Protein AF-A0A0G4N2V1-F1 (afdb_monomer)

pLDDT: mean 85.47, std 15.57, range [35.44, 98.75]

Sequence (457 aa):
PYNFKALGADQNSGALHPLNKVRHEFRQIFFEMGFEEMPTNKYVESGFWNFDALFVPQQHPARDLQDTFYISDPKVAGRPGPESEDDKKDYETYWENVKQVHQDGKYGSIGYRYPWEADESLKLVLRTHTTSDKLEAASNVSPDHPVVITKFIEGAQEIDVDGVASDGKLILHAVSEHVEQAGVHSGDATLVLPPANLEQSIMDRVKEIAEKVAKAWKITGPFNMQIIKADDPAGGEAALKVIECNLRASRSFPFVSKVLGTNFIDVATKALVGQQVPEPVDLMAVKRDYVATKVPQFSWTRLAGADPFLGVEMASTGEIACFGKDLVEAYWASLQSTMNFRMPEPGEGLLFGGELSEPWLTTVVDHLAPLGFKLFAADAEVKRFIESSAKGGTSVEVIEFPKEDKRALREVFQKYDIRGVFNLARARGKTVMDVDYVMRRNAVDFGVPLFMEPKVS

Foldseek 3Di:
DDDPPDDDDDDDDDDDDPLVVVLVVVVVVCVVVVDDDDDPPDQKDFLCVLALLVVHALPHPCCDVLNWDFDPVVFFADQDDDPDPPRPDDRVVVVVQSQCCADCRDPPRRHPNDRDDVRNRGTMTRSDGNQHVCVVVVCVVPVRDDDDDDDDAPPWWKKKKKFADAQLATQEIWIWTWLFHPFFAPQQTKTKPPYPPDDPVVVVVVVVVSSVVSNVVRQFAIKMWMWIFAADPVRDHTDIDTPDMGSYDDPCQVVRCVVLVHRRNVLRVCRVVVHPNDHHDYSSPDDDQKMKMKHFAADLLVVPPDQPAGGNDDGGDDIFMAMDSHPVRRLVVRQVPHPLDDDDAAPAEEEEEADLVDCLRLVVCLVCQVRRHAAEYCDPVRQCSNCVPHPDNGHYYYFHDPLPDLVVNLVRCVVRRHQAYEYAYPDTASDSSRSSSSRRSSCSNVSHYYHHGRSSD

Solvent-accessible surface area (backbone atoms only — not comparable to full-atom values): 25949 Å² total; per-residue (Å²): 138,84,75,86,81,69,80,73,81,88,76,77,84,77,77,77,55,69,68,58,52,52,51,51,53,52,53,49,54,43,45,75,73,70,53,77,87,76,78,96,78,76,61,63,42,31,28,31,73,76,27,46,75,68,72,48,60,89,87,38,72,78,61,35,71,92,35,33,48,63,38,83,78,67,45,56,47,77,76,78,68,68,91,49,97,84,49,81,75,67,39,67,63,49,52,55,49,42,49,35,30,46,23,70,27,45,97,88,44,75,35,73,71,48,89,75,58,68,69,64,32,22,27,18,22,42,72,49,49,67,65,37,53,55,40,50,50,44,30,73,75,36,77,86,62,79,89,82,87,75,88,83,58,82,89,15,39,30,33,43,34,44,35,25,19,41,80,9,41,59,29,39,55,47,62,29,32,42,60,45,45,51,57,45,19,76,66,50,29,34,38,28,37,62,47,88,82,70,52,68,72,55,54,55,51,53,49,52,51,50,37,51,49,25,44,75,69,48,33,55,17,35,27,28,36,38,29,36,42,35,75,37,94,86,72,56,78,62,47,77,42,78,75,52,74,45,90,35,78,55,90,54,51,68,55,54,18,61,74,72,73,47,63,54,66,60,53,14,49,21,27,62,72,71,46,87,57,70,77,64,49,72,62,75,79,54,88,70,81,52,22,32,19,34,34,47,32,70,55,63,78,79,39,82,92,53,70,71,73,86,31,73,63,72,69,46,78,48,70,41,69,25,69,19,71,39,68,67,51,2,41,50,51,14,53,59,66,37,88,82,52,57,83,67,54,69,69,34,15,34,37,44,49,56,49,80,94,49,66,53,60,30,54,44,44,53,67,44,59,83,60,48,47,41,44,33,16,67,42,72,62,56,32,50,52,39,46,74,66,26,63,89,74,50,75,59,46,69,47,84,66,51,69,89,35,72,67,60,37,50,51,41,40,59,76,59,42,52,34,32,34,42,43,41,48,96,64,78,46,91,41,86,72,26,68,57,28,44,50,44,37,46,25,47,74,70,66,25,43,73,40,53,47,74,74,80,86

Mean predicted aligned error: 14.3 Å

Nearest PDB structures (foldseek):
  6uel-assembly1_A  TM=7.939E-01  e=5.326E-28  Homo sapiens
  5dot-assembly1_A  TM=7.754E-01  e=1.476E-27  Homo sapiens
  6w2j-assembly1_A  TM=7.709E-01  e=1.233E-27  Homo sapiens
  5dot-assembly1_B  TM=7.767E-01  e=5.858E-27  Homo sapiens
  6w2j-assembly2_B  TM=7.666E-01  e=3.217E-27  Homo sapiens

InterPro domains:
  IPR002319 Phenylalanyl-tRNA synthetase [PF01409] (2-138)
  IPR005479 Carbamoyl phosphate synthase, ATP-binding domain [PS00867] (242-249)
  IPR005483 Carbamoyl phosphate synthase, CPSase domain [PR00098] (147-166)
  IPR005483 Carbamoyl phosphate synthase, CPSase domain [PR00098] (181-198)
  IPR005483 Carbamoyl phosphate synthase, CPSase domain [PR00098] (242-271)
  IPR005483 Carbamoyl phosphate synthase, CPSase domain [PR00098] (316-334)
  IPR011607 Methylglyoxal synthase-like domain [PS51855] (341-457)
  IPR011761 ATP-grasp fold [PS50975] (63-273)
  IPR036914 Methylglyoxal synthase-like domain superfamily [G3DSA:3.40.50.1380] (321-457)
  IPR036914 Methylglyoxal synthase-like domain superfamily [SSF52335] (341-453)
  IPR045864 Class II Aminoacyl-tRNA synthetase/Biotinyl protein ligase (BPL) and lipoyl protein ligase (LPL) [G3DSA:3.30.930.10] (1-153)
  IPR045864 Class II Aminoacyl-tRNA synthetase/Biotinyl protein ligase (BPL) and lipoyl protein ligase (LPL) [SSF55681] (2-141)

Secondary structure (DSSP, 8-state):
---TT--PPPPPPPPPPHHHHHHHHHHHHHHHTT--PPPTT--EEEHIIIIITTT--TT-GGGSTTT--B-SSS-BPPPS--SSTT----HHHHHHHHHHHHHT--TT-----S---HHHHHBEEES-SSSHHHHHHHHHH-TT-PPPP----TT-EEEEEEEEEETTEEEEEEEEEEEEETTS-TTTSPEEES-SS--HHHHHHHHHHHHHHHHHTT--EEEEEEEEEE--TTS-PPEEEEEEEESS--TTHHHHHHHHTS-HHHHHHHHHHTSSPPPP--STTS--S-EEEEEEE--GGGSTT------SS----EEEEEEESSHHHHHHHHHHTSTT-----TTSEEEEEE-SSSTHHHHHHHHHGGGT-EEEESSHHHHHHHHHHSGGG---EE----TT-HHHHHHHHHHTTEEEEEEE-SS--SSTTSHHHHHHHHHHHTT--EE--TTT-

Organism: Verticillium longisporum (NCBI:txid100787)

Structure (mmCIF, N/CA/C/O backbone):
data_AF-A0A0G4N2V1-F1
#
_entry.id   AF-A0A0G4N2V1-F1
#
loop_
_atom_site.group_PDB
_atom_site.id
_atom_site.type_symbol
_atom_site.label_atom_id
_atom_site.label_alt_id
_atom_site.label_comp_id
_atom_site.label_asym_id
_atom_site.label_entity_id
_atom_site.label_seq_id
_atom_site.pdbx_PDB_ins_code
_atom_site.Cartn_x
_atom_site.Cartn_y
_atom_site.Cartn_z
_atom_site.occupancy
_atom_site.B_iso_or_equiv
_atom_site.auth_seq_id
_atom_site.auth_comp_id
_atom_site.auth_asym_id
_atom_site.auth_atom_id
_atom_site.pdbx_PDB_model_num
ATOM 1 N N . PRO A 1 1 ? -66.145 10.415 -10.882 1.00 48.81 1 PRO A N 1
ATOM 2 C CA . PRO A 1 1 ? -66.337 11.748 -10.263 1.00 48.81 1 PRO A CA 1
ATOM 3 C C . PRO A 1 1 ? -65.454 11.888 -9.013 1.00 48.81 1 PRO A C 1
ATOM 5 O O . PRO A 1 1 ? -65.800 11.373 -7.955 1.00 48.81 1 PRO A O 1
ATOM 8 N N . TYR A 1 2 ? -64.279 12.507 -9.157 1.00 57.50 2 TYR A N 1
ATOM 9 C CA . TYR A 1 2 ? -63.379 12.752 -8.028 1.00 57.50 2 TYR A CA 1
ATOM 10 C C . TYR A 1 2 ? -63.870 13.960 -7.225 1.00 57.50 2 TYR A C 1
ATOM 12 O O . TYR A 1 2 ? -64.227 14.993 -7.793 1.00 57.50 2 TYR A O 1
ATOM 20 N N . ASN A 1 3 ? -63.950 13.804 -5.904 1.00 63.44 3 ASN A N 1
ATOM 21 C CA . ASN A 1 3 ? -64.429 14.843 -5.001 1.00 63.44 3 ASN A CA 1
ATOM 22 C C . ASN A 1 3 ? -63.286 15.806 -4.651 1.00 63.44 3 ASN A C 1
ATOM 24 O O . ASN A 1 3 ? -62.563 15.600 -3.681 1.00 63.44 3 ASN A O 1
ATOM 28 N N . PHE A 1 4 ? -63.155 16.879 -5.429 1.00 62.16 4 PHE A N 1
ATOM 29 C CA . PHE A 1 4 ? -62.173 17.948 -5.209 1.00 62.16 4 PHE A CA 1
ATOM 30 C C . PHE A 1 4 ? -62.500 18.872 -4.017 1.00 62.16 4 PHE A C 1
ATOM 32 O O . PHE A 1 4 ? -61.822 19.874 -3.825 1.00 62.16 4 PHE A O 1
ATOM 39 N N . LYS A 1 5 ? -63.538 18.572 -3.218 1.00 64.12 5 LYS A N 1
ATOM 40 C CA . LYS A 1 5 ? -63.899 19.348 -2.016 1.00 64.12 5 LYS A CA 1
ATOM 41 C C . LYS A 1 5 ? -63.324 18.778 -0.714 1.00 64.12 5 LYS A C 1
ATOM 43 O O . LYS A 1 5 ? -63.679 19.263 0.356 1.00 64.12 5 LYS A O 1
ATOM 48 N N . ALA A 1 6 ? -62.480 17.747 -0.770 1.00 64.06 6 ALA A N 1
ATOM 49 C CA . ALA A 1 6 ? -61.799 17.253 0.422 1.00 64.06 6 ALA A CA 1
ATOM 50 C C . ALA A 1 6 ? -60.731 18.270 0.862 1.00 64.06 6 ALA A C 1
ATOM 52 O O . ALA A 1 6 ? -59.726 18.450 0.179 1.00 64.06 6 ALA A O 1
ATOM 53 N N . LEU A 1 7 ? -60.964 18.951 1.987 1.00 63.50 7 LEU A N 1
ATOM 54 C CA . LEU A 1 7 ? -59.963 19.803 2.626 1.00 63.50 7 LEU A CA 1
ATOM 55 C C . LEU A 1 7 ? -58.879 18.889 3.218 1.00 63.50 7 LEU A C 1
ATOM 57 O O . LEU A 1 7 ? -59.149 18.135 4.153 1.00 63.50 7 LEU A O 1
ATOM 61 N N . GLY A 1 8 ? -57.685 18.899 2.622 1.00 65.38 8 GLY A N 1
ATOM 62 C CA . GLY A 1 8 ? -56.513 18.219 3.175 1.00 65.38 8 GLY A CA 1
ATOM 63 C C . GLY A 1 8 ? -56.131 18.830 4.524 1.00 65.38 8 GLY A C 1
ATOM 64 O O . GLY A 1 8 ? -56.315 20.026 4.729 1.00 65.38 8 GLY A O 1
ATOM 65 N N . ALA A 1 9 ? -55.637 18.008 5.450 1.00 69.00 9 ALA A N 1
ATOM 66 C CA . ALA A 1 9 ? -55.162 18.486 6.745 1.00 69.00 9 ALA A CA 1
ATOM 67 C C . ALA A 1 9 ? -53.993 19.471 6.565 1.00 69.00 9 ALA A C 1
ATOM 69 O O . ALA A 1 9 ? -53.111 19.219 5.738 1.00 69.00 9 ALA A O 1
ATOM 70 N N . ASP A 1 10 ? -53.971 20.551 7.351 1.00 66.06 10 ASP A N 1
ATOM 71 C CA . ASP A 1 10 ? -52.857 21.502 7.356 1.00 66.06 10 ASP A CA 1
ATOM 72 C C . ASP A 1 10 ? -51.550 20.788 7.737 1.00 66.06 10 ASP A C 1
ATOM 74 O O . ASP A 1 10 ? -51.449 20.121 8.770 1.00 66.06 10 ASP A O 1
ATOM 78 N N . GLN A 1 11 ? -50.547 20.909 6.868 1.00 62.81 11 GLN A N 1
ATOM 79 C CA . GLN A 1 11 ? -49.193 20.415 7.098 1.00 62.81 11 GLN A CA 1
ATOM 80 C C . GLN A 1 11 ? -48.394 21.505 7.815 1.00 62.81 11 GLN A C 1
ATOM 82 O O . GLN A 1 11 ? -48.307 22.633 7.332 1.00 62.81 11 GLN A O 1
ATOM 87 N N . ASN A 1 12 ? -47.771 21.167 8.945 1.00 65.94 12 ASN A N 1
ATOM 88 C CA . ASN A 1 12 ? -46.804 22.061 9.578 1.00 65.94 12 ASN A CA 1
ATOM 89 C C . ASN A 1 12 ? -45.596 22.262 8.649 1.00 65.94 12 ASN A C 1
ATOM 91 O O . ASN A 1 12 ? -45.176 21.329 7.960 1.00 65.94 12 ASN A O 1
ATOM 95 N N . SER A 1 13 ? -45.009 23.460 8.649 1.00 65.81 13 SER A N 1
ATOM 96 C CA . SER A 1 13 ? -43.755 23.729 7.943 1.00 65.81 13 SER A CA 1
ATOM 97 C C . SER A 1 13 ? -42.668 22.756 8.417 1.00 65.81 13 SER A C 1
ATOM 99 O O . SER A 1 13 ? -42.422 22.609 9.614 1.00 65.81 13 SER A O 1
ATOM 101 N N . GLY A 1 14 ? -42.043 22.050 7.471 1.00 65.75 14 GLY A N 1
ATOM 102 C CA . GLY A 1 14 ? -40.980 21.090 7.767 1.00 65.75 14 GLY A CA 1
ATOM 103 C C . GLY A 1 14 ? -39.767 21.749 8.429 1.00 65.75 14 GLY A C 1
ATOM 104 O O . GLY A 1 14 ? -39.505 22.938 8.250 1.00 65.75 14 GLY A O 1
ATOM 105 N N . ALA A 1 15 ? -39.006 20.968 9.195 1.00 69.19 15 ALA A N 1
ATOM 106 C CA . ALA A 1 15 ? -37.727 21.412 9.735 1.00 69.19 15 ALA A CA 1
ATOM 107 C C . ALA A 1 15 ? -36.662 21.487 8.626 1.00 69.19 15 ALA A C 1
ATOM 109 O O . ALA A 1 15 ? -36.711 20.736 7.649 1.00 69.19 15 ALA A O 1
ATOM 110 N N . LEU A 1 16 ? -35.671 22.367 8.797 1.00 60.62 16 LEU A N 1
ATOM 111 C CA . LEU A 1 16 ? -34.475 22.381 7.953 1.00 60.62 16 LEU A CA 1
ATOM 112 C C . LEU A 1 16 ? -33.828 20.992 7.958 1.00 60.62 16 LEU A C 1
ATOM 114 O O . LEU A 1 16 ? -33.625 20.402 9.021 1.00 60.62 16 LEU A O 1
ATOM 118 N N . HIS A 1 17 ? -33.498 20.491 6.766 1.00 71.50 17 HIS A N 1
ATOM 119 C CA . HIS A 1 17 ? -32.793 19.223 6.607 1.00 71.50 17 HIS A CA 1
ATOM 120 C C . HIS A 1 17 ? -31.553 19.204 7.524 1.00 71.50 17 HIS A C 1
ATOM 122 O O . HIS A 1 17 ? -30.814 20.194 7.520 1.00 71.50 17 HIS A O 1
ATOM 128 N N . PRO A 1 18 ? -31.293 18.125 8.291 1.00 69.00 18 PRO A N 1
ATOM 129 C CA . PRO A 1 18 ? -30.209 18.088 9.278 1.00 69.00 18 PRO A CA 1
ATOM 130 C C . PRO A 1 18 ? -28.855 18.528 8.708 1.00 69.00 18 PRO A C 1
ATOM 132 O O . PRO A 1 18 ? -28.133 19.287 9.345 1.00 69.00 18 PRO A O 1
ATOM 135 N N . LEU A 1 19 ? -28.573 18.154 7.457 1.00 49.38 19 LEU A N 1
ATOM 136 C CA . LEU A 1 19 ? -27.366 18.561 6.736 1.00 49.38 19 LEU A CA 1
ATOM 137 C C . LEU A 1 19 ? -27.272 20.086 6.529 1.00 49.38 19 LEU A C 1
ATOM 139 O O . LEU A 1 19 ? -26.217 20.674 6.726 1.00 49.38 19 LEU A O 1
ATOM 143 N N . ASN A 1 20 ? -28.382 20.750 6.190 1.00 52.72 20 ASN A N 1
ATOM 144 C CA . ASN A 1 20 ? -28.414 22.203 5.983 1.00 52.72 20 ASN A CA 1
ATOM 145 C C . ASN A 1 20 ? -28.272 22.968 7.299 1.00 52.72 20 ASN A C 1
ATOM 147 O O . ASN A 1 20 ? -27.666 24.037 7.326 1.00 52.72 20 ASN A O 1
ATOM 151 N N . LYS A 1 21 ? -28.803 22.408 8.391 1.00 67.88 21 LYS A N 1
ATOM 152 C CA . LYS A 1 21 ? -28.626 22.966 9.731 1.00 67.88 21 LYS A CA 1
ATOM 153 C C . LYS A 1 21 ? -27.153 22.919 10.149 1.00 67.88 21 LYS A C 1
ATOM 155 O O . LYS A 1 21 ? -26.600 23.948 10.519 1.00 67.88 21 LYS A O 1
ATOM 160 N N . VAL A 1 22 ? -26.507 21.767 9.969 1.00 64.56 22 VAL A N 1
ATOM 161 C CA . VAL A 1 22 ? -25.071 21.581 10.232 1.00 64.56 22 VAL A CA 1
ATOM 162 C C . VAL A 1 22 ? -24.217 22.498 9.345 1.00 64.56 22 VAL A C 1
ATOM 164 O O . VAL A 1 22 ? -23.307 23.158 9.838 1.00 64.56 22 VAL A O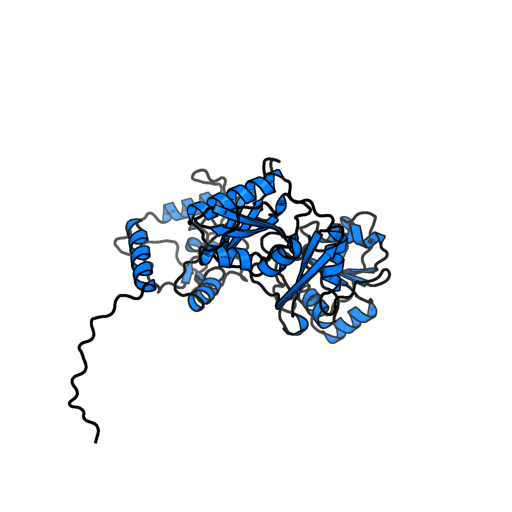 1
ATOM 167 N N . ARG A 1 23 ? -24.544 22.632 8.051 1.00 53.66 23 ARG A N 1
ATOM 168 C CA . ARG A 1 23 ? -23.849 23.555 7.131 1.00 53.66 23 ARG A CA 1
ATOM 169 C C . ARG A 1 23 ? -23.953 25.014 7.567 1.00 53.66 23 ARG A C 1
ATOM 171 O O . ARG A 1 23 ? -22.977 25.750 7.453 1.00 53.66 23 ARG A O 1
ATOM 178 N N . HIS A 1 24 ? -25.119 25.446 8.038 1.00 67.62 24 HIS A N 1
ATOM 179 C CA . HIS A 1 24 ? -25.296 26.813 8.520 1.00 67.62 24 HIS A CA 1
ATOM 180 C C . HIS A 1 24 ? -24.473 27.068 9.788 1.00 67.62 24 HIS A C 1
ATOM 182 O O . HIS A 1 24 ? -23.792 28.086 9.864 1.00 67.62 24 HIS A O 1
ATOM 188 N N . GLU A 1 25 ? -24.465 26.118 10.726 1.00 72.19 25 GLU A N 1
ATOM 189 C CA . GLU A 1 25 ? -23.666 26.196 11.954 1.00 72.19 25 GLU A CA 1
ATOM 190 C C . GLU A 1 25 ? -22.159 26.269 11.648 1.00 72.19 25 GLU A C 1
ATOM 192 O O . GLU A 1 25 ? -21.486 27.167 12.148 1.00 72.19 25 GLU A O 1
ATOM 197 N N . PHE A 1 26 ? -21.634 25.431 10.745 1.00 62.28 26 PHE A N 1
ATOM 198 C CA . PHE A 1 26 ? -20.228 25.522 10.323 1.00 62.28 26 PHE A CA 1
ATOM 199 C C . PHE A 1 26 ? -19.892 26.861 9.663 1.00 62.28 26 PHE A C 1
ATOM 201 O O . PHE A 1 26 ? -18.879 27.468 10.003 1.00 62.28 26 PHE A O 1
ATOM 208 N N . ARG A 1 27 ? -20.737 27.354 8.748 1.00 67.19 27 ARG A N 1
ATOM 209 C CA . ARG A 1 27 ? -20.507 28.650 8.083 1.00 67.19 27 ARG A CA 1
ATOM 210 C C . ARG A 1 27 ? -20.427 29.800 9.085 1.00 67.19 27 ARG A C 1
ATOM 212 O O . ARG A 1 27 ? -19.556 30.650 8.941 1.00 67.19 27 ARG A O 1
ATOM 219 N N . GLN A 1 28 ? -21.290 29.811 10.102 1.00 67.62 28 GLN A N 1
ATOM 220 C CA . GLN A 1 28 ? -21.238 30.832 11.150 1.00 67.62 28 GLN A CA 1
ATOM 221 C C . GLN A 1 28 ? -19.944 30.751 11.967 1.00 67.62 28 GLN A C 1
ATOM 223 O O . GLN A 1 28 ? -19.320 31.784 12.178 1.00 67.62 28 GLN A O 1
ATOM 228 N N . ILE A 1 29 ? -19.478 29.547 12.318 1.00 71.56 29 ILE A N 1
ATOM 229 C CA . ILE A 1 29 ? -18.196 29.363 13.023 1.00 71.56 29 ILE A CA 1
ATOM 230 C C . ILE A 1 29 ? -17.034 29.963 12.216 1.00 71.56 29 ILE A C 1
ATOM 232 O O . ILE A 1 29 ? -16.198 30.674 12.766 1.00 71.56 29 ILE A O 1
ATOM 236 N N . PHE A 1 30 ? -16.988 29.731 10.901 1.00 52.41 30 PHE A N 1
ATOM 237 C CA . PHE A 1 30 ? -15.937 30.306 10.056 1.00 52.41 30 PHE A CA 1
ATOM 238 C C . PHE A 1 30 ? -16.036 31.835 9.948 1.00 52.41 30 PHE A C 1
ATOM 240 O O . PHE A 1 30 ? -15.015 32.515 10.029 1.00 52.41 30 PHE A O 1
ATOM 247 N N . PHE A 1 31 ? -17.238 32.402 9.838 1.00 63.81 31 PHE A N 1
ATOM 248 C CA . PHE A 1 31 ? -17.404 33.860 9.848 1.00 63.81 31 PHE A CA 1
ATOM 249 C C . PHE A 1 31 ? -17.001 34.485 11.191 1.00 63.81 31 PHE A C 1
ATOM 251 O O . PHE A 1 31 ? -16.341 35.522 11.212 1.00 63.81 31 PHE A O 1
ATOM 258 N N . GLU A 1 32 ? -17.305 33.831 12.313 1.00 64.06 32 GLU A N 1
ATOM 259 C CA . GLU A 1 32 ? -16.869 34.259 13.650 1.00 64.06 32 GLU A CA 1
ATOM 260 C C . GLU A 1 32 ? -15.343 34.206 13.820 1.00 64.06 32 GLU A C 1
ATOM 262 O O . GLU A 1 32 ? -14.767 35.010 14.553 1.00 64.06 32 GLU A O 1
ATOM 267 N N . MET A 1 33 ? -14.671 33.304 13.102 1.00 59.50 33 MET A N 1
ATOM 268 C CA . MET A 1 33 ? -13.209 33.218 13.040 1.00 59.50 33 MET A CA 1
ATOM 269 C C . MET A 1 33 ? -12.574 34.243 12.080 1.00 59.50 33 MET A C 1
ATOM 271 O O . MET A 1 33 ? -11.354 34.243 11.912 1.00 59.50 33 MET A O 1
ATOM 275 N N . GLY A 1 34 ? -13.372 35.125 11.467 1.00 55.66 34 GLY A N 1
ATOM 276 C CA . GLY A 1 34 ? -12.902 36.195 10.585 1.00 55.66 34 GLY A CA 1
ATOM 277 C C . GLY A 1 34 ? -12.645 35.765 9.140 1.00 55.66 34 GLY A C 1
ATOM 278 O O . GLY A 1 34 ? -11.970 36.487 8.408 1.00 55.66 34 GLY A O 1
ATOM 279 N N . PHE A 1 35 ? -13.150 34.602 8.720 1.00 50.25 35 PHE A N 1
ATOM 280 C CA . PHE A 1 35 ? -13.106 34.196 7.317 1.00 50.25 35 PHE A CA 1
ATOM 281 C C . PHE A 1 35 ? -14.207 34.904 6.521 1.00 50.25 35 PHE A C 1
ATOM 283 O O . PHE A 1 35 ? -15.315 35.099 7.013 1.00 50.25 35 PHE A O 1
ATOM 290 N N . GLU A 1 36 ? -13.920 35.236 5.266 1.00 48.91 36 GLU A N 1
ATOM 291 C CA . GLU A 1 36 ? -14.893 35.781 4.319 1.00 48.91 36 GLU A CA 1
ATOM 292 C C . GLU A 1 36 ? -15.180 34.758 3.215 1.00 48.91 36 GLU A C 1
ATOM 294 O O . GLU A 1 36 ? -14.304 33.998 2.795 1.00 48.91 36 GLU A O 1
ATOM 299 N N . GLU A 1 37 ? -16.425 34.718 2.743 1.00 51.81 37 GLU A N 1
ATOM 300 C CA . GLU A 1 37 ? -16.821 33.840 1.643 1.00 51.81 37 GLU A CA 1
ATOM 301 C C . GLU A 1 37 ? -16.309 34.414 0.316 1.00 51.81 37 GLU A C 1
ATOM 303 O O . GLU A 1 37 ? -16.690 35.513 -0.088 1.00 51.81 37 GLU A O 1
ATOM 308 N N . MET A 1 38 ? -15.423 33.683 -0.368 1.00 47.34 38 MET A N 1
ATOM 309 C CA . MET A 1 38 ? -14.867 34.143 -1.641 1.00 47.34 38 MET A CA 1
ATOM 310 C C . MET A 1 38 ? -15.933 34.147 -2.752 1.00 47.34 38 MET A C 1
ATOM 312 O O . MET A 1 38 ? -16.629 33.143 -2.931 1.00 47.34 38 MET A O 1
ATOM 316 N N . PRO A 1 39 ? -16.018 35.215 -3.569 1.00 45.88 39 PRO A N 1
ATOM 317 C CA . PRO A 1 39 ? -16.861 35.229 -4.759 1.00 45.88 39 PRO A CA 1
ATOM 318 C C . PRO A 1 39 ? -16.418 34.151 -5.758 1.00 45.88 39 PRO A C 1
ATOM 320 O O . PRO A 1 39 ? -15.267 34.108 -6.191 1.00 45.88 39 PRO A O 1
ATOM 323 N N . THR A 1 40 ? -17.343 33.288 -6.170 1.00 48.16 40 THR A N 1
ATOM 324 C CA . THR A 1 40 ? -17.107 32.117 -7.035 1.00 48.16 40 THR A CA 1
ATOM 325 C C . THR A 1 40 ? -16.906 32.461 -8.523 1.00 48.16 40 THR A C 1
ATOM 327 O O . THR A 1 40 ? -17.281 31.682 -9.396 1.00 48.16 40 THR A O 1
ATOM 330 N N . ASN A 1 41 ? -16.375 33.644 -8.855 1.00 50.28 41 ASN A N 1
ATOM 331 C CA . ASN A 1 41 ? -16.300 34.147 -10.236 1.00 50.28 41 ASN A CA 1
ATOM 332 C C . ASN A 1 41 ? -14.883 34.478 -10.753 1.00 50.28 41 ASN A C 1
ATOM 334 O O . ASN A 1 41 ? -14.768 34.927 -11.893 1.00 50.28 41 ASN A O 1
ATOM 338 N N . LYS A 1 42 ? -13.810 34.235 -9.985 1.00 55.81 42 LYS A N 1
ATOM 339 C CA . LYS A 1 42 ? -12.411 34.435 -10.427 1.00 55.81 42 LYS A CA 1
ATOM 340 C C . LYS A 1 42 ? -11.677 33.097 -10.612 1.00 55.81 42 LYS A C 1
ATOM 342 O O . LYS A 1 42 ? -11.104 32.558 -9.667 1.00 55.81 42 LYS A O 1
ATOM 347 N N . TYR A 1 43 ? -11.703 32.577 -11.843 1.00 62.16 43 TYR A N 1
ATOM 348 C CA . TYR A 1 43 ? -11.121 31.277 -12.229 1.00 62.16 43 TYR A CA 1
ATOM 349 C C . TYR A 1 43 ? -9.697 31.358 -12.794 1.00 62.16 43 TYR A C 1
ATOM 351 O O . TYR A 1 43 ? -9.069 30.330 -13.016 1.00 62.16 43 TYR A O 1
ATOM 359 N N . VAL A 1 44 ? -9.182 32.557 -13.049 1.00 71.12 44 VAL A N 1
ATOM 360 C CA . VAL A 1 44 ? -7.857 32.799 -13.633 1.00 71.12 44 VAL A CA 1
ATOM 361 C C . VAL A 1 44 ? -7.136 33.785 -12.731 1.00 71.12 44 VAL A C 1
ATOM 363 O O . VAL A 1 44 ? -7.718 34.811 -12.380 1.00 71.12 44 VAL A O 1
ATOM 366 N N . GLU A 1 45 ? -5.904 33.468 -12.341 1.00 79.44 45 GLU A N 1
ATOM 367 C CA . GLU A 1 45 ? -5.116 34.300 -11.433 1.00 79.44 45 GLU A CA 1
ATOM 368 C C . GLU A 1 45 ? -3.607 34.155 -11.706 1.00 79.44 45 GLU A C 1
ATOM 370 O O . GLU A 1 45 ? -3.159 33.176 -12.305 1.00 79.44 45 GLU A O 1
ATOM 375 N N . SER A 1 46 ? -2.800 35.136 -11.305 1.00 85.00 46 SER A N 1
ATOM 376 C CA . SER A 1 46 ? -1.340 35.086 -11.476 1.00 85.00 46 SER A CA 1
ATOM 377 C C . SER A 1 46 ? -0.676 33.964 -10.663 1.00 85.00 46 SER A C 1
ATOM 379 O O . SER A 1 46 ? -1.121 33.600 -9.569 1.00 85.00 46 SER A O 1
ATOM 381 N N . GLY A 1 47 ? 0.442 33.436 -11.170 1.00 81.50 47 GLY A N 1
ATOM 382 C CA . GLY A 1 47 ? 1.307 32.502 -10.440 1.00 81.50 47 GLY A CA 1
ATOM 383 C C . GLY A 1 47 ? 1.774 33.047 -9.083 1.00 81.50 47 GLY A C 1
ATOM 384 O O . GLY A 1 47 ? 1.967 32.279 -8.141 1.00 81.50 47 GLY A O 1
ATOM 385 N N . PHE A 1 48 ? 1.852 34.373 -8.945 1.00 86.31 48 PHE A N 1
ATOM 386 C CA . PHE A 1 48 ? 2.188 35.057 -7.707 1.00 86.31 48 PHE A CA 1
ATOM 387 C C . PHE A 1 48 ? 1.216 34.698 -6.584 1.00 86.31 48 PHE A C 1
ATOM 389 O O . PHE A 1 48 ? 1.642 34.254 -5.521 1.00 86.31 48 PHE A O 1
ATOM 396 N N . TRP A 1 49 ? -0.089 34.842 -6.817 1.00 78.12 49 TRP A N 1
ATOM 397 C CA . TRP A 1 49 ? -1.099 34.538 -5.801 1.00 78.12 49 TRP A CA 1
ATOM 398 C C . TRP A 1 49 ? -1.331 33.040 -5.633 1.00 78.12 49 TRP A C 1
ATOM 400 O O . TRP A 1 49 ? -1.591 32.582 -4.522 1.00 78.12 49 TRP A O 1
ATOM 410 N N . ASN A 1 50 ? -1.212 32.276 -6.720 1.00 75.38 50 ASN A N 1
ATOM 411 C CA . ASN A 1 50 ? -1.434 30.833 -6.689 1.00 75.38 50 ASN A CA 1
ATOM 412 C C . ASN A 1 50 ? -0.280 30.057 -6.053 1.00 75.38 50 ASN A C 1
ATOM 414 O O . ASN A 1 50 ? -0.494 28.943 -5.579 1.00 75.38 50 ASN A O 1
ATOM 418 N N . PHE A 1 51 ? 0.928 30.621 -6.026 1.00 82.75 51 PHE A N 1
ATOM 419 C CA . PHE A 1 51 ? 2.098 29.875 -5.593 1.00 82.75 51 PHE A CA 1
ATOM 420 C C . PHE A 1 51 ? 3.106 30.687 -4.770 1.00 82.75 51 PHE A C 1
ATOM 422 O O . PHE A 1 51 ? 3.518 30.231 -3.701 1.00 82.75 51 PHE A O 1
ATOM 429 N N . ASP A 1 52 ? 3.529 31.870 -5.227 1.00 81.38 52 ASP A N 1
ATOM 430 C CA . ASP A 1 52 ? 4.620 32.609 -4.568 1.00 81.38 52 ASP A CA 1
ATOM 431 C C . ASP A 1 52 ? 4.200 33.150 -3.197 1.00 81.38 52 ASP A C 1
ATOM 433 O O . ASP A 1 52 ? 4.909 32.951 -2.208 1.00 81.38 52 ASP A O 1
ATOM 437 N N . ALA A 1 53 ? 3.012 33.748 -3.105 1.00 79.38 53 ALA A N 1
ATOM 438 C CA . ALA A 1 53 ? 2.418 34.229 -1.859 1.00 79.38 53 ALA A CA 1
ATOM 439 C C . ALA A 1 53 ? 2.093 33.090 -0.869 1.00 79.38 53 ALA A C 1
ATOM 441 O O . ALA A 1 53 ? 1.976 33.329 0.332 1.00 79.38 53 ALA A O 1
ATOM 442 N N . LEU A 1 54 ? 1.989 31.851 -1.366 1.00 75.69 54 LEU A N 1
ATOM 443 C CA . LEU A 1 54 ? 1.797 30.628 -0.577 1.00 75.69 54 LEU A CA 1
ATOM 444 C C . LEU A 1 54 ? 3.117 29.921 -0.232 1.00 75.69 54 LEU A C 1
ATOM 446 O O . LEU A 1 54 ? 3.104 28.820 0.314 1.00 75.69 54 LEU A O 1
ATOM 450 N N . PHE A 1 55 ? 4.258 30.541 -0.542 1.00 79.94 55 PHE A N 1
ATOM 451 C CA . PHE A 1 55 ? 5.600 30.022 -0.268 1.00 79.94 55 PHE A CA 1
ATOM 452 C C . PHE A 1 55 ? 5.943 28.693 -0.961 1.00 79.94 55 PHE A C 1
ATOM 454 O O . PHE A 1 55 ? 6.836 27.982 -0.506 1.00 79.94 55 PHE A O 1
ATOM 461 N N . VAL A 1 56 ? 5.301 28.366 -2.084 1.00 80.12 56 VAL A N 1
ATOM 462 C CA . VAL A 1 56 ? 5.687 27.228 -2.940 1.00 80.12 56 VAL A CA 1
ATOM 463 C C . VAL A 1 56 ? 6.863 27.670 -3.821 1.00 80.12 56 VAL A C 1
ATOM 465 O O . VAL A 1 56 ? 6.696 28.672 -4.492 1.00 80.12 56 VAL A O 1
ATOM 468 N N . PRO A 1 57 ? 8.039 27.026 -3.878 1.00 86.69 57 PRO A N 1
ATOM 469 C CA . PRO A 1 57 ? 9.142 27.498 -4.734 1.00 86.69 57 PRO A CA 1
ATOM 470 C C . PRO A 1 57 ? 8.849 27.330 -6.242 1.00 86.69 57 PRO A C 1
ATOM 472 O O . PRO A 1 57 ? 8.089 26.439 -6.617 1.00 86.69 57 PRO A O 1
ATOM 475 N N . GLN A 1 58 ? 9.440 28.155 -7.120 1.00 84.88 58 GLN A N 1
ATOM 476 C CA . GLN A 1 58 ? 9.184 28.130 -8.578 1.00 84.88 58 GLN A CA 1
ATOM 477 C C . GLN A 1 58 ? 9.576 26.803 -9.246 1.00 84.88 58 GLN A C 1
ATOM 479 O O . GLN A 1 58 ? 8.926 26.378 -10.193 1.00 84.88 58 GLN A O 1
ATOM 484 N N . GLN A 1 59 ? 10.576 26.112 -8.704 1.00 81.44 59 GLN A N 1
ATOM 485 C CA . GLN A 1 59 ? 11.019 24.784 -9.134 1.00 81.44 59 GLN A CA 1
ATOM 486 C C . GLN A 1 59 ? 10.222 23.622 -8.513 1.00 81.44 59 GLN A C 1
ATOM 488 O O . GLN A 1 59 ? 10.586 22.463 -8.699 1.00 81.44 59 GLN A O 1
ATOM 493 N N . HIS A 1 60 ? 9.183 23.901 -7.719 1.00 79.38 60 HIS A N 1
ATOM 494 C CA . HIS A 1 60 ? 8.396 22.850 -7.080 1.00 79.38 60 HIS A CA 1
ATOM 495 C C . HIS A 1 60 ? 7.599 22.054 -8.131 1.00 79.38 60 HIS A C 1
ATOM 497 O O . HIS A 1 60 ? 6.908 22.679 -8.937 1.00 79.38 60 HIS A O 1
ATOM 503 N N . PRO A 1 61 ? 7.585 20.707 -8.087 1.00 68.31 61 PRO A N 1
ATOM 504 C CA . PRO A 1 61 ? 6.865 19.878 -9.062 1.00 68.31 61 PRO A CA 1
ATOM 505 C C . PRO A 1 61 ? 5.378 20.223 -9.211 1.00 68.31 61 PRO A C 1
ATOM 507 O O . PRO A 1 61 ? 4.835 20.155 -10.301 1.00 68.31 61 PRO A O 1
ATOM 510 N N . ALA A 1 62 ? 4.734 20.699 -8.141 1.00 65.31 62 ALA A N 1
ATOM 511 C CA . ALA A 1 62 ? 3.341 21.164 -8.187 1.00 65.31 62 ALA A CA 1
ATOM 512 C C . ALA A 1 62 ? 3.077 22.361 -9.131 1.00 65.31 62 ALA A C 1
ATOM 514 O O . ALA A 1 62 ? 1.914 22.689 -9.348 1.00 65.31 62 ALA A O 1
ATOM 515 N N . ARG A 1 63 ? 4.122 23.026 -9.649 1.00 71.62 63 ARG A N 1
ATOM 516 C CA . ARG A 1 63 ? 4.039 24.099 -10.656 1.00 71.62 63 ARG A CA 1
ATOM 517 C C . ARG A 1 63 ? 4.341 23.614 -12.086 1.00 71.62 63 ARG A C 1
ATOM 519 O O . ARG A 1 63 ? 4.366 24.429 -13.005 1.00 71.62 63 ARG A O 1
ATOM 526 N N . ASP A 1 64 ? 4.634 22.326 -12.285 1.00 67.38 64 ASP A N 1
ATOM 527 C CA . ASP A 1 64 ? 4.973 21.767 -13.602 1.00 67.38 64 ASP A CA 1
ATOM 528 C C . ASP A 1 64 ? 3.771 21.850 -14.559 1.00 67.38 64 ASP A C 1
ATOM 530 O O . ASP A 1 64 ? 2.628 21.773 -14.129 1.00 67.38 64 ASP A O 1
ATOM 534 N N . LEU A 1 65 ? 4.002 21.969 -15.868 1.00 56.12 65 LEU A N 1
ATOM 535 C CA . LEU A 1 65 ? 2.968 22.136 -16.906 1.00 56.12 65 LEU A CA 1
ATOM 536 C C . LEU A 1 65 ? 1.932 21.002 -16.939 1.00 56.12 65 LEU A C 1
ATOM 538 O O . LEU A 1 65 ? 0.806 21.199 -17.389 1.00 56.12 65 LEU A O 1
ATOM 542 N N . GLN A 1 66 ? 2.322 19.812 -16.486 1.00 49.34 66 GLN A N 1
ATOM 543 C CA . GLN A 1 66 ? 1.443 18.645 -16.355 1.00 49.34 66 GLN A CA 1
ATOM 544 C C . GLN A 1 66 ? 0.481 18.754 -15.156 1.00 49.34 66 GLN A C 1
ATOM 546 O O . GLN A 1 66 ? -0.588 18.152 -15.171 1.00 49.34 66 GLN A O 1
ATOM 551 N N . ASP A 1 67 ? 0.857 19.553 -14.157 1.00 49.59 67 ASP A N 1
ATOM 552 C CA . ASP A 1 67 ? 0.132 19.815 -12.913 1.00 49.59 67 ASP A CA 1
ATOM 553 C C . ASP A 1 67 ? -0.413 21.259 -12.871 1.00 49.59 67 ASP A C 1
ATOM 555 O O . ASP A 1 67 ? -1.125 21.624 -11.934 1.00 49.59 67 ASP A O 1
ATOM 559 N N . THR A 1 68 ? -0.041 22.088 -13.865 1.00 61.19 68 THR A N 1
ATOM 560 C CA . THR A 1 68 ? -0.313 23.525 -13.988 1.00 61.19 68 THR A CA 1
ATOM 561 C C . THR A 1 68 ? -0.644 24.005 -15.410 1.00 61.19 68 THR A C 1
ATOM 563 O O . THR A 1 68 ? 0.224 24.179 -16.260 1.00 61.19 68 THR A O 1
ATOM 566 N N . PHE A 1 69 ? -1.924 24.299 -15.667 1.00 64.50 69 PHE A N 1
ATOM 567 C CA . PHE A 1 69 ? -2.450 24.953 -16.872 1.00 64.50 69 PHE A CA 1
ATOM 568 C C . PHE A 1 69 ? -2.227 26.471 -16.859 1.00 64.50 69 PHE A C 1
ATOM 570 O O . PHE A 1 69 ? -2.970 27.252 -16.256 1.00 64.50 69 PHE A O 1
ATOM 577 N N . TYR A 1 70 ? -1.234 26.900 -17.624 1.00 76.50 70 TYR A N 1
ATOM 578 C CA . TYR A 1 70 ? -1.022 28.307 -17.929 1.00 76.50 70 TYR A CA 1
ATOM 579 C C . TYR A 1 70 ? -1.929 28.761 -19.075 1.00 76.50 70 TYR A C 1
ATOM 581 O O . TYR A 1 70 ? -2.081 28.071 -20.086 1.00 76.50 70 TYR A O 1
ATOM 589 N N . ILE A 1 71 ? -2.518 29.943 -18.926 1.00 72.94 71 ILE A N 1
ATOM 590 C CA . ILE A 1 71 ? -3.352 30.558 -19.954 1.00 72.94 71 ILE A CA 1
ATOM 591 C C . ILE A 1 71 ? -2.457 31.048 -21.094 1.00 72.94 71 ILE A C 1
ATOM 593 O O . ILE A 1 71 ? -1.435 31.698 -20.875 1.00 72.94 71 ILE A O 1
ATOM 597 N N . SER A 1 72 ? -2.834 30.727 -22.331 1.00 75.38 72 SER A N 1
ATOM 598 C CA . SER A 1 72 ? -2.096 31.166 -23.518 1.00 75.38 72 SER A CA 1
ATOM 599 C C . SER A 1 72 ? -2.363 32.630 -23.873 1.00 75.38 72 SER A C 1
ATOM 601 O O . SER A 1 72 ? -1.485 33.281 -24.435 1.00 75.38 72 SER A O 1
ATOM 603 N N . ASP A 1 73 ? -3.562 33.134 -23.560 1.00 73.81 73 ASP A N 1
ATOM 604 C CA . ASP A 1 73 ? -3.977 34.515 -23.809 1.00 73.81 73 ASP A CA 1
ATOM 605 C C . ASP A 1 73 ? -5.080 34.978 -22.823 1.00 73.81 73 ASP A C 1
ATOM 607 O O . ASP A 1 73 ? -6.148 34.361 -22.792 1.00 73.81 73 ASP A O 1
ATOM 611 N N . PRO A 1 74 ? -4.858 36.035 -22.018 1.00 82.31 74 PRO A N 1
ATOM 612 C CA . PRO A 1 74 ? -3.574 36.701 -21.814 1.00 82.31 74 PRO A CA 1
ATOM 613 C C . PRO A 1 74 ? -2.568 35.771 -21.120 1.00 82.31 74 PRO A C 1
ATOM 615 O O . PRO A 1 74 ? -2.917 35.013 -20.220 1.00 82.31 74 PRO A O 1
ATOM 618 N N . LYS A 1 75 ? -1.297 35.826 -21.545 1.00 81.81 75 LYS A N 1
ATOM 619 C CA . LYS A 1 75 ? -0.234 34.946 -21.021 1.00 81.81 75 LYS A CA 1
ATOM 620 C C . LYS A 1 75 ? 0.248 35.342 -19.622 1.00 81.81 75 LYS A C 1
ATOM 622 O O . LYS A 1 75 ? 0.705 34.497 -18.855 1.00 81.81 75 LYS A O 1
ATOM 627 N N . VAL A 1 76 ? 0.186 36.633 -19.305 1.00 87.19 76 VAL A N 1
ATOM 628 C CA . VAL A 1 76 ? 0.692 37.206 -18.054 1.00 87.19 76 VAL A CA 1
ATOM 629 C C . VAL A 1 76 ? -0.299 38.205 -17.471 1.00 87.19 76 VAL A C 1
ATOM 631 O O . VAL A 1 76 ? -1.031 38.870 -18.205 1.00 87.19 76 VAL A O 1
ATOM 634 N N . ALA A 1 77 ? -0.310 38.304 -16.148 1.00 85.06 77 ALA A N 1
ATOM 635 C CA . ALA A 1 77 ? -1.037 39.302 -15.388 1.00 85.06 77 ALA A CA 1
ATOM 636 C C . ALA A 1 77 ? -0.179 40.554 -15.178 1.00 85.06 77 ALA A C 1
ATOM 638 O O . ALA A 1 77 ? 1.039 40.548 -15.373 1.00 85.06 77 ALA A O 1
ATOM 639 N N . GLY A 1 78 ? -0.821 41.625 -14.708 1.00 86.19 78 GLY A N 1
ATOM 640 C CA . GLY A 1 78 ? -0.105 42.700 -14.029 1.00 86.19 78 GLY A CA 1
ATOM 641 C C . GLY A 1 78 ? 0.434 42.240 -12.671 1.00 86.19 78 GLY A C 1
ATOM 642 O O . GLY A 1 78 ? 0.037 41.200 -12.145 1.00 86.19 78 GLY A O 1
ATOM 643 N N . ARG A 1 79 ? 1.329 43.039 -12.084 1.00 85.00 79 ARG A N 1
ATOM 644 C CA . ARG A 1 79 ? 1.742 42.844 -10.690 1.00 85.00 79 ARG A CA 1
ATOM 645 C C . ARG A 1 79 ? 0.542 42.976 -9.737 1.00 85.00 79 ARG A C 1
ATOM 647 O O . ARG A 1 79 ? -0.414 43.676 -10.077 1.00 85.00 79 ARG A O 1
ATOM 654 N N . PRO A 1 80 ? 0.613 42.360 -8.542 1.00 81.38 80 PRO A N 1
ATOM 655 C CA . PRO A 1 80 ? -0.319 42.604 -7.446 1.00 81.38 80 PRO A CA 1
ATOM 656 C C . PRO A 1 80 ? -0.619 44.088 -7.262 1.00 81.38 80 PRO A C 1
ATOM 658 O O . PRO A 1 80 ? 0.295 44.912 -7.227 1.00 81.38 80 PRO A O 1
ATOM 661 N N . GLY A 1 81 ? -1.897 44.419 -7.135 1.00 82.25 81 GLY A N 1
ATOM 662 C CA . GLY A 1 81 ? -2.350 45.794 -7.016 1.00 82.25 81 GLY A CA 1
ATOM 663 C C . GLY A 1 81 ? -3.740 45.882 -6.393 1.00 82.25 81 GLY A C 1
ATOM 664 O O . GLY A 1 81 ? -4.379 44.852 -6.172 1.00 82.25 81 GLY A O 1
ATOM 665 N N . PRO A 1 82 ? -4.199 47.106 -6.097 1.00 80.06 82 PRO A N 1
ATOM 666 C CA . PRO A 1 82 ? -5.474 47.330 -5.434 1.00 80.06 82 PRO A CA 1
ATOM 667 C C . PRO A 1 82 ? -6.649 46.886 -6.307 1.00 80.06 82 PRO A C 1
ATOM 669 O O . PRO A 1 82 ? -6.740 47.255 -7.478 1.00 80.06 82 PRO A O 1
ATOM 672 N N . GLU A 1 83 ? -7.570 46.116 -5.722 1.00 71.94 83 GLU A N 1
ATOM 673 C CA . GLU A 1 83 ? -8.762 45.619 -6.430 1.00 71.94 83 GLU A CA 1
ATOM 674 C C . GLU A 1 83 ? -9.981 46.553 -6.315 1.00 71.94 83 GLU A C 1
ATOM 676 O O . GLU A 1 83 ? -10.980 46.365 -7.009 1.00 71.94 83 GLU A O 1
ATOM 681 N N . SER A 1 84 ? -9.918 47.561 -5.440 1.00 77.50 84 SER A N 1
ATOM 682 C CA . SER A 1 84 ? -10.970 48.567 -5.247 1.00 77.50 84 SER A CA 1
ATOM 683 C C . SER A 1 84 ? -10.391 49.883 -4.720 1.00 77.50 84 SER A C 1
ATOM 685 O O . SER A 1 84 ? -9.260 49.915 -4.238 1.00 77.50 84 SER A O 1
ATOM 687 N N . GLU A 1 85 ? -11.169 50.968 -4.775 1.00 75.25 85 GLU A N 1
ATOM 688 C CA . GLU A 1 85 ? -10.758 52.287 -4.257 1.00 75.25 85 GLU A CA 1
ATOM 689 C C . GLU A 1 85 ? -10.482 52.289 -2.739 1.00 75.25 85 GLU A C 1
ATOM 691 O O . GLU A 1 85 ? -9.719 53.123 -2.244 1.00 75.25 85 GLU A O 1
ATOM 696 N N . ASP A 1 86 ? -11.051 51.328 -2.005 1.00 76.31 86 ASP A N 1
ATOM 697 C CA . ASP A 1 86 ? -10.858 51.163 -0.562 1.00 76.31 86 ASP A CA 1
ATOM 698 C C . ASP A 1 86 ? -9.631 50.300 -0.204 1.00 76.31 86 ASP A C 1
ATOM 700 O O . ASP A 1 86 ? -9.215 50.255 0.959 1.00 76.31 86 ASP A O 1
ATOM 704 N N . ASP A 1 87 ? -9.006 49.645 -1.187 1.00 75.88 87 ASP A N 1
ATOM 705 C CA . ASP A 1 87 ? -7.839 48.789 -0.981 1.00 75.88 87 ASP A CA 1
ATOM 706 C C . ASP A 1 87 ? -6.540 49.608 -0.915 1.00 75.88 87 ASP A C 1
ATOM 708 O O . ASP A 1 87 ? -5.940 49.975 -1.923 1.00 75.88 87 ASP A O 1
ATOM 712 N N . LYS A 1 88 ? -6.099 49.905 0.312 1.00 83.19 88 LYS A N 1
ATOM 713 C CA . LYS A 1 88 ? -4.918 50.743 0.604 1.00 83.19 88 LYS A CA 1
ATOM 714 C C . LYS A 1 88 ? -3.662 49.938 0.964 1.00 83.19 88 LYS A C 1
ATOM 716 O O . LYS A 1 88 ? -2.777 50.467 1.639 1.00 83.19 88 LYS A O 1
ATOM 721 N N . LYS A 1 89 ? -3.592 48.655 0.596 1.00 80.69 89 LYS A N 1
ATOM 722 C CA . LYS A 1 89 ? -2.442 47.790 0.917 1.00 80.69 89 LYS A CA 1
ATOM 723 C C . LYS A 1 89 ? -1.193 48.184 0.117 1.00 80.69 89 LYS A C 1
ATOM 725 O O . LYS A 1 89 ? -1.274 48.601 -1.035 1.00 80.69 89 LYS A O 1
ATOM 730 N N . ASP A 1 90 ? -0.023 48.011 0.734 1.00 85.81 90 ASP A N 1
ATOM 731 C CA . ASP A 1 90 ? 1.278 48.244 0.095 1.00 85.81 90 ASP A CA 1
ATOM 732 C C . ASP A 1 90 ? 1.757 46.980 -0.641 1.00 85.81 90 ASP A C 1
ATOM 734 O O . ASP A 1 90 ? 2.482 46.138 -0.100 1.00 85.81 90 ASP A O 1
ATOM 738 N N . TYR A 1 91 ? 1.292 46.835 -1.883 1.00 84.38 91 TYR A N 1
ATOM 739 C CA . TYR A 1 91 ? 1.578 45.679 -2.733 1.00 84.38 91 TYR A CA 1
ATOM 740 C C . TYR A 1 91 ? 3.022 45.623 -3.240 1.00 84.38 91 TYR A C 1
ATOM 742 O O . TYR A 1 91 ? 3.532 44.526 -3.463 1.00 84.38 91 TYR A O 1
ATOM 750 N N . GLU A 1 92 ? 3.705 46.764 -3.371 1.00 89.06 92 GLU A N 1
ATOM 751 C CA . GLU A 1 92 ? 5.100 46.790 -3.829 1.00 89.06 92 GLU A CA 1
ATOM 752 C C . GLU A 1 92 ? 6.020 46.241 -2.736 1.00 89.06 92 GLU A C 1
ATOM 754 O O . GLU A 1 92 ? 6.835 45.349 -2.984 1.00 89.06 92 GLU A O 1
ATOM 759 N N . THR A 1 93 ? 5.816 46.679 -1.490 1.00 88.25 93 THR A N 1
ATOM 760 C CA . THR A 1 93 ? 6.522 46.093 -0.347 1.00 88.25 93 THR A CA 1
ATOM 761 C C . THR A 1 93 ? 6.183 44.607 -0.199 1.00 88.25 93 THR A C 1
ATOM 763 O O . THR A 1 93 ? 7.070 43.802 0.084 1.00 88.25 93 THR A O 1
ATOM 766 N N . TYR A 1 94 ? 4.925 44.205 -0.416 1.00 85.69 94 TYR A N 1
ATOM 767 C CA . TYR A 1 94 ? 4.517 42.798 -0.346 1.00 85.69 94 TYR A CA 1
ATOM 768 C C . TYR A 1 94 ? 5.207 41.923 -1.405 1.00 85.69 94 TYR A C 1
ATOM 770 O O . TYR A 1 94 ? 5.725 40.856 -1.074 1.00 85.69 94 TYR A O 1
ATOM 778 N N . TRP A 1 95 ? 5.282 42.390 -2.649 1.00 88.19 95 TRP A N 1
ATOM 779 C CA . TRP A 1 95 ? 5.981 41.715 -3.743 1.00 88.19 95 TRP A CA 1
ATOM 780 C C . TRP A 1 95 ? 7.469 41.502 -3.435 1.00 88.19 95 TRP A C 1
ATOM 782 O O . TRP A 1 95 ? 7.965 40.374 -3.502 1.00 88.19 95 TRP A O 1
ATOM 792 N N . GLU A 1 96 ? 8.170 42.556 -3.006 1.00 93.06 96 GLU A N 1
ATOM 793 C CA . GLU A 1 96 ? 9.593 42.468 -2.648 1.00 93.06 96 GLU A CA 1
ATOM 794 C C . GLU A 1 96 ? 9.827 41.597 -1.406 1.00 93.06 96 GLU A C 1
ATOM 796 O O . GLU A 1 96 ? 10.825 40.878 -1.316 1.00 93.06 96 GLU A O 1
ATOM 801 N N . ASN A 1 97 ? 8.889 41.594 -0.455 1.00 91.00 97 ASN A N 1
ATOM 802 C CA . ASN A 1 97 ? 8.929 40.682 0.684 1.00 91.00 97 ASN A CA 1
ATOM 803 C C . ASN A 1 97 ? 8.857 39.223 0.236 1.00 91.00 97 ASN A C 1
ATOM 805 O O . ASN A 1 97 ? 9.679 38.427 0.685 1.00 91.00 97 ASN A O 1
ATOM 809 N N . VAL A 1 98 ? 7.906 38.873 -0.634 1.00 87.44 98 VAL A N 1
ATOM 810 C CA . VAL A 1 98 ? 7.746 37.505 -1.147 1.00 87.44 98 VAL A CA 1
ATOM 811 C C . VAL A 1 98 ? 9.007 37.077 -1.889 1.00 87.44 98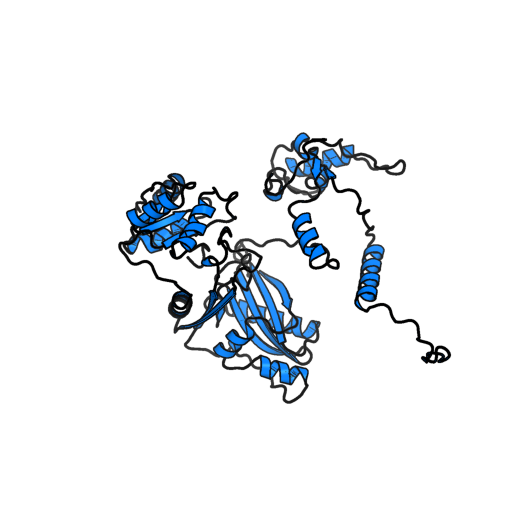 VAL A C 1
ATOM 813 O O . VAL A 1 98 ? 9.598 36.058 -1.532 1.00 87.44 98 VAL A O 1
ATOM 816 N N . LYS A 1 99 ? 9.497 37.891 -2.828 1.00 93.56 99 LYS A N 1
ATOM 817 C CA . LYS A 1 99 ? 10.757 37.633 -3.536 1.00 93.56 99 LYS A CA 1
ATOM 818 C C . LYS A 1 99 ? 11.911 37.351 -2.571 1.00 93.56 99 LYS A C 1
ATOM 820 O O . LYS A 1 99 ? 12.599 36.341 -2.703 1.00 93.56 99 LYS A O 1
ATOM 825 N N . GLN A 1 100 ? 12.098 38.203 -1.564 1.00 91.56 100 GLN A N 1
ATOM 826 C CA . GLN A 1 100 ? 13.183 38.038 -0.601 1.00 91.56 100 GLN A CA 1
ATOM 827 C C . GLN A 1 100 ? 12.999 36.792 0.280 1.00 91.56 100 GLN A C 1
ATOM 829 O O . GLN A 1 100 ? 13.984 36.114 0.555 1.00 91.56 100 GLN A O 1
ATOM 834 N N . VAL A 1 101 ? 11.767 36.432 0.673 1.00 90.44 101 VAL A N 1
ATOM 835 C CA . VAL A 1 101 ? 11.496 35.161 1.375 1.00 90.44 101 VAL A CA 1
ATOM 836 C C . VAL A 1 101 ? 11.877 33.960 0.511 1.00 90.44 101 VAL A C 1
ATOM 838 O O . VAL A 1 101 ? 12.407 32.994 1.051 1.00 90.44 101 VAL A O 1
ATOM 841 N N . HIS A 1 102 ? 11.625 34.001 -0.799 1.00 90.31 102 HIS A N 1
ATOM 842 C CA . HIS A 1 102 ? 11.941 32.893 -1.705 1.00 90.31 102 HIS A CA 1
ATOM 843 C C . HIS A 1 102 ? 13.435 32.764 -2.002 1.00 90.31 102 HIS A C 1
ATOM 845 O O . HIS A 1 102 ? 13.954 31.649 -1.976 1.00 90.31 102 HIS A O 1
ATOM 851 N N . GLN A 1 103 ? 14.135 33.873 -2.246 1.00 91.75 103 GLN A N 1
ATOM 852 C CA . GLN A 1 103 ? 15.554 33.848 -2.617 1.00 91.75 103 GLN A CA 1
ATOM 853 C C . GLN A 1 103 ? 16.472 33.669 -1.402 1.00 91.75 103 GLN A C 1
ATOM 855 O O . GLN A 1 103 ? 17.068 32.605 -1.216 1.00 91.75 103 GLN A O 1
ATOM 860 N N . ASP A 1 104 ? 16.550 34.709 -0.571 1.00 89.00 104 ASP A N 1
ATOM 861 C CA . ASP A 1 104 ? 17.605 34.895 0.434 1.00 89.00 104 ASP A CA 1
ATOM 862 C C . ASP A 1 104 ? 17.103 34.701 1.875 1.00 89.00 104 ASP A C 1
ATOM 864 O O . ASP A 1 104 ? 17.893 34.663 2.819 1.00 89.00 104 ASP A O 1
ATOM 868 N N . GLY A 1 105 ? 15.786 34.570 2.046 1.00 83.50 105 GLY A N 1
ATOM 869 C CA . GLY A 1 105 ? 15.119 34.497 3.336 1.00 83.50 105 GLY A CA 1
ATOM 870 C C . GLY A 1 105 ? 14.719 35.868 3.893 1.00 83.50 105 GLY A C 1
ATOM 871 O O . GLY A 1 105 ? 15.417 36.874 3.766 1.00 83.50 105 GLY A O 1
ATOM 872 N N . LYS A 1 106 ? 13.553 35.915 4.545 1.00 83.44 106 LYS A N 1
ATOM 873 C CA . LYS A 1 106 ? 13.025 37.073 5.287 1.00 83.44 106 LYS A CA 1
ATOM 874 C C . LYS A 1 106 ? 12.087 36.561 6.384 1.00 83.44 106 LYS A C 1
ATOM 876 O O . LYS A 1 106 ? 11.586 35.444 6.290 1.00 83.44 106 LYS A O 1
ATOM 881 N N . TYR A 1 107 ? 11.862 37.349 7.437 1.00 84.25 107 TYR A N 1
ATOM 882 C CA . TYR A 1 107 ? 10.972 36.994 8.560 1.00 84.25 107 TYR A CA 1
ATOM 883 C C . TYR A 1 107 ? 11.304 35.657 9.253 1.00 84.25 107 TYR A C 1
ATOM 885 O O . TYR A 1 107 ? 10.413 34.944 9.700 1.00 84.25 107 TYR A O 1
ATOM 893 N N . GLY A 1 108 ? 12.591 35.306 9.341 1.00 79.88 108 GLY A N 1
ATOM 894 C CA . GLY A 1 108 ? 13.046 34.055 9.961 1.00 79.88 108 GLY A CA 1
ATOM 895 C C . GLY A 1 108 ? 13.083 32.843 9.022 1.00 79.88 108 GLY A C 1
ATOM 896 O O . GLY A 1 108 ? 13.564 31.791 9.434 1.00 79.88 108 GLY A O 1
ATOM 897 N N . SER A 1 109 ? 12.643 32.981 7.764 1.00 81.00 109 SER A N 1
ATOM 898 C CA . SER A 1 109 ? 12.908 31.991 6.712 1.00 81.00 109 SER A CA 1
ATOM 899 C C . SER A 1 109 ? 14.364 32.074 6.244 1.00 81.00 109 SER A C 1
ATOM 901 O O . SER A 1 109 ? 14.920 33.168 6.154 1.00 81.00 109 SER A O 1
ATOM 903 N N . ILE A 1 110 ? 14.958 30.925 5.907 1.00 84.31 110 ILE A N 1
ATOM 904 C CA . ILE A 1 110 ? 16.306 30.814 5.319 1.00 84.31 110 ILE A CA 1
ATOM 905 C C . ILE A 1 110 ? 16.311 30.881 3.780 1.00 84.31 110 ILE A C 1
ATOM 907 O O . ILE A 1 110 ? 17.375 30.755 3.174 1.00 84.31 110 ILE A O 1
ATOM 911 N N . GLY A 1 111 ? 15.133 31.037 3.166 1.00 85.06 111 GLY A N 1
ATOM 912 C CA . GLY A 1 111 ? 14.948 31.037 1.716 1.00 85.06 111 GLY A CA 1
ATOM 913 C C . GLY A 1 111 ? 15.120 29.670 1.055 1.00 85.06 111 GLY A C 1
ATOM 914 O O . GLY A 1 111 ? 15.629 28.718 1.647 1.00 85.06 111 GLY A O 1
ATOM 915 N N . TYR A 1 112 ? 14.684 29.573 -0.199 1.00 83.81 112 TYR A N 1
ATOM 916 C CA . TYR A 1 112 ? 14.814 28.378 -1.039 1.00 83.81 112 TYR A CA 1
ATOM 917 C C . TYR A 1 112 ? 16.078 28.400 -1.914 1.00 83.81 112 TYR A C 1
ATOM 919 O O . TYR A 1 112 ? 16.327 27.438 -2.638 1.00 83.81 112 TYR A O 1
ATOM 927 N N . ARG A 1 113 ? 16.894 29.465 -1.830 1.00 85.69 113 ARG A N 1
ATOM 928 C CA . ARG A 1 113 ? 18.230 29.581 -2.448 1.00 85.69 113 ARG A CA 1
ATOM 929 C C . ARG A 1 113 ? 18.240 29.376 -3.967 1.00 85.69 113 ARG A C 1
ATOM 931 O O . ARG A 1 113 ? 19.126 28.713 -4.504 1.00 85.69 113 ARG A O 1
ATOM 938 N N . TYR A 1 114 ? 17.267 29.965 -4.655 1.00 86.19 114 TYR A N 1
ATOM 939 C CA . TYR A 1 114 ? 17.196 30.011 -6.117 1.00 86.19 114 TYR A CA 1
ATOM 940 C C . TYR A 1 114 ? 16.925 31.450 -6.589 1.00 86.19 114 TYR A C 1
ATOM 942 O O . TYR A 1 114 ? 16.410 32.247 -5.800 1.00 86.19 114 TYR A O 1
ATOM 950 N N . PRO A 1 115 ? 17.286 31.821 -7.832 1.00 88.50 115 PRO A N 1
ATOM 951 C CA . PRO A 1 115 ? 16.915 33.116 -8.393 1.00 88.50 115 PRO A CA 1
ATOM 952 C C . PRO A 1 115 ? 15.407 33.138 -8.658 1.00 88.50 115 PRO A C 1
ATOM 954 O O . PRO A 1 115 ? 14.902 32.354 -9.454 1.00 88.50 115 PRO A O 1
ATOM 957 N N . TRP A 1 116 ? 14.685 34.002 -7.950 1.00 91.69 116 TRP A N 1
ATOM 958 C CA . TRP A 1 116 ? 13.244 34.143 -8.120 1.00 91.69 116 TRP A CA 1
ATOM 959 C C . TRP A 1 116 ? 12.961 35.010 -9.343 1.00 91.69 116 TRP A C 1
ATOM 961 O O . TRP A 1 116 ? 13.395 36.164 -9.409 1.00 91.69 116 TRP A O 1
ATOM 971 N N . GLU A 1 117 ? 12.228 34.456 -10.302 1.00 92.69 117 GLU A N 1
ATOM 972 C CA . GLU A 1 117 ? 11.959 35.097 -11.584 1.00 92.69 117 GLU A CA 1
ATOM 973 C C . GLU A 1 117 ? 10.573 35.744 -11.582 1.00 92.69 117 GLU A C 1
ATOM 975 O O . GLU A 1 117 ? 9.552 35.070 -11.452 1.00 92.69 117 GLU A O 1
ATOM 980 N N . ALA A 1 118 ? 10.525 37.065 -11.766 1.00 89.62 118 ALA A N 1
ATOM 981 C CA . ALA A 1 118 ? 9.270 37.818 -11.779 1.00 89.62 118 ALA A CA 1
ATOM 982 C C . ALA A 1 118 ? 8.309 37.342 -12.881 1.00 89.62 118 ALA A C 1
ATOM 984 O O . ALA A 1 118 ? 7.096 37.315 -12.677 1.00 89.62 118 ALA A O 1
ATOM 985 N N . ASP A 1 119 ? 8.847 36.942 -14.033 1.00 89.00 119 ASP A N 1
ATOM 986 C CA . ASP A 1 119 ? 8.048 36.507 -15.178 1.00 89.00 119 ASP A CA 1
ATOM 987 C C . ASP A 1 119 ? 7.284 35.209 -14.886 1.00 89.00 119 ASP A C 1
ATOM 989 O O . ASP A 1 119 ? 6.150 35.061 -15.338 1.00 89.00 119 ASP A O 1
ATOM 993 N N . GLU A 1 120 ? 7.850 34.300 -14.085 1.00 85.56 120 GLU A N 1
ATOM 994 C CA . GLU A 1 120 ? 7.171 33.071 -13.649 1.00 85.56 120 GLU A CA 1
ATOM 995 C C . GLU A 1 120 ? 5.980 33.374 -12.733 1.00 85.56 120 GLU A C 1
ATOM 997 O O . GLU A 1 120 ? 4.917 32.763 -12.855 1.00 85.56 120 GLU A O 1
ATOM 1002 N N . SER A 1 121 ? 6.122 34.373 -11.865 1.00 87.38 121 SER A N 1
ATOM 1003 C CA . SER A 1 121 ? 5.072 34.839 -10.956 1.00 87.38 121 SER A CA 1
ATOM 1004 C C . SER A 1 121 ? 3.938 35.564 -11.670 1.00 87.38 121 SER A C 1
ATOM 1006 O O . SER A 1 121 ? 2.800 35.565 -11.205 1.00 87.38 121 SER A O 1
ATOM 1008 N N . LEU A 1 122 ? 4.216 36.179 -12.817 1.00 91.06 122 LEU A N 1
ATOM 1009 C CA . LEU A 1 122 ? 3.199 36.888 -13.586 1.00 91.06 122 LEU A CA 1
ATOM 1010 C C . LEU A 1 122 ? 2.440 35.991 -14.554 1.00 91.06 122 LEU A C 1
ATOM 1012 O O . LEU A 1 122 ? 1.396 36.421 -15.039 1.00 91.06 122 LEU A O 1
ATOM 1016 N N . LYS A 1 123 ? 2.901 34.768 -14.844 1.00 87.75 123 LYS A N 1
ATOM 1017 C CA . LYS A 1 123 ? 2.157 33.869 -15.733 1.00 87.75 123 LYS A CA 1
ATOM 1018 C C . LYS A 1 123 ? 0.736 33.687 -15.219 1.00 87.75 123 LYS A C 1
ATOM 1020 O O . LYS A 1 123 ? 0.523 33.428 -14.034 1.00 87.75 123 LYS A O 1
ATOM 1025 N N . LEU A 1 124 ? -0.230 33.844 -16.117 1.00 81.00 124 LEU A N 1
ATOM 1026 C CA . LEU A 1 124 ? -1.618 33.593 -15.783 1.00 81.00 124 LEU A CA 1
ATOM 1027 C C . LEU A 1 124 ? -1.846 32.100 -15.734 1.00 81.00 124 LEU A C 1
ATOM 1029 O O . LEU A 1 124 ? -1.556 31.364 -16.675 1.00 81.00 124 LEU A O 1
ATOM 1033 N N . VAL A 1 125 ? -2.351 31.675 -14.596 1.00 72.50 125 VAL A N 1
ATOM 1034 C CA . VAL A 1 125 ? -2.616 30.294 -14.270 1.00 72.50 125 VAL A CA 1
ATOM 1035 C C . VAL A 1 125 ? -4.130 30.213 -14.187 1.00 72.50 125 VAL A C 1
ATOM 1037 O O . VAL A 1 125 ? -4.776 31.002 -13.488 1.00 72.50 125 VAL A O 1
ATOM 1040 N N . LEU A 1 126 ? -4.731 29.301 -14.948 1.00 63.78 126 LEU A N 1
ATOM 1041 C CA . LEU A 1 126 ? -6.093 28.894 -14.622 1.00 63.78 126 LEU A CA 1
ATOM 1042 C C . LEU A 1 126 ? -6.013 28.426 -13.167 1.00 63.78 126 LEU A C 1
ATOM 1044 O O . LEU A 1 126 ? -5.125 27.652 -12.872 1.00 63.78 126 LEU A O 1
ATOM 1048 N N . ARG A 1 127 ? -6.825 28.894 -12.222 1.00 61.53 127 ARG A N 1
ATOM 1049 C CA . ARG A 1 127 ? -6.647 28.642 -10.772 1.00 61.53 127 ARG A CA 1
ATOM 1050 C C . ARG A 1 127 ? -6.782 27.153 -10.379 1.00 61.53 127 ARG A C 1
ATOM 1052 O O . ARG A 1 127 ? -7.008 26.806 -9.223 1.00 61.53 127 ARG A O 1
ATOM 1059 N N . THR A 1 128 ? -6.714 26.255 -11.351 1.00 46.81 128 THR A N 1
ATOM 1060 C CA . THR A 1 128 ? -7.332 24.965 -11.316 1.00 46.81 128 THR A CA 1
ATOM 1061 C C . THR A 1 128 ? -6.536 23.892 -12.070 1.00 46.81 128 THR A C 1
ATOM 1063 O O . THR A 1 128 ? -6.710 23.771 -13.284 1.00 46.81 128 THR A O 1
ATOM 1066 N N . HIS A 1 129 ? -5.714 23.085 -11.360 1.00 41.72 129 HIS A N 1
ATOM 1067 C CA . HIS A 1 129 ? -5.219 21.813 -11.937 1.00 41.72 129 HIS A CA 1
ATOM 1068 C C . HIS A 1 129 ? -4.712 20.703 -10.996 1.00 41.72 129 HIS A C 1
ATOM 1070 O O . HIS A 1 129 ? -4.895 19.544 -11.343 1.00 41.72 129 HIS A O 1
ATOM 1076 N N . THR A 1 130 ? -4.164 20.948 -9.799 1.00 39.81 130 THR A N 1
ATOM 1077 C CA . THR A 1 130 ? -3.972 19.837 -8.822 1.00 39.81 130 THR A CA 1
ATOM 1078 C C . THR A 1 130 ? -5.018 19.851 -7.723 1.00 39.81 130 THR A C 1
ATOM 1080 O O . THR A 1 130 ? -5.500 18.800 -7.301 1.00 39.81 130 THR A O 1
ATOM 1083 N N . THR A 1 131 ? -5.433 21.043 -7.307 1.00 43.34 131 THR A N 1
ATOM 1084 C CA . THR A 1 131 ? -6.463 21.209 -6.288 1.00 43.34 131 THR A CA 1
ATOM 1085 C C . THR A 1 131 ? -7.854 21.211 -6.902 1.00 43.34 131 THR A C 1
ATOM 1087 O O . THR A 1 131 ? -8.721 20.542 -6.381 1.00 43.34 131 THR A O 1
ATOM 1090 N N . SER A 1 132 ? -8.087 21.903 -8.015 1.00 35.66 132 SER A N 1
ATOM 1091 C CA . SER A 1 132 ? -9.430 22.150 -8.562 1.00 35.66 132 SER A CA 1
ATOM 1092 C C . SER A 1 132 ? -10.104 20.996 -9.280 1.00 35.66 132 SER A C 1
ATOM 1094 O O . SER A 1 132 ? -11.302 20.913 -9.174 1.00 35.66 132 SER A O 1
ATOM 1096 N N . ASP A 1 133 ? -9.400 20.161 -10.044 1.00 35.44 133 ASP A N 1
ATOM 1097 C CA . ASP A 1 133 ? -10.047 19.135 -10.865 1.00 35.44 133 ASP A CA 1
ATOM 1098 C C . ASP A 1 133 ? -10.336 17.952 -9.953 1.00 35.44 133 ASP A C 1
ATOM 1100 O O . ASP A 1 133 ? -11.400 17.351 -10.024 1.00 35.44 133 ASP A O 1
ATOM 1104 N N . LYS A 1 134 ? -9.451 17.728 -8.969 1.00 36.75 134 LYS A N 1
ATOM 1105 C CA . LYS A 1 134 ? -9.740 16.939 -7.774 1.00 36.75 134 LYS A CA 1
ATOM 1106 C C . LYS A 1 134 ? -10.794 17.585 -6.890 1.00 36.75 134 LYS A C 1
ATOM 1108 O O . LYS A 1 134 ? -11.554 16.842 -6.305 1.00 36.75 134 LYS A O 1
ATOM 1113 N N . LEU A 1 135 ? -10.884 18.910 -6.783 1.00 37.50 135 LEU A N 1
ATOM 1114 C CA . LEU A 1 135 ? -11.925 19.588 -6.004 1.00 37.50 135 LEU A CA 1
ATOM 1115 C C . LEU A 1 135 ? -13.253 19.660 -6.709 1.00 37.50 135 LEU A C 1
ATOM 1117 O O . LEU A 1 135 ? -14.249 19.724 -6.030 1.00 37.50 135 LEU A O 1
ATOM 1121 N N . GLU A 1 136 ? -13.292 19.715 -8.024 1.00 37.38 136 GLU A N 1
ATOM 1122 C CA . GLU A 1 136 ? -14.489 19.799 -8.834 1.00 37.38 136 GLU A CA 1
ATOM 1123 C C . GLU A 1 136 ? -14.963 18.370 -9.062 1.00 37.38 136 GLU A C 1
ATOM 1125 O O . GLU A 1 136 ? -16.147 18.129 -8.932 1.00 37.38 136 GLU A O 1
ATOM 1130 N N . ALA A 1 137 ? -14.077 17.375 -9.199 1.00 39.16 137 ALA A N 1
ATOM 1131 C CA . ALA A 1 137 ? -14.430 15.966 -9.022 1.00 39.16 137 ALA A CA 1
ATOM 1132 C C . ALA A 1 137 ? -14.866 15.656 -7.577 1.00 39.16 137 ALA A C 1
ATOM 1134 O O . ALA A 1 137 ? -15.915 15.052 -7.396 1.00 39.16 137 ALA A O 1
ATOM 1135 N N . ALA A 1 138 ? -14.149 16.104 -6.538 1.00 35.97 138 ALA A N 1
ATOM 1136 C CA . ALA A 1 138 ? -14.524 15.882 -5.134 1.00 35.97 138 ALA A CA 1
ATOM 1137 C C . ALA A 1 138 ? -15.740 16.710 -4.696 1.00 35.97 138 ALA A C 1
ATOM 1139 O O . ALA A 1 138 ? -16.482 16.243 -3.846 1.00 35.97 138 ALA A O 1
ATOM 1140 N N . SER A 1 139 ? -15.998 17.876 -5.297 1.00 37.31 139 SER A N 1
ATOM 1141 C CA . SER A 1 139 ? -17.194 18.718 -5.105 1.00 37.31 139 SER A CA 1
ATOM 1142 C C . SER A 1 139 ? -18.360 18.238 -5.972 1.00 37.31 139 SER A C 1
ATOM 1144 O O . SER A 1 139 ? -19.504 18.331 -5.554 1.00 37.31 139 SER A O 1
ATOM 1146 N N . ASN A 1 140 ? -18.120 17.623 -7.135 1.00 40.88 140 ASN A N 1
ATOM 1147 C CA . ASN A 1 140 ? -19.168 16.948 -7.913 1.00 40.88 140 ASN A CA 1
ATOM 1148 C C . ASN A 1 140 ? -19.547 15.589 -7.300 1.00 40.88 140 ASN A C 1
ATOM 1150 O O . ASN A 1 140 ? -20.692 15.162 -7.433 1.00 40.88 140 ASN A O 1
ATOM 1154 N N . VAL A 1 141 ? -18.615 14.916 -6.614 1.00 41.47 141 VAL A N 1
ATOM 1155 C CA . VAL A 1 141 ? -18.857 13.686 -5.834 1.00 41.47 141 VAL A CA 1
ATOM 1156 C C . VAL A 1 141 ? -19.386 14.011 -4.429 1.00 41.47 141 VAL A C 1
ATOM 1158 O O . VAL A 1 141 ? -20.191 13.255 -3.889 1.00 41.47 141 VAL A O 1
ATOM 1161 N N . SER A 1 142 ? -18.982 15.142 -3.846 1.00 38.81 142 SER A N 1
ATOM 1162 C CA . SER A 1 142 ? -19.406 15.628 -2.531 1.00 38.81 142 SER A CA 1
ATOM 1163 C C . SER A 1 142 ? -19.324 17.167 -2.431 1.00 38.81 142 SER A C 1
ATOM 1165 O O . SER A 1 142 ? -18.341 17.704 -1.912 1.00 38.81 142 SER A O 1
ATOM 1167 N N . PRO A 1 143 ? -20.386 17.898 -2.822 1.00 41.91 143 PRO A N 1
ATOM 1168 C CA . PRO A 1 143 ? -20.443 19.372 -2.805 1.00 41.91 143 PRO A CA 1
ATOM 1169 C C . PRO A 1 143 ? -20.285 20.021 -1.414 1.00 41.91 143 PRO A C 1
ATOM 1171 O O . PRO A 1 143 ? -20.284 21.245 -1.286 1.00 41.91 143 PRO A O 1
ATOM 1174 N N . ASP A 1 144 ? -20.222 19.201 -0.362 1.00 40.22 144 ASP A N 1
ATOM 1175 C CA . ASP A 1 144 ? -20.334 19.560 1.052 1.00 40.22 144 ASP A CA 1
ATOM 1176 C C . ASP A 1 144 ? -18.997 19.518 1.832 1.00 40.22 144 ASP A C 1
ATOM 1178 O O . ASP A 1 144 ? -19.003 19.746 3.046 1.00 40.22 144 ASP A O 1
ATOM 1182 N N . HIS A 1 145 ? -17.851 19.243 1.190 1.00 44.66 145 HIS A N 1
ATOM 1183 C CA . HIS A 1 145 ? -16.552 19.109 1.873 1.00 44.66 145 HIS A CA 1
ATOM 1184 C C . HIS A 1 145 ? -15.464 20.037 1.289 1.00 44.66 145 HIS A C 1
ATOM 1186 O O . HIS A 1 145 ? -15.241 20.018 0.080 1.00 44.66 145 HIS A O 1
ATOM 1192 N N . PRO A 1 146 ? -14.766 20.850 2.112 1.00 46.38 146 PRO A N 1
ATOM 1193 C CA . PRO A 1 146 ? -13.617 21.633 1.654 1.00 46.38 146 PRO A CA 1
ATOM 1194 C C . PRO A 1 146 ? -12.456 20.712 1.255 1.00 46.38 146 PRO A C 1
ATOM 1196 O O . PRO A 1 146 ? -12.324 19.612 1.797 1.00 46.38 146 PRO A O 1
ATOM 1199 N N . VAL A 1 147 ? -11.569 21.173 0.360 1.00 44.28 147 VAL A N 1
ATOM 1200 C CA . VAL A 1 147 ? -10.277 20.490 0.164 1.00 44.28 147 VAL A CA 1
ATOM 1201 C C . VAL A 1 147 ? -9.564 20.420 1.494 1.00 44.28 147 VAL A C 1
ATOM 1203 O O . VAL A 1 147 ? -9.318 21.447 2.131 1.00 44.28 147 VAL A O 1
ATOM 1206 N N . VAL A 1 148 ? -9.138 19.221 1.848 1.00 46.12 148 VAL A N 1
ATOM 1207 C CA . VAL A 1 148 ? -8.192 19.026 2.930 1.00 46.12 148 VAL A CA 1
ATOM 1208 C C . VAL A 1 148 ? -6.806 18.922 2.306 1.00 46.12 148 VAL A C 1
ATOM 1210 O O . VAL A 1 148 ? -6.546 18.043 1.489 1.00 46.12 148 VAL A O 1
ATOM 1213 N N . ILE A 1 149 ? -5.917 19.842 2.680 1.00 54.00 149 ILE A N 1
ATOM 1214 C CA . ILE A 1 149 ? -4.491 19.753 2.358 1.00 54.00 149 ILE A CA 1
ATOM 1215 C C . ILE A 1 149 ? -3.800 19.147 3.576 1.00 54.00 149 ILE A C 1
ATOM 1217 O O . ILE A 1 149 ? -3.898 19.670 4.686 1.00 54.00 149 ILE A O 1
ATOM 1221 N N . THR A 1 150 ? -3.103 18.032 3.384 1.00 54.91 150 THR A N 1
ATOM 1222 C CA . THR A 1 150 ? -2.358 17.350 4.447 1.00 54.91 150 THR A CA 1
ATOM 1223 C C . THR A 1 150 ? -0.918 17.139 4.007 1.00 54.91 150 THR A C 1
ATOM 1225 O O . THR A 1 150 ? -0.646 16.863 2.841 1.00 54.91 150 THR A O 1
ATOM 1228 N N . LYS A 1 151 ? 0.025 17.289 4.945 1.00 67.44 151 LYS A N 1
ATOM 1229 C CA . LYS A 1 151 ? 1.440 17.015 4.687 1.00 67.44 151 LYS A CA 1
ATOM 1230 C C . LYS A 1 151 ? 1.627 15.523 4.400 1.00 67.44 151 LYS A C 1
ATOM 1232 O O . LYS A 1 151 ? 1.394 14.707 5.288 1.00 67.44 151 LYS A O 1
ATOM 1237 N N . PHE A 1 152 ? 2.111 15.197 3.204 1.00 71.88 152 PHE A N 1
ATOM 1238 C CA . PHE A 1 152 ? 2.588 13.856 2.881 1.00 71.88 152 PHE A CA 1
ATOM 1239 C C . PHE A 1 152 ? 3.877 13.556 3.660 1.00 71.88 152 PHE A C 1
ATOM 1241 O O . PHE A 1 152 ? 4.751 14.420 3.780 1.00 71.88 152 PHE A O 1
ATOM 1248 N N . ILE A 1 153 ? 3.972 12.362 4.244 1.00 79.31 153 ILE A N 1
ATOM 1249 C CA . ILE A 1 153 ? 5.131 11.936 5.034 1.00 79.31 153 ILE A CA 1
ATOM 1250 C C . ILE A 1 153 ? 5.817 10.809 4.272 1.00 79.31 153 ILE A C 1
ATOM 1252 O O . ILE A 1 153 ? 5.436 9.648 4.386 1.00 79.31 153 ILE A O 1
ATOM 1256 N N . GLU A 1 154 ? 6.813 11.184 3.477 1.00 82.25 154 GLU A N 1
ATOM 1257 C CA . GLU A 1 154 ? 7.587 10.254 2.659 1.00 82.25 154 GLU A CA 1
ATOM 1258 C C . GLU A 1 154 ? 8.279 9.186 3.510 1.00 82.25 154 GLU A C 1
ATOM 1260 O O . GLU A 1 154 ? 8.759 9.458 4.613 1.00 82.25 154 GLU A O 1
ATOM 1265 N N . GLY A 1 155 ? 8.335 7.963 2.983 1.00 83.88 155 GLY A N 1
ATOM 1266 C CA . GLY A 1 155 ? 9.034 6.848 3.614 1.00 83.88 155 GLY A CA 1
ATOM 1267 C C . GLY A 1 155 ? 8.331 6.241 4.830 1.00 83.88 155 GLY A C 1
ATOM 1268 O O . GLY A 1 155 ? 8.833 5.266 5.388 1.00 83.88 155 GLY A O 1
ATOM 1269 N N . ALA A 1 156 ? 7.193 6.795 5.252 1.00 89.19 156 ALA A N 1
ATOM 1270 C CA . ALA A 1 156 ? 6.524 6.365 6.466 1.00 89.19 156 ALA A CA 1
ATOM 1271 C C . ALA A 1 156 ? 5.749 5.056 6.272 1.00 89.19 156 ALA A C 1
ATOM 1273 O O . ALA A 1 156 ? 5.191 4.789 5.207 1.00 89.19 156 ALA A O 1
ATOM 1274 N N . GLN A 1 157 ? 5.702 4.244 7.324 1.00 93.88 157 GLN A N 1
ATOM 1275 C CA . GLN A 1 157 ? 4.925 3.009 7.345 1.00 93.88 157 GLN A CA 1
ATOM 1276 C C . GLN A 1 157 ? 3.469 3.318 7.709 1.00 93.88 157 GLN A C 1
ATOM 1278 O O . GLN A 1 157 ? 3.207 4.201 8.530 1.00 93.88 157 GLN A O 1
ATOM 1283 N N . GLU A 1 158 ? 2.529 2.573 7.136 1.00 95.00 158 GLU A N 1
ATOM 1284 C CA . GLU A 1 158 ? 1.113 2.636 7.498 1.00 95.00 158 GLU A CA 1
ATOM 1285 C C . GLU A 1 158 ? 0.713 1.420 8.351 1.00 95.00 158 GLU A C 1
ATOM 1287 O O . GLU A 1 158 ? 1.186 0.297 8.149 1.00 95.00 158 GLU A O 1
ATOM 1292 N N . ILE A 1 159 ? -0.119 1.670 9.360 1.00 97.44 159 ILE A N 1
ATOM 1293 C CA . ILE A 1 159 ? -0.618 0.694 10.328 1.00 97.44 159 ILE A CA 1
ATOM 1294 C C . ILE A 1 159 ? -2.140 0.777 10.333 1.00 97.44 159 ILE A C 1
ATOM 1296 O O . I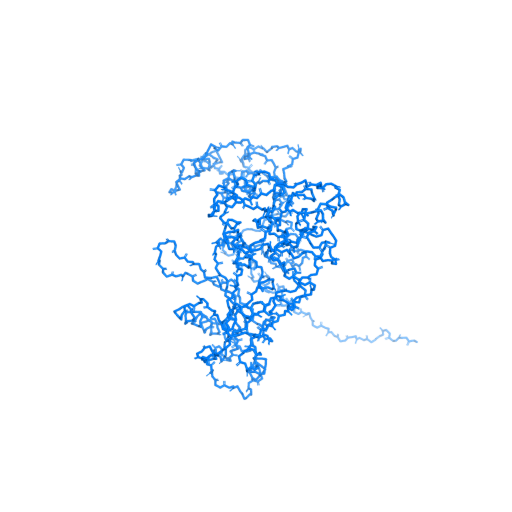LE A 1 159 ? -2.698 1.865 10.503 1.00 97.44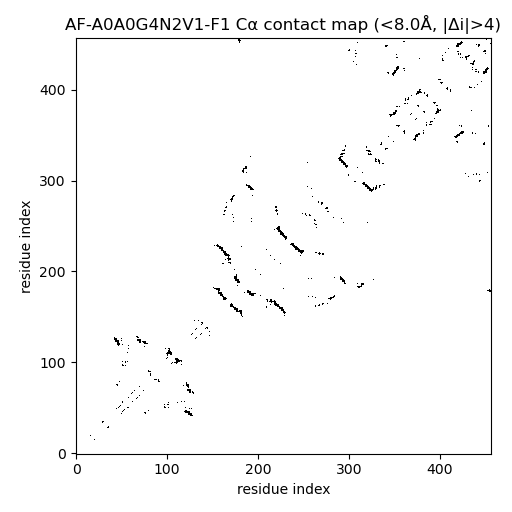 159 ILE A O 1
ATOM 1300 N N . ASP A 1 160 ? -2.794 -0.375 10.220 1.00 97.25 160 ASP A N 1
ATOM 1301 C CA . ASP A 1 160 ? -4.247 -0.490 10.278 1.00 97.25 160 ASP A CA 1
ATOM 1302 C C . ASP A 1 160 ? -4.690 -1.042 11.638 1.00 97.25 160 ASP A C 1
ATOM 1304 O O . ASP A 1 160 ? -4.129 -2.022 12.140 1.00 97.25 160 ASP A O 1
ATOM 1308 N N . VAL A 1 161 ? -5.689 -0.412 12.253 1.00 98.06 161 VAL A N 1
ATOM 1309 C CA . VAL A 1 161 ? -6.212 -0.784 13.571 1.00 98.06 161 VAL A CA 1
ATOM 1310 C C . VAL A 1 161 ? -7.709 -1.011 13.479 1.00 98.06 161 VAL A C 1
ATOM 1312 O O . VAL A 1 161 ? -8.491 -0.064 13.429 1.00 98.06 161 VAL A O 1
ATOM 1315 N N . ASP A 1 162 ? -8.125 -2.271 13.529 1.00 98.62 162 ASP A N 1
ATOM 1316 C CA . ASP A 1 162 ? -9.536 -2.640 13.620 1.00 98.62 162 ASP A CA 1
ATOM 1317 C C . ASP A 1 162 ? -9.932 -2.811 15.079 1.00 98.62 162 ASP A C 1
ATOM 1319 O O . ASP A 1 162 ? -9.305 -3.581 15.805 1.00 98.62 162 ASP A O 1
ATOM 1323 N N . GLY A 1 163 ? -10.977 -2.115 15.519 1.00 98.25 163 GLY A N 1
ATOM 1324 C CA . GLY A 1 163 ? -11.405 -2.097 16.911 1.00 98.25 163 GLY A CA 1
ATOM 1325 C C . GLY A 1 163 ? -12.903 -2.306 17.092 1.00 98.25 163 GLY A C 1
ATOM 1326 O O . GLY A 1 163 ? -13.727 -1.977 16.239 1.00 98.25 163 GLY A O 1
ATOM 1327 N N . VAL A 1 164 ? -13.277 -2.828 18.257 1.00 98.75 164 VAL A N 1
ATOM 1328 C CA . VAL A 1 164 ? -14.664 -2.845 18.730 1.00 98.75 164 VAL A CA 1
ATOM 1329 C C . VAL A 1 164 ? -14.699 -2.219 20.109 1.00 98.75 164 VAL A C 1
ATOM 1331 O O . VAL A 1 164 ? -13.951 -2.638 20.991 1.00 98.75 164 VAL A O 1
ATOM 1334 N N . ALA A 1 165 ? -15.568 -1.233 20.303 1.00 98.56 165 ALA A N 1
ATOM 1335 C CA . ALA A 1 165 ? -15.740 -0.553 21.580 1.00 98.56 165 ALA A CA 1
ATOM 1336 C C . ALA A 1 165 ? -17.189 -0.635 22.078 1.00 98.56 165 ALA A C 1
ATOM 1338 O O . ALA A 1 165 ? -18.116 -0.867 21.302 1.00 98.56 165 ALA A O 1
ATOM 1339 N N . SER A 1 166 ? -17.380 -0.442 23.381 1.00 98.44 166 SER A N 1
ATOM 1340 C CA . SER A 1 166 ? -18.687 -0.279 24.022 1.00 98.44 166 SER A CA 1
ATOM 1341 C C . SER A 1 166 ? -18.592 0.847 25.041 1.00 98.44 166 SER A C 1
ATOM 1343 O O . SER A 1 166 ? -17.738 0.802 25.927 1.00 98.44 166 SER A O 1
ATOM 1345 N N . ASP A 1 167 ? -19.435 1.868 24.905 1.00 97.12 167 ASP A N 1
ATOM 1346 C CA . ASP A 1 167 ? -19.442 3.079 25.737 1.00 97.12 167 ASP A CA 1
ATOM 1347 C C . ASP A 1 167 ? -18.060 3.749 25.844 1.00 97.12 167 ASP A C 1
ATOM 1349 O O . ASP A 1 167 ? -17.644 4.254 26.889 1.00 97.12 167 ASP A O 1
ATOM 1353 N N . GLY A 1 168 ? -17.314 3.726 24.738 1.00 95.88 168 GLY A N 1
ATOM 1354 C CA . GLY A 1 168 ? -15.958 4.255 24.638 1.00 95.88 168 GLY A CA 1
ATOM 1355 C C . GLY A 1 168 ? -14.872 3.419 25.319 1.00 95.88 168 GLY A C 1
ATOM 1356 O O . GLY A 1 168 ? -13.715 3.838 25.342 1.00 95.88 168 GLY A O 1
ATOM 1357 N N . LYS A 1 169 ? -15.200 2.237 25.850 1.00 98.12 169 LYS A N 1
ATOM 1358 C CA . LYS A 1 169 ? -14.223 1.246 26.319 1.00 98.12 169 LYS A CA 1
ATOM 1359 C C . LYS A 1 169 ? -13.848 0.328 25.159 1.00 98.12 169 LYS A C 1
ATOM 1361 O O . LYS A 1 169 ? -14.725 -0.304 24.575 1.00 98.12 169 LYS A O 1
ATOM 1366 N N . LEU A 1 170 ? -12.559 0.233 24.839 1.00 98.31 170 LEU A N 1
ATOM 1367 C CA . LEU A 1 170 ? -12.058 -0.712 23.841 1.00 98.31 170 LEU A CA 1
ATOM 1368 C C . LEU A 1 170 ? -12.272 -2.149 24.342 1.00 98.31 170 LEU A C 1
ATOM 1370 O O . LEU A 1 170 ? -11.802 -2.500 25.423 1.00 98.31 170 LEU A O 1
ATOM 1374 N N . ILE A 1 171 ? -13.008 -2.957 23.581 1.00 98.44 171 ILE A N 1
ATOM 1375 C CA . ILE A 1 171 ? -13.324 -4.356 23.905 1.00 98.44 171 ILE A CA 1
ATOM 1376 C C . ILE A 1 171 ? -12.375 -5.292 23.163 1.00 98.44 171 ILE A C 1
ATOM 1378 O O . ILE A 1 171 ? -11.817 -6.209 23.759 1.00 98.44 171 ILE A O 1
ATOM 1382 N N . LEU A 1 172 ? -12.173 -5.050 21.870 1.00 98.00 172 LEU A N 1
ATOM 1383 C CA . LEU A 1 172 ? -11.269 -5.819 21.024 1.00 98.00 172 LEU A CA 1
ATOM 1384 C C . LEU A 1 172 ? -10.490 -4.894 20.103 1.00 98.00 172 LEU A C 1
ATOM 1386 O O . LEU A 1 172 ? -10.990 -3.834 19.726 1.00 98.00 172 LEU A O 1
ATOM 1390 N N . HIS A 1 173 ? -9.296 -5.330 19.714 1.00 98.38 173 HIS A N 1
ATOM 1391 C CA . HIS A 1 173 ? -8.523 -4.681 18.666 1.00 98.38 173 HIS A CA 1
ATOM 1392 C C . HIS A 1 173 ? -7.642 -5.681 17.910 1.00 98.38 173 HIS A C 1
ATOM 1394 O O . HIS A 1 173 ? -7.264 -6.724 18.452 1.00 98.38 173 HIS A O 1
ATOM 1400 N N . ALA A 1 174 ? -7.321 -5.343 16.668 1.00 98.44 174 ALA A N 1
ATOM 1401 C CA . ALA A 1 174 ? -6.295 -5.963 15.848 1.00 98.44 174 ALA A CA 1
ATOM 1402 C C . ALA A 1 174 ? -5.421 -4.862 15.254 1.00 98.44 174 ALA A C 1
ATOM 1404 O O . ALA A 1 174 ? -5.949 -3.854 14.793 1.00 98.44 174 ALA A O 1
ATOM 1405 N N . VAL A 1 175 ? -4.106 -5.064 15.256 1.00 98.25 175 VAL A N 1
ATOM 1406 C CA . VAL A 1 175 ? -3.149 -4.160 14.607 1.00 98.25 175 VAL A CA 1
ATOM 1407 C C . VAL A 1 175 ? -2.505 -4.923 13.463 1.00 98.25 175 VAL A C 1
ATOM 1409 O O . VAL A 1 175 ? -1.945 -5.990 13.705 1.00 98.25 175 VAL A O 1
ATOM 1412 N N . SER A 1 176 ? -2.598 -4.399 12.247 1.00 97.94 176 SER A N 1
ATOM 1413 C CA . SER A 1 176 ? -1.986 -4.970 11.043 1.00 97.94 176 SER A CA 1
ATOM 1414 C C . SER A 1 176 ? -0.955 -3.990 10.489 1.00 97.94 176 SER A C 1
ATOM 1416 O O . SER A 1 176 ? -1.188 -2.782 10.499 1.00 97.94 176 SER A O 1
ATOM 1418 N N . GLU A 1 177 ? 0.180 -4.490 10.005 1.00 96.12 177 GLU A N 1
ATOM 1419 C CA . GLU A 1 177 ? 1.176 -3.651 9.322 1.00 96.12 177 GLU A CA 1
ATOM 1420 C C . GLU A 1 177 ? 1.000 -3.731 7.805 1.00 96.12 177 GLU A C 1
ATOM 1422 O O . GLU A 1 177 ? 0.709 -4.804 7.269 1.00 96.12 177 GLU A O 1
ATOM 1427 N N . HIS A 1 178 ? 1.179 -2.603 7.118 1.00 96.50 178 HIS A N 1
ATOM 1428 C CA . HIS A 1 178 ? 1.299 -2.588 5.664 1.00 96.50 178 HIS A CA 1
ATOM 1429 C C . HIS A 1 178 ? 2.736 -2.940 5.259 1.00 96.50 178 HIS A C 1
ATOM 1431 O O . HIS A 1 178 ? 3.690 -2.577 5.961 1.00 96.50 178 HIS A O 1
ATOM 1437 N N . VAL A 1 179 ? 2.892 -3.627 4.125 1.00 95.69 179 VAL A N 1
ATOM 1438 C CA . VAL A 1 179 ? 4.205 -3.823 3.481 1.00 95.69 179 VAL A CA 1
ATOM 1439 C C . VAL A 1 179 ? 4.602 -2.562 2.714 1.00 95.69 179 VAL A C 1
ATOM 1441 O O . VAL A 1 179 ? 5.727 -2.078 2.844 1.00 95.69 179 VAL A O 1
ATOM 1444 N N . GLU A 1 180 ? 3.665 -2.018 1.942 1.00 94.50 180 GLU A N 1
ATOM 1445 C CA . GLU A 1 180 ? 3.801 -0.783 1.182 1.00 94.50 180 GLU A CA 1
ATOM 1446 C C . GLU A 1 180 ? 3.844 0.433 2.120 1.00 94.50 180 GLU A C 1
ATOM 1448 O O . GLU A 1 180 ? 3.276 0.442 3.217 1.00 94.50 180 GLU A O 1
ATOM 1453 N N . GLN A 1 181 ? 4.520 1.493 1.680 1.00 90.88 181 GLN A N 1
ATOM 1454 C CA . GLN A 1 181 ? 4.582 2.749 2.426 1.00 90.88 181 GLN A CA 1
ATOM 1455 C C . GLN A 1 181 ? 3.267 3.536 2.345 1.00 90.88 181 GLN A C 1
ATOM 1457 O O . GLN A 1 181 ? 2.484 3.396 1.399 1.00 90.88 181 GLN A O 1
ATOM 1462 N N . ALA A 1 182 ? 3.066 4.432 3.315 1.00 87.31 182 ALA A N 1
ATOM 1463 C CA . ALA A 1 182 ? 1.973 5.393 3.294 1.00 87.31 182 ALA A CA 1
ATOM 1464 C C . ALA A 1 182 ? 2.008 6.195 1.982 1.00 87.31 182 ALA A C 1
ATOM 1466 O O . ALA A 1 182 ? 3.028 6.784 1.619 1.00 87.31 182 ALA A O 1
ATOM 1467 N N . GLY A 1 183 ? 0.885 6.207 1.265 1.00 84.38 183 GLY A N 1
ATOM 1468 C CA . GLY A 1 183 ? 0.790 6.728 -0.104 1.00 84.38 183 GLY A CA 1
ATOM 1469 C C . GLY A 1 183 ? 0.257 5.704 -1.101 1.00 84.38 183 GLY A C 1
ATOM 1470 O O . GLY A 1 183 ? -0.345 6.099 -2.100 1.00 84.38 183 GLY A O 1
ATOM 1471 N N . VAL A 1 184 ? 0.384 4.410 -0.793 1.00 89.25 184 VAL A N 1
ATOM 1472 C CA . VAL A 1 184 ? -0.443 3.355 -1.387 1.00 89.25 184 VAL A CA 1
ATOM 1473 C C . VAL A 1 184 ? -1.691 3.198 -0.529 1.00 89.25 184 VAL A C 1
ATOM 1475 O O . VAL A 1 184 ? -1.607 2.962 0.671 1.00 89.25 184 VAL A O 1
ATOM 1478 N N . HIS A 1 185 ? -2.862 3.348 -1.137 1.00 89.88 185 HIS A N 1
ATOM 1479 C CA . HIS A 1 185 ? -4.128 3.245 -0.425 1.00 89.88 185 HIS A CA 1
ATOM 1480 C C . HIS A 1 185 ? -4.279 1.878 0.266 1.00 89.88 185 HIS A C 1
ATOM 1482 O O . HIS A 1 185 ? -4.077 0.841 -0.364 1.00 89.88 185 HIS A O 1
ATOM 1488 N N . SER A 1 186 ? -4.747 1.854 1.519 1.00 86.62 186 SER A N 1
ATOM 1489 C CA . SER A 1 186 ? -4.879 0.644 2.360 1.00 86.62 186 SER A CA 1
ATOM 1490 C C . SER A 1 186 ? -5.604 -0.547 1.714 1.00 86.62 186 SER A C 1
ATOM 1492 O O . SER A 1 186 ? -5.381 -1.708 2.047 1.00 86.62 186 SER A O 1
ATOM 1494 N N . GLY A 1 187 ? -6.503 -0.282 0.766 1.00 88.56 187 GLY A N 1
ATOM 1495 C CA . GLY A 1 187 ? -7.197 -1.322 -0.004 1.00 88.56 187 GLY A CA 1
ATOM 1496 C C . GLY A 1 187 ? -6.279 -2.089 -0.952 1.00 88.56 187 GLY A C 1
ATOM 1497 O O . GLY A 1 187 ? -6.423 -3.306 -1.080 1.00 88.56 187 GLY A O 1
ATOM 1498 N N . ASP A 1 188 ? -5.323 -1.375 -1.538 1.00 93.88 188 ASP A N 1
ATOM 1499 C CA . ASP A 1 188 ? -4.313 -1.876 -2.467 1.00 93.88 188 ASP A CA 1
ATOM 1500 C C . ASP A 1 188 ? -3.040 -2.316 -1.745 1.00 93.88 188 ASP A C 1
ATOM 1502 O O . ASP A 1 188 ? -2.165 -2.889 -2.377 1.00 93.88 188 ASP A O 1
ATOM 1506 N N . ALA A 1 189 ? -2.944 -2.072 -0.438 1.00 94.88 189 ALA A N 1
ATOM 1507 C CA . ALA A 1 189 ? -1.833 -2.525 0.374 1.00 94.88 189 ALA A CA 1
ATOM 1508 C C . ALA A 1 189 ? -1.971 -4.004 0.770 1.00 94.88 189 ALA A C 1
ATOM 1510 O O . ALA A 1 189 ? -3.072 -4.561 0.961 1.00 94.88 189 ALA A O 1
ATOM 1511 N N . THR A 1 190 ? -0.809 -4.614 0.925 1.00 97.19 190 THR A N 1
ATOM 1512 C CA . THR A 1 190 ? -0.568 -5.909 1.525 1.00 97.19 190 THR A CA 1
ATOM 1513 C C . THR A 1 190 ? -0.545 -5.761 3.045 1.00 97.19 190 THR A C 1
ATOM 1515 O O . THR A 1 190 ? 0.281 -5.035 3.592 1.00 97.19 190 THR A O 1
ATOM 1518 N N . LEU A 1 191 ? -1.444 -6.464 3.737 1.00 97.44 191 LEU A N 1
ATOM 1519 C CA . LEU A 1 191 ? -1.546 -6.445 5.200 1.00 97.44 191 LEU A CA 1
ATOM 1520 C C . LEU A 1 191 ? -0.903 -7.682 5.809 1.00 97.44 191 LEU A C 1
ATOM 1522 O O . LEU A 1 191 ? -1.138 -8.790 5.328 1.00 97.44 191 LEU A O 1
ATOM 1526 N N . VAL A 1 192 ? -0.188 -7.512 6.916 1.00 98.25 192 VAL A N 1
ATOM 1527 C CA . VAL A 1 192 ? 0.413 -8.600 7.697 1.00 98.25 192 VAL A CA 1
ATOM 1528 C C . VAL A 1 192 ? -0.166 -8.599 9.112 1.00 98.25 192 VAL A C 1
ATOM 1530 O O . VAL A 1 192 ? -0.193 -7.565 9.786 1.00 98.25 192 VAL A O 1
ATOM 1533 N N . LEU A 1 193 ? -0.639 -9.765 9.567 1.00 98.25 193 LEU A N 1
ATOM 1534 C CA . LEU A 1 193 ? -1.236 -9.954 10.891 1.00 98.25 193 LEU A CA 1
ATOM 1535 C C . LEU A 1 193 ? -0.896 -11.341 11.484 1.00 98.25 193 LEU A C 1
ATOM 1537 O O . LEU A 1 193 ? -1.174 -12.356 10.844 1.00 98.25 193 LEU A O 1
ATOM 1541 N N . PRO A 1 194 ? -0.411 -11.432 12.738 1.00 96.88 194 PRO A N 1
ATOM 1542 C CA . PRO A 1 194 ? 0.137 -10.341 13.551 1.00 96.88 194 PRO A CA 1
ATOM 1543 C C . PRO A 1 194 ? 1.279 -9.593 12.836 1.00 96.88 194 PRO A C 1
ATOM 1545 O O . PRO A 1 194 ? 1.910 -10.194 11.968 1.00 96.88 194 PRO A O 1
ATOM 1548 N N . PRO A 1 195 ? 1.556 -8.320 13.176 1.00 96.38 195 PRO A N 1
ATOM 1549 C CA . PRO A 1 195 ? 2.658 -7.575 12.572 1.00 96.38 195 PRO A CA 1
ATOM 1550 C C . PRO A 1 195 ? 3.990 -8.298 12.780 1.00 96.38 195 PRO A C 1
ATOM 1552 O O . PRO A 1 195 ? 4.275 -8.751 13.891 1.00 96.38 195 PRO A O 1
ATOM 1555 N N . ALA A 1 196 ? 4.797 -8.419 11.728 1.00 93.06 196 ALA A N 1
ATOM 1556 C CA . ALA A 1 196 ? 6.072 -9.127 11.778 1.00 93.06 196 ALA A CA 1
ATOM 1557 C C . ALA A 1 196 ? 7.236 -8.210 12.181 1.00 93.06 196 ALA A C 1
ATOM 1559 O O . ALA A 1 196 ? 8.224 -8.702 12.726 1.00 93.06 196 ALA A O 1
ATOM 1560 N N . ASN A 1 197 ? 7.125 -6.898 11.935 1.00 92.56 197 ASN A N 1
ATOM 1561 C CA . ASN A 1 197 ? 8.231 -5.951 12.096 1.00 92.56 197 ASN A CA 1
ATOM 1562 C C . ASN A 1 197 ? 7.943 -4.803 13.079 1.00 92.56 197 ASN A C 1
ATOM 1564 O O . ASN A 1 197 ? 8.832 -3.992 13.344 1.00 92.56 197 ASN A O 1
ATOM 1568 N N . LEU A 1 198 ? 6.732 -4.715 13.638 1.00 94.31 198 LEU A N 1
ATOM 1569 C CA . LEU A 1 198 ? 6.406 -3.701 14.644 1.00 94.31 198 LEU A CA 1
ATOM 1570 C C . LEU A 1 198 ? 6.925 -4.081 16.034 1.00 94.31 198 LEU A C 1
ATOM 1572 O O . LEU A 1 198 ? 6.668 -5.167 16.553 1.00 94.31 198 LEU A O 1
ATOM 1576 N N . GLU A 1 199 ? 7.612 -3.136 16.673 1.00 94.12 199 GLU A N 1
ATOM 1577 C CA . GLU A 1 199 ? 8.058 -3.269 18.057 1.00 94.12 199 GLU A CA 1
ATOM 1578 C C . GLU A 1 199 ? 6.882 -3.234 19.043 1.00 94.12 199 GLU A C 1
ATOM 1580 O O . GLU A 1 199 ? 5.890 -2.530 18.835 1.00 94.12 199 GLU A O 1
ATOM 1585 N N . GLN A 1 200 ? 7.024 -3.920 20.183 1.00 94.44 200 GLN A N 1
ATOM 1586 C CA . GLN A 1 200 ? 5.995 -3.929 21.229 1.00 94.44 200 GLN A CA 1
ATOM 1587 C C . GLN A 1 200 ? 5.686 -2.518 21.763 1.00 94.44 200 GLN A C 1
ATOM 1589 O O . GLN A 1 200 ? 4.531 -2.202 22.021 1.00 94.44 200 GLN A O 1
ATOM 1594 N N . SER A 1 201 ? 6.697 -1.647 21.857 1.00 95.19 201 SER A N 1
ATOM 1595 C CA . SER A 1 201 ? 6.545 -0.234 22.240 1.00 95.19 201 SER A CA 1
ATOM 1596 C C . SER A 1 201 ? 5.568 0.513 21.323 1.00 95.19 201 SER A C 1
ATOM 1598 O O . SER A 1 201 ? 4.725 1.282 21.787 1.00 95.19 201 SER A O 1
ATOM 1600 N N . ILE A 1 202 ? 5.645 0.258 20.015 1.00 96.19 202 ILE A N 1
ATOM 1601 C CA . ILE A 1 202 ? 4.747 0.827 19.011 1.00 96.19 202 ILE A CA 1
ATOM 1602 C C . ILE A 1 202 ? 3.354 0.220 19.143 1.00 96.19 202 ILE A C 1
ATOM 1604 O O . ILE A 1 202 ? 2.376 0.964 19.140 1.00 96.19 202 ILE A O 1
ATOM 1608 N N . MET A 1 203 ? 3.255 -1.100 19.312 1.00 96.50 203 MET A N 1
ATOM 1609 C CA . MET A 1 203 ? 1.979 -1.795 19.510 1.00 96.50 203 MET A CA 1
ATOM 1610 C C . MET A 1 203 ? 1.212 -1.250 20.723 1.00 96.50 203 MET A C 1
ATOM 1612 O O . MET A 1 203 ? 0.021 -0.950 20.620 1.00 96.50 203 MET A O 1
ATOM 1616 N N . ASP A 1 204 ? 1.904 -1.038 21.843 1.00 96.56 204 ASP A N 1
ATOM 1617 C CA . ASP A 1 204 ? 1.321 -0.496 23.072 1.00 96.56 204 ASP A CA 1
ATOM 1618 C C . ASP A 1 204 ? 0.822 0.945 22.872 1.00 96.56 204 ASP A C 1
ATOM 1620 O O . ASP A 1 204 ? -0.292 1.287 23.276 1.00 96.56 204 ASP A O 1
ATOM 1624 N N . ARG A 1 205 ? 1.603 1.788 22.182 1.00 97.19 205 ARG A N 1
ATOM 1625 C CA . ARG A 1 205 ? 1.217 3.176 21.868 1.00 97.19 205 ARG A CA 1
ATOM 1626 C C . ARG A 1 205 ? 0.058 3.254 20.876 1.00 97.19 205 ARG A C 1
ATOM 1628 O O . ARG A 1 205 ? -0.819 4.102 21.028 1.00 97.19 205 ARG A O 1
ATOM 1635 N N . VAL A 1 206 ? 0.023 2.372 19.877 1.00 97.25 206 VAL A N 1
ATOM 1636 C CA . VAL A 1 206 ? -1.098 2.251 18.931 1.00 97.25 206 VAL A CA 1
ATOM 1637 C C . VAL A 1 206 ? -2.380 1.864 19.671 1.00 97.25 206 VAL A C 1
ATOM 1639 O O . VAL A 1 206 ? -3.425 2.485 19.460 1.00 97.25 206 VAL A O 1
ATOM 1642 N N . LYS A 1 207 ? -2.300 0.902 20.595 1.00 97.56 207 LYS A N 1
ATOM 1643 C CA . LYS A 1 207 ? -3.427 0.522 21.453 1.00 97.56 207 LYS A CA 1
ATOM 1644 C C . LYS A 1 207 ? -3.889 1.685 22.335 1.00 97.56 207 LYS A C 1
ATOM 1646 O O . LYS A 1 207 ? -5.086 1.957 22.392 1.00 97.56 207 LYS A O 1
ATOM 1651 N N . GLU A 1 208 ? -2.967 2.416 22.961 1.00 97.75 208 GLU A N 1
ATOM 1652 C CA . GLU A 1 208 ? -3.296 3.599 23.769 1.00 97.75 208 GLU A CA 1
ATOM 1653 C C . GLU A 1 208 ? -4.022 4.672 22.935 1.00 97.75 208 GLU A C 1
ATOM 1655 O O . GLU A 1 208 ? -4.997 5.278 23.390 1.00 97.75 208 GLU A O 1
ATOM 1660 N N . ILE A 1 209 ? -3.580 4.900 21.694 1.00 97.25 209 ILE A N 1
ATOM 1661 C CA . ILE A 1 209 ? -4.248 5.801 20.748 1.00 97.25 209 ILE A CA 1
ATOM 1662 C C . ILE A 1 209 ? -5.680 5.316 20.468 1.00 97.25 209 ILE A C 1
ATOM 1664 O O . ILE A 1 209 ? -6.615 6.116 20.563 1.00 97.25 209 ILE A O 1
ATOM 1668 N N . ALA A 1 210 ? -5.875 4.025 20.190 1.00 97.62 210 ALA A N 1
ATOM 1669 C CA . ALA A 1 210 ? -7.197 3.448 19.941 1.00 97.62 210 ALA A CA 1
ATOM 1670 C C . ALA A 1 210 ? -8.131 3.572 21.159 1.00 97.62 210 ALA A C 1
ATOM 1672 O O . ALA A 1 210 ? -9.296 3.944 21.011 1.00 97.62 210 ALA A O 1
ATOM 1673 N N . GLU A 1 211 ? -7.626 3.340 22.374 1.00 98.12 211 GLU A N 1
ATOM 1674 C CA . GLU A 1 211 ? -8.378 3.526 23.623 1.00 98.12 211 GLU A CA 1
ATOM 1675 C C . GLU A 1 211 ? -8.790 4.990 23.833 1.00 98.12 211 GLU A C 1
ATOM 1677 O O . GLU A 1 211 ? -9.940 5.275 24.186 1.00 98.12 211 GLU A O 1
ATOM 1682 N N . LYS A 1 212 ? -7.878 5.939 23.579 1.00 96.88 212 LYS A N 1
ATOM 1683 C CA . LYS A 1 212 ? -8.165 7.380 23.665 1.00 96.88 212 LYS A CA 1
ATOM 1684 C C . LYS A 1 212 ? -9.225 7.805 22.655 1.00 96.88 212 LYS A C 1
ATOM 1686 O O . LYS A 1 212 ? -10.132 8.551 23.026 1.00 96.88 212 LYS A O 1
ATOM 1691 N N . VAL A 1 213 ? -9.139 7.327 21.414 1.00 94.12 213 VAL A N 1
ATOM 1692 C CA . VAL A 1 213 ? -10.133 7.614 20.370 1.00 94.12 213 VAL A CA 1
ATOM 1693 C C . VAL A 1 213 ? -11.483 7.003 20.736 1.00 94.12 213 VAL A C 1
ATOM 1695 O O . VAL A 1 213 ? -12.475 7.731 20.778 1.00 94.12 213 VAL A O 1
ATOM 1698 N N . ALA A 1 214 ? -11.535 5.723 21.110 1.00 96.44 214 ALA A N 1
ATOM 1699 C CA . ALA A 1 214 ? -12.773 5.081 21.550 1.00 96.44 214 ALA A CA 1
ATOM 1700 C C . ALA A 1 214 ? -13.460 5.875 22.669 1.00 96.44 214 ALA A C 1
ATOM 1702 O O . ALA A 1 214 ? -14.653 6.181 22.577 1.00 96.44 214 ALA A O 1
ATOM 1703 N N . LYS A 1 215 ? -12.693 6.297 23.679 1.00 96.62 215 LYS A N 1
ATOM 1704 C CA . LYS A 1 215 ? -13.195 7.079 24.812 1.00 96.62 215 LYS A CA 1
ATOM 1705 C C . LYS A 1 215 ? -13.674 8.473 24.410 1.00 96.62 215 LYS A C 1
ATOM 1707 O O . LYS A 1 215 ? -14.743 8.889 24.856 1.00 96.62 215 LYS A O 1
ATOM 1712 N N . ALA A 1 216 ? -12.901 9.197 23.599 1.00 94.00 216 ALA A N 1
ATOM 1713 C CA . ALA A 1 216 ? -13.210 10.572 23.202 1.00 94.00 216 ALA A CA 1
ATOM 1714 C C . ALA A 1 216 ? -14.528 10.665 22.422 1.00 94.00 216 ALA A C 1
ATOM 1716 O O . ALA A 1 216 ? -15.340 11.552 22.683 1.00 94.00 216 ALA A O 1
ATOM 1717 N N . TRP A 1 217 ? -14.765 9.709 21.524 1.00 91.12 217 TRP A N 1
ATOM 1718 C CA . TRP A 1 217 ? -15.962 9.661 20.683 1.00 91.12 217 TRP A CA 1
ATOM 1719 C C . TRP A 1 217 ? -17.097 8.824 21.287 1.00 91.12 217 TRP A C 1
ATOM 1721 O O . TRP A 1 217 ? -18.152 8.703 20.671 1.00 91.12 217 TRP A O 1
ATOM 1731 N N . LYS A 1 218 ? -16.895 8.253 22.488 1.00 95.94 218 LYS A N 1
ATOM 1732 C CA . LYS A 1 218 ? -17.821 7.314 23.149 1.00 95.94 218 LYS A CA 1
ATOM 1733 C C . LYS A 1 218 ? -18.304 6.215 22.197 1.00 95.94 218 LYS A C 1
ATOM 1735 O O . LYS A 1 218 ? -19.500 5.963 22.077 1.00 95.94 218 LYS A O 1
ATOM 1740 N N . ILE A 1 219 ? -17.362 5.592 21.492 1.00 96.69 219 ILE A N 1
ATOM 1741 C CA . ILE A 1 219 ? -17.674 4.610 20.451 1.00 96.69 219 ILE A CA 1
ATOM 1742 C C . ILE A 1 219 ? -18.372 3.393 21.073 1.00 96.69 219 ILE A C 1
ATOM 1744 O O . ILE A 1 219 ? -17.868 2.797 22.028 1.00 96.69 219 ILE A O 1
ATOM 1748 N N . THR A 1 220 ? -19.497 3.003 20.474 1.00 98.19 220 THR A N 1
ATOM 1749 C CA . THR A 1 220 ? -20.166 1.717 20.692 1.00 98.19 220 THR A CA 1
ATOM 1750 C C . THR A 1 220 ? -20.361 1.057 19.333 1.00 98.19 220 THR A C 1
ATOM 1752 O O . THR A 1 220 ? -21.054 1.605 18.479 1.00 98.19 220 THR A O 1
ATOM 1755 N N . GLY A 1 221 ? -19.738 -0.101 19.119 1.00 97.69 221 GLY A N 1
ATOM 1756 C CA . GLY A 1 221 ? -19.714 -0.805 17.838 1.00 97.69 221 GLY A CA 1
ATOM 1757 C C . GLY A 1 221 ? -18.317 -0.886 17.207 1.00 97.69 221 GLY A C 1
ATOM 1758 O O . GLY A 1 221 ? -17.309 -0.710 17.899 1.00 97.69 221 GLY A O 1
ATOM 1759 N N . PRO A 1 222 ? -18.245 -1.217 15.905 1.00 98.38 222 PRO A N 1
ATOM 1760 C CA . PRO A 1 222 ? -16.987 -1.391 15.197 1.00 98.38 222 PRO A CA 1
ATOM 1761 C C . PRO A 1 222 ? -16.416 -0.039 14.766 1.00 98.38 222 PRO A C 1
ATOM 1763 O O . PRO A 1 222 ? -17.158 0.857 14.357 1.00 98.38 222 PRO A O 1
ATOM 1766 N N . PHE A 1 223 ? -15.098 0.083 14.799 1.00 98.00 223 PHE A N 1
ATOM 1767 C CA . PHE A 1 223 ? -14.380 1.206 14.218 1.00 98.00 223 PHE A CA 1
ATOM 1768 C C . PHE A 1 223 ? -13.046 0.741 13.639 1.00 98.00 223 PHE A C 1
ATOM 1770 O O . PHE A 1 223 ? -12.574 -0.360 13.922 1.00 98.00 223 PHE A O 1
ATOM 1777 N N . ASN A 1 224 ? -12.446 1.589 12.821 1.00 97.75 224 ASN A N 1
ATOM 1778 C CA . ASN A 1 224 ? -11.158 1.348 12.198 1.00 97.75 224 ASN A CA 1
ATOM 1779 C C . ASN A 1 224 ? -10.333 2.635 12.202 1.00 97.75 224 ASN A C 1
ATOM 1781 O O . ASN A 1 224 ? -10.894 3.720 12.046 1.00 97.75 224 ASN A O 1
ATOM 1785 N N . MET A 1 225 ? -9.024 2.525 12.398 1.00 94.06 225 MET A N 1
ATOM 1786 C CA . MET A 1 225 ? -8.101 3.653 12.363 1.00 94.06 225 MET A CA 1
ATOM 1787 C C . MET A 1 225 ? -6.885 3.326 11.514 1.00 94.06 225 MET A C 1
ATOM 1789 O O . MET A 1 225 ? -6.302 2.260 11.666 1.00 94.06 225 MET A O 1
ATOM 1793 N N . GLN A 1 226 ? -6.449 4.297 10.722 1.00 93.25 226 GLN A N 1
ATOM 1794 C CA . GLN A 1 226 ? -5.187 4.226 9.991 1.00 93.25 226 GLN A CA 1
ATOM 1795 C C . GLN A 1 226 ? -4.177 5.166 10.638 1.00 93.25 226 GLN A C 1
ATOM 1797 O O . GLN A 1 226 ? -4.499 6.313 10.973 1.00 93.25 226 GLN A O 1
ATOM 1802 N N . ILE A 1 227 ? -2.959 4.682 10.851 1.00 94.50 227 ILE A N 1
ATOM 1803 C CA . ILE A 1 227 ? -1.903 5.402 11.560 1.00 94.50 227 ILE A CA 1
ATOM 1804 C C . ILE A 1 227 ? -0.625 5.376 10.727 1.00 94.50 227 ILE A C 1
ATOM 1806 O O . ILE A 1 227 ? -0.161 4.322 10.308 1.00 94.50 227 ILE A O 1
ATOM 1810 N N . ILE A 1 228 ? -0.011 6.543 10.555 1.00 92.38 228 ILE A N 1
ATOM 1811 C CA . ILE A 1 228 ? 1.349 6.673 10.040 1.00 92.38 228 ILE A CA 1
ATOM 1812 C C . ILE A 1 228 ? 2.333 6.466 11.187 1.00 92.38 228 ILE A C 1
ATOM 1814 O O . ILE A 1 228 ? 2.266 7.183 12.191 1.00 92.38 228 ILE A O 1
ATOM 1818 N N . LYS A 1 229 ? 3.293 5.563 10.997 1.00 94.25 229 LYS A N 1
ATOM 1819 C CA . LYS A 1 229 ? 4.535 5.483 11.768 1.00 94.25 229 LYS A CA 1
ATOM 1820 C C . LYS A 1 229 ? 5.653 6.147 10.966 1.00 94.25 229 LYS A C 1
ATOM 1822 O O . LYS A 1 229 ? 6.131 5.604 9.972 1.00 94.25 229 LYS A O 1
ATOM 1827 N N . ALA A 1 230 ? 6.059 7.330 11.413 1.00 90.25 230 ALA A N 1
ATOM 1828 C CA . ALA A 1 230 ? 7.160 8.086 10.833 1.00 90.25 230 ALA A CA 1
ATOM 1829 C C . ALA A 1 230 ? 8.388 7.982 11.739 1.00 90.25 230 ALA A C 1
ATOM 1831 O O . ALA A 1 230 ? 8.340 8.417 12.892 1.00 90.25 230 ALA A O 1
ATOM 1832 N N . ASP A 1 231 ? 9.472 7.411 11.225 1.00 89.25 231 ASP A N 1
ATOM 1833 C CA . ASP A 1 231 ? 10.722 7.306 11.973 1.00 89.25 231 ASP A CA 1
ATOM 1834 C C . ASP A 1 231 ? 11.353 8.691 12.174 1.00 89.25 231 ASP A C 1
ATOM 1836 O O . ASP A 1 231 ? 11.221 9.583 11.332 1.00 89.25 231 ASP A O 1
ATOM 1840 N N . ASP A 1 232 ? 12.020 8.882 13.312 1.00 85.69 232 ASP A N 1
ATOM 1841 C CA . ASP A 1 232 ? 12.756 10.112 13.594 1.00 85.69 232 ASP A CA 1
ATOM 1842 C C . ASP A 1 232 ? 14.130 10.056 12.899 1.00 85.69 232 ASP A C 1
ATOM 1844 O O . ASP A 1 232 ? 14.936 9.178 13.226 1.00 85.69 232 ASP A O 1
ATOM 1848 N N . PRO A 1 233 ? 14.455 10.991 11.983 1.00 82.12 233 PRO A N 1
ATOM 1849 C CA . PRO A 1 233 ? 15.765 11.042 11.333 1.00 82.12 233 PRO A CA 1
ATOM 1850 C C . PRO A 1 233 ? 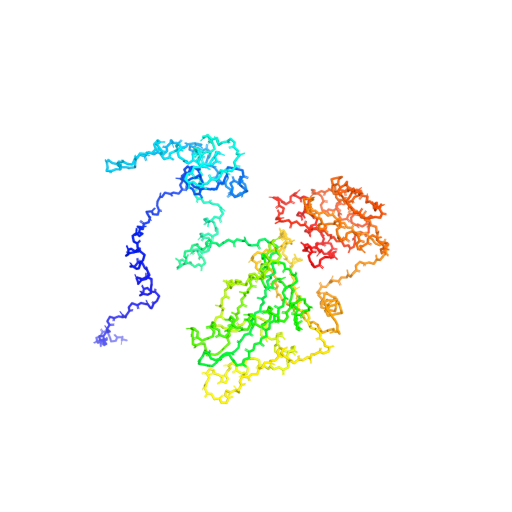16.951 11.143 12.305 1.00 82.12 233 PRO A C 1
ATOM 1852 O O . PRO A 1 233 ? 18.069 10.782 11.940 1.00 82.12 233 PRO A O 1
ATOM 1855 N N . ALA A 1 234 ? 16.735 11.634 13.530 1.00 85.62 234 ALA A N 1
ATOM 1856 C CA . ALA A 1 234 ? 17.754 11.713 14.577 1.00 85.62 234 ALA A CA 1
ATOM 1857 C C . ALA A 1 234 ? 17.882 10.424 15.419 1.00 85.62 234 ALA A C 1
ATOM 1859 O O . ALA A 1 234 ? 18.661 10.399 16.373 1.00 85.62 234 ALA A O 1
ATOM 1860 N N . GLY A 1 235 ? 17.139 9.360 15.089 1.00 81.31 235 GLY A N 1
ATOM 1861 C CA . GLY A 1 235 ? 17.136 8.089 15.822 1.00 81.31 235 GLY A CA 1
ATOM 1862 C C . GLY A 1 235 ? 16.318 8.111 17.117 1.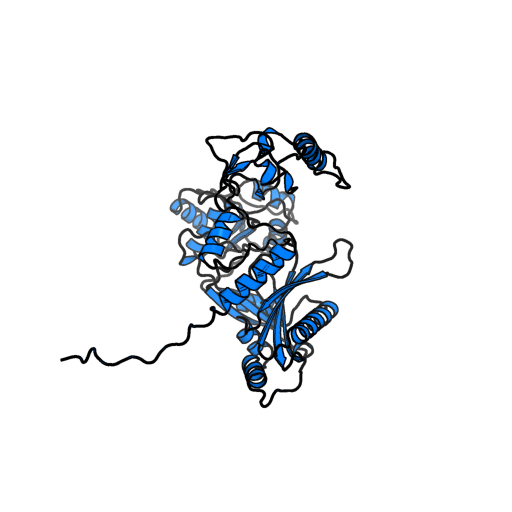00 81.31 235 GLY A C 1
ATOM 1863 O O . GLY A 1 235 ? 16.507 7.253 17.979 1.00 81.31 235 GLY A O 1
ATOM 1864 N N . GLY A 1 236 ? 15.448 9.110 17.280 1.00 85.62 236 GLY A N 1
ATOM 1865 C CA . GLY A 1 236 ? 14.474 9.176 18.363 1.00 85.62 236 GLY A CA 1
ATOM 1866 C C . GLY A 1 236 ? 13.290 8.226 18.170 1.00 85.62 236 GLY A C 1
ATOM 1867 O O . GLY A 1 236 ? 13.238 7.402 17.257 1.00 85.62 236 GLY A O 1
ATOM 1868 N N . GLU A 1 237 ? 12.313 8.339 19.064 1.00 88.00 237 GLU A N 1
ATOM 1869 C CA . GLU A 1 237 ? 11.114 7.511 19.016 1.00 88.00 237 GLU A CA 1
ATOM 1870 C C . GLU A 1 237 ? 10.243 7.855 17.795 1.00 88.00 237 GLU A C 1
ATOM 1872 O O . GLU A 1 237 ? 9.946 9.023 17.538 1.00 88.00 237 GLU A O 1
ATOM 1877 N N . ALA A 1 238 ? 9.773 6.833 17.072 1.00 91.19 238 ALA A N 1
ATOM 1878 C CA . ALA A 1 238 ? 8.911 7.035 15.913 1.00 91.19 238 ALA A CA 1
ATOM 1879 C C . ALA A 1 238 ? 7.619 7.790 16.284 1.00 91.19 238 ALA A C 1
ATOM 1881 O O . ALA A 1 238 ? 6.930 7.484 17.273 1.00 91.19 238 ALA A O 1
ATOM 1882 N N . ALA A 1 239 ? 7.259 8.768 15.457 1.00 90.44 239 ALA A N 1
ATOM 1883 C CA . ALA A 1 239 ? 6.032 9.531 15.590 1.00 90.44 239 ALA A CA 1
ATOM 1884 C C . ALA A 1 239 ? 4.850 8.735 15.021 1.00 90.44 239 ALA A C 1
ATOM 1886 O O . ALA A 1 239 ? 4.866 8.334 13.858 1.00 90.44 239 ALA A O 1
ATOM 1887 N N . LEU A 1 240 ? 3.802 8.562 15.831 1.00 92.75 240 LEU A N 1
ATOM 1888 C CA . LEU A 1 240 ? 2.541 7.950 15.417 1.00 92.75 240 LEU A CA 1
ATOM 1889 C C . LEU A 1 240 ? 1.507 9.043 15.145 1.00 92.75 240 LEU A C 1
ATOM 1891 O O . LEU A 1 240 ? 1.215 9.852 16.029 1.00 92.75 240 LEU A O 1
ATOM 1895 N N . LYS A 1 241 ? 0.965 9.086 13.928 1.00 88.69 241 LYS A N 1
ATOM 1896 C CA . LYS A 1 241 ? -0.020 10.091 13.505 1.00 88.69 241 LYS A CA 1
ATOM 1897 C C . LYS A 1 241 ? -1.249 9.411 12.929 1.00 88.69 241 LYS A C 1
ATOM 1899 O O . LYS A 1 241 ? -1.132 8.639 11.990 1.00 88.69 241 LYS A O 1
ATOM 1904 N N . VAL A 1 242 ? -2.420 9.715 13.475 1.00 88.88 242 VAL A N 1
ATOM 1905 C CA . VAL A 1 242 ? -3.690 9.208 12.942 1.00 88.88 242 VAL A CA 1
ATOM 1906 C C . VAL A 1 242 ? -3.963 9.878 11.593 1.00 88.88 242 VAL A C 1
ATOM 1908 O O . VAL A 1 242 ? -3.932 11.106 11.513 1.00 88.88 242 VAL A O 1
ATOM 1911 N N . ILE A 1 243 ? -4.215 9.076 10.558 1.00 84.44 243 ILE A N 1
ATOM 1912 C CA . ILE A 1 243 ? -4.674 9.529 9.238 1.00 84.44 243 ILE A CA 1
ATOM 1913 C C . ILE A 1 243 ? -6.175 9.790 9.314 1.00 84.44 243 ILE A C 1
ATOM 1915 O O . ILE A 1 243 ? -6.634 10.915 9.137 1.00 84.44 243 ILE A O 1
ATOM 1919 N N . GLU A 1 244 ? -6.930 8.745 9.643 1.00 84.88 244 GLU A N 1
ATOM 1920 C CA . GLU A 1 244 ? -8.383 8.773 9.723 1.00 84.88 244 GLU A CA 1
ATOM 1921 C C . GLU A 1 244 ? -8.910 7.784 10.768 1.00 84.88 244 GLU A C 1
ATOM 1923 O O . GLU A 1 244 ? -8.215 6.862 11.204 1.00 84.88 244 GLU A O 1
ATOM 1928 N N . CYS A 1 245 ? -10.165 7.993 11.169 1.00 91.12 245 CYS A N 1
ATOM 1929 C CA . CYS A 1 245 ? -10.930 7.066 11.992 1.00 91.12 245 CYS A CA 1
ATOM 1930 C C . CYS A 1 245 ? -12.308 6.857 11.360 1.00 91.12 245 CYS A C 1
ATOM 1932 O O . CYS A 1 245 ? -13.118 7.781 11.264 1.00 91.12 245 CYS A O 1
ATOM 1934 N N . ASN A 1 246 ? -12.577 5.627 10.947 1.00 91.31 246 ASN A N 1
ATOM 1935 C CA . ASN A 1 246 ? -13.851 5.198 10.405 1.00 91.31 246 ASN A CA 1
ATOM 1936 C C . ASN A 1 246 ? -14.705 4.617 11.538 1.00 91.31 246 ASN A C 1
ATOM 1938 O O . ASN A 1 246 ? -14.419 3.530 12.032 1.00 91.31 246 ASN A O 1
ATOM 1942 N N . LEU A 1 247 ? -15.795 5.291 11.920 1.00 93.81 247 LEU A N 1
ATOM 1943 C CA . LEU A 1 247 ? -16.751 4.811 12.937 1.00 93.81 247 LEU A CA 1
ATOM 1944 C C . LEU A 1 247 ? -17.712 3.744 12.378 1.00 93.81 247 LEU A C 1
ATOM 1946 O O . LEU A 1 247 ? -18.935 3.878 12.437 1.00 93.81 247 LEU A O 1
ATOM 1950 N N . ARG A 1 248 ? -17.146 2.717 11.745 1.00 93.06 248 ARG A N 1
ATOM 1951 C CA . ARG A 1 248 ? -17.842 1.591 11.116 1.00 93.06 248 ARG A CA 1
ATOM 1952 C C . ARG A 1 248 ? -16.887 0.411 10.954 1.00 93.06 248 ARG A C 1
ATOM 1954 O O . ARG A 1 248 ? -15.676 0.555 11.094 1.00 93.06 248 ARG A O 1
ATOM 1961 N N . ALA A 1 249 ? -17.430 -0.740 10.564 1.00 92.44 249 ALA A N 1
ATOM 1962 C CA . ALA A 1 249 ? -16.606 -1.852 10.108 1.00 92.44 249 ALA A CA 1
ATOM 1963 C C . ALA A 1 249 ? -15.809 -1.453 8.851 1.00 92.44 249 ALA A C 1
ATOM 1965 O O . ALA A 1 249 ? -16.337 -0.812 7.929 1.00 92.44 249 ALA A O 1
ATOM 1966 N N . SER A 1 250 ? -14.534 -1.829 8.826 1.00 93.81 250 SER A N 1
ATOM 1967 C CA . SER A 1 250 ? -13.665 -1.707 7.657 1.00 93.81 250 SER A CA 1
ATOM 1968 C C . SER A 1 250 ? -13.732 -2.972 6.795 1.00 93.81 250 SER A C 1
ATOM 1970 O O . SER A 1 250 ? -14.363 -3.973 7.150 1.00 93.81 250 SER A O 1
ATOM 1972 N N . ARG A 1 251 ? -13.054 -2.928 5.644 1.00 92.94 251 ARG A N 1
ATOM 1973 C CA . ARG A 1 251 ? -12.934 -4.078 4.741 1.00 92.94 251 ARG A CA 1
ATOM 1974 C C . ARG A 1 251 ? -12.066 -5.206 5.315 1.00 92.94 251 ARG A C 1
ATOM 1976 O O . ARG A 1 251 ? -12.251 -6.343 4.907 1.00 92.94 251 ARG A O 1
ATOM 1983 N N . SER A 1 252 ? -11.188 -4.920 6.280 1.00 95.50 252 SER A N 1
ATOM 1984 C CA . SER A 1 252 ? -10.272 -5.888 6.900 1.00 95.50 252 SER A CA 1
ATOM 1985 C C . SER A 1 252 ? -10.904 -6.694 8.040 1.00 95.50 252 SER A C 1
ATOM 1987 O O . SER A 1 252 ? -10.363 -7.737 8.406 1.00 95.50 252 SER A O 1
ATOM 1989 N N . PHE A 1 253 ? -12.091 -6.322 8.546 1.00 97.06 253 PHE A N 1
ATOM 1990 C CA . PHE A 1 253 ? -12.794 -7.062 9.614 1.00 97.06 253 PHE A CA 1
ATOM 1991 C C . PHE A 1 253 ? -12.917 -8.582 9.364 1.00 97.06 253 PHE A C 1
ATOM 1993 O O . PHE A 1 253 ? -12.681 -9.358 10.299 1.00 97.06 253 PHE A O 1
ATOM 2000 N N . PRO A 1 254 ? -13.263 -9.061 8.149 1.00 97.62 254 PRO A N 1
ATOM 2001 C CA . PRO A 1 254 ? -13.286 -10.490 7.844 1.00 97.62 254 PRO A CA 1
ATOM 2002 C C . PRO A 1 254 ? -11.908 -11.153 7.928 1.00 97.62 254 PRO A C 1
ATOM 2004 O O . PRO A 1 254 ? -11.820 -12.292 8.390 1.00 97.62 254 PRO A O 1
ATOM 2007 N N . PHE A 1 255 ? -10.851 -10.467 7.487 1.00 98.19 255 PHE A N 1
ATOM 2008 C CA . PHE A 1 255 ? -9.472 -10.949 7.567 1.00 98.19 255 PHE A CA 1
ATOM 2009 C C . PHE A 1 255 ? -9.036 -11.067 9.029 1.00 98.19 255 PHE A C 1
ATOM 2011 O O . PHE A 1 255 ? -8.767 -12.176 9.494 1.00 98.19 255 PHE A O 1
ATOM 2018 N N . VAL A 1 256 ? -9.094 -9.974 9.794 1.00 98.12 256 VAL A N 1
ATOM 2019 C CA . VAL A 1 256 ? -8.657 -9.963 11.200 1.00 98.12 256 VAL A CA 1
ATOM 2020 C C . VAL A 1 256 ? -9.466 -10.936 12.065 1.00 98.12 256 VAL A C 1
ATOM 2022 O O . VAL A 1 256 ? -8.903 -11.614 12.922 1.00 98.12 256 VAL A O 1
ATOM 2025 N N . SER A 1 257 ? -10.768 -11.102 11.792 1.00 98.38 257 SER A N 1
ATOM 2026 C CA . SER A 1 257 ? -11.612 -12.041 12.541 1.00 98.38 257 SER A CA 1
ATOM 2027 C C . SER A 1 257 ? -11.190 -13.497 12.333 1.00 98.38 257 SER A C 1
ATOM 2029 O O . SER A 1 257 ? -11.174 -14.284 13.282 1.00 98.38 257 SER A O 1
ATOM 2031 N N . LYS A 1 258 ? -10.840 -13.867 11.093 1.00 98.06 258 LYS A N 1
ATOM 2032 C CA . LYS A 1 258 ? -10.367 -15.219 10.756 1.00 98.06 258 LYS A CA 1
ATOM 2033 C C . LYS A 1 258 ? -8.983 -15.479 11.335 1.00 98.06 258 LYS A C 1
ATOM 2035 O O . LYS A 1 258 ? -8.759 -16.551 11.885 1.00 98.06 258 LYS A O 1
ATOM 2040 N N . VAL A 1 259 ? -8.084 -14.503 11.235 1.00 98.12 259 VAL A N 1
ATOM 2041 C CA . VAL A 1 259 ? -6.701 -14.630 11.712 1.00 98.12 259 VAL A CA 1
ATOM 2042 C C . VAL A 1 259 ? -6.640 -14.694 13.232 1.00 98.12 259 VAL A C 1
ATOM 2044 O O . VAL A 1 259 ? -5.910 -15.507 13.784 1.00 98.12 259 VAL A O 1
ATOM 2047 N N . LEU A 1 260 ? -7.423 -13.880 13.940 1.00 97.75 260 LEU A N 1
ATOM 2048 C CA . LEU A 1 260 ? -7.398 -13.870 15.404 1.00 97.75 260 LEU A CA 1
ATOM 2049 C C . LEU A 1 260 ? -8.332 -14.905 16.039 1.00 97.75 260 LEU A C 1
ATOM 2051 O O . LEU A 1 260 ? -8.272 -15.094 17.255 1.00 97.75 260 LEU A O 1
ATOM 2055 N N . GLY A 1 261 ? -9.167 -15.578 15.241 1.00 96.69 261 GLY A N 1
ATOM 2056 C CA . GLY A 1 261 ? -10.111 -16.597 15.704 1.00 96.69 261 GLY A CA 1
ATOM 2057 C C . GLY A 1 261 ? -11.294 -16.033 16.497 1.00 96.69 261 GLY A C 1
ATOM 2058 O O . GLY A 1 261 ? -11.934 -16.767 17.245 1.00 96.69 261 GLY A O 1
ATOM 2059 N N . THR A 1 262 ? -11.582 -14.736 16.364 1.00 97.44 262 THR A N 1
ATOM 2060 C CA . THR A 1 262 ? -12.674 -14.049 17.069 1.00 97.44 262 THR A CA 1
ATOM 2061 C C . THR A 1 262 ? -13.481 -13.224 16.080 1.00 97.44 262 THR A C 1
ATOM 2063 O O . THR A 1 262 ? -12.934 -12.377 15.387 1.00 97.44 262 THR A O 1
ATOM 2066 N N . ASN A 1 263 ? -14.794 -13.442 16.018 1.00 98.12 263 ASN A N 1
ATOM 2067 C CA . ASN A 1 263 ? -15.664 -12.690 15.117 1.00 98.12 263 ASN A CA 1
ATOM 2068 C C . ASN A 1 263 ? -15.913 -11.270 15.656 1.00 98.12 263 ASN A C 1
ATOM 2070 O O . ASN A 1 263 ? -16.762 -11.075 16.528 1.00 98.12 263 ASN A O 1
ATOM 2074 N N . PHE A 1 264 ? -15.209 -10.269 15.121 1.00 98.38 264 PHE A N 1
ATOM 2075 C CA . PHE A 1 264 ? -15.390 -8.878 15.546 1.00 98.38 264 PHE A CA 1
ATOM 2076 C C . PHE A 1 264 ? -16.787 -8.332 15.261 1.00 98.38 264 PHE A C 1
ATOM 2078 O O . PHE A 1 264 ? -17.277 -7.520 16.040 1.00 98.38 264 PHE A O 1
ATOM 2085 N N . ILE A 1 265 ? -17.468 -8.794 14.209 1.00 98.19 265 ILE A N 1
ATOM 2086 C CA . ILE A 1 265 ? -18.830 -8.337 13.903 1.00 98.19 265 ILE A CA 1
ATOM 2087 C C . ILE A 1 265 ? -19.837 -8.864 14.929 1.00 98.19 265 ILE A C 1
ATOM 2089 O O . ILE A 1 265 ? -20.758 -8.137 15.301 1.00 98.19 265 ILE A O 1
ATOM 2093 N N . ASP A 1 266 ? -19.649 -10.083 15.440 1.00 98.25 266 ASP A N 1
ATOM 2094 C CA . ASP A 1 266 ? -20.476 -10.616 16.533 1.00 98.25 266 ASP A CA 1
ATOM 2095 C C . ASP A 1 266 ? -20.342 -9.749 17.795 1.00 98.25 266 ASP A C 1
ATOM 2097 O O . ASP A 1 266 ? -21.340 -9.301 18.361 1.00 98.25 266 ASP A O 1
ATOM 2101 N N . VAL A 1 267 ? -19.107 -9.425 18.188 1.00 98.31 267 VAL A N 1
ATOM 2102 C CA . VAL A 1 267 ? -18.843 -8.581 19.365 1.00 98.31 267 VAL A CA 1
ATOM 2103 C C . VAL A 1 267 ? -19.329 -7.148 19.160 1.00 98.31 267 VAL A C 1
ATOM 2105 O O . VAL A 1 267 ? -19.938 -6.572 20.061 1.00 98.31 267 VAL A O 1
ATOM 2108 N N . ALA A 1 268 ? -19.147 -6.592 17.964 1.00 98.25 268 ALA A N 1
ATOM 2109 C CA . ALA A 1 268 ? -19.660 -5.276 17.606 1.00 98.25 268 ALA A CA 1
ATOM 2110 C C . ALA A 1 268 ? -21.192 -5.224 17.652 1.00 98.25 268 ALA A C 1
ATOM 2112 O O . ALA A 1 268 ? -21.759 -4.256 18.154 1.00 98.25 268 ALA A O 1
ATOM 2113 N N . THR A 1 269 ? -21.865 -6.280 17.189 1.00 98.31 269 THR A N 1
ATOM 2114 C CA . THR A 1 269 ? -23.329 -6.389 17.243 1.00 98.31 269 THR A CA 1
ATOM 2115 C C . THR A 1 269 ? -23.811 -6.431 18.688 1.00 98.31 269 THR A C 1
ATOM 2117 O O . THR A 1 269 ? -24.707 -5.669 19.042 1.00 98.31 269 THR A O 1
ATOM 2120 N N . LYS A 1 270 ? -23.180 -7.251 19.540 1.00 98.44 270 LYS A N 1
ATOM 2121 C CA . LYS A 1 270 ? -23.463 -7.327 20.985 1.00 98.44 270 LYS A CA 1
ATOM 2122 C C . LYS A 1 270 ? -23.309 -5.971 21.677 1.00 98.44 270 LYS A C 1
ATOM 2124 O O . LYS A 1 270 ? -24.189 -5.586 22.446 1.00 98.44 270 LYS A O 1
ATOM 2129 N N . ALA A 1 271 ? -22.244 -5.231 21.358 1.00 98.00 271 ALA A N 1
ATOM 2130 C CA . ALA A 1 271 ? -22.021 -3.873 21.853 1.00 98.00 271 ALA A CA 1
ATOM 2131 C C . ALA A 1 271 ? -23.135 -2.909 21.411 1.00 98.00 271 ALA A C 1
ATOM 2133 O O . ALA A 1 271 ? -23.734 -2.243 22.250 1.00 98.00 271 ALA A O 1
ATOM 2134 N N . LEU A 1 272 ? -23.477 -2.887 20.117 1.00 97.88 272 LEU A N 1
ATOM 2135 C CA . LEU A 1 272 ? -24.520 -2.012 19.565 1.00 97.88 272 LEU A CA 1
ATOM 2136 C C . LEU A 1 272 ? -25.910 -2.264 20.166 1.00 97.88 272 LEU A C 1
ATOM 2138 O O . LEU A 1 272 ? -26.663 -1.314 20.369 1.00 97.88 272 LEU A O 1
ATOM 2142 N N . VAL A 1 273 ? -26.260 -3.522 20.457 1.00 97.88 273 VAL A N 1
ATOM 2143 C CA . VAL A 1 273 ? -27.552 -3.862 21.087 1.00 97.88 273 VAL A CA 1
ATOM 2144 C C . VAL A 1 273 ? -27.521 -3.789 22.617 1.00 97.88 273 VAL A C 1
ATOM 2146 O O . VAL A 1 273 ? -28.564 -3.948 23.250 1.00 97.88 273 VAL A O 1
ATOM 2149 N N . GLY A 1 274 ? -26.347 -3.582 23.224 1.00 96.19 274 GLY A N 1
ATOM 2150 C CA . GLY A 1 274 ? -26.169 -3.543 24.677 1.00 96.19 274 GLY A CA 1
ATOM 2151 C C . GLY A 1 274 ? -26.464 -4.874 25.378 1.00 96.19 274 GLY A C 1
ATOM 2152 O O . GLY A 1 274 ? -26.869 -4.882 26.539 1.00 96.19 274 GLY A O 1
ATOM 2153 N N . GLN A 1 275 ? -26.307 -6.009 24.688 1.00 96.00 275 GLN A N 1
ATOM 2154 C CA . GLN A 1 275 ? -26.606 -7.338 25.233 1.00 96.00 275 GLN A CA 1
ATOM 2155 C C . GLN A 1 275 ? -25.400 -8.254 25.105 1.00 96.00 275 GLN A C 1
ATOM 2157 O O . GLN A 1 275 ? -24.836 -8.399 24.025 1.00 96.00 275 GLN A O 1
ATOM 2162 N N . GLN A 1 276 ? -25.054 -8.932 26.203 1.00 96.25 276 GLN A N 1
ATOM 2163 C CA . GLN A 1 276 ? -23.963 -9.915 26.239 1.00 96.25 276 GLN A CA 1
ATOM 2164 C C . GLN A 1 276 ? -22.632 -9.348 25.716 1.00 96.25 276 GLN A C 1
ATOM 2166 O O . GLN A 1 276 ? -21.863 -10.058 25.066 1.00 96.25 276 GLN A O 1
ATOM 2171 N N . VAL A 1 277 ? -22.372 -8.062 25.977 1.00 96.81 277 VAL A N 1
ATOM 2172 C CA . VAL A 1 277 ? -21.099 -7.428 25.628 1.00 96.81 277 VAL A CA 1
ATOM 2173 C C . VAL A 1 277 ? -19.993 -8.156 26.397 1.00 96.81 277 VAL A C 1
ATOM 2175 O O . VAL A 1 277 ? -20.075 -8.229 27.625 1.00 96.81 277 VAL A O 1
ATOM 2178 N N . PRO A 1 278 ? -19.003 -8.752 25.713 1.00 96.62 278 PRO A N 1
ATOM 2179 C CA . PRO A 1 278 ? -17.926 -9.446 26.399 1.00 96.62 278 PRO A CA 1
ATOM 2180 C C . PRO A 1 278 ? -17.028 -8.448 27.135 1.00 96.62 278 PRO A C 1
ATOM 2182 O O . PRO A 1 278 ? -16.950 -7.271 26.778 1.00 96.62 278 PRO A O 1
ATOM 2185 N N . GLU A 1 279 ? -16.310 -8.939 28.144 1.00 96.81 279 GLU A N 1
ATOM 2186 C CA . GLU A 1 279 ? -15.225 -8.165 28.742 1.00 96.81 279 GLU A CA 1
ATOM 2187 C C . GLU A 1 279 ? -14.119 -7.896 27.710 1.00 96.81 279 GLU A C 1
ATOM 2189 O O . GLU A 1 279 ? -13.942 -8.693 26.783 1.00 96.81 279 GLU A O 1
ATOM 2194 N N . PRO A 1 280 ? -13.357 -6.797 27.855 1.00 97.00 280 PRO A N 1
ATOM 2195 C CA . PRO A 1 280 ? -12.228 -6.524 26.984 1.00 97.00 280 PRO A CA 1
ATOM 2196 C C . PRO A 1 280 ? -11.209 -7.658 26.973 1.00 97.00 280 PRO A C 1
ATOM 2198 O O . PRO A 1 280 ? -10.809 -8.158 28.027 1.00 97.00 280 PRO A O 1
ATOM 2201 N N . VAL A 1 281 ? -10.740 -8.011 25.779 1.00 96.12 281 VAL A N 1
ATOM 2202 C CA . VAL A 1 281 ? -9.704 -9.022 25.575 1.00 96.12 281 VAL A CA 1
ATOM 2203 C C . VAL A 1 281 ? -8.635 -8.468 24.645 1.00 96.12 281 VAL A C 1
ATOM 2205 O O . VAL A 1 281 ? -8.918 -7.950 23.565 1.00 96.12 281 VAL A O 1
ATOM 2208 N N . ASP A 1 282 ? -7.381 -8.622 25.056 1.00 96.56 282 ASP A N 1
ATOM 2209 C CA . ASP A 1 282 ? -6.236 -8.312 24.214 1.00 96.56 282 ASP A CA 1
ATOM 2210 C C . ASP A 1 282 ? -5.840 -9.540 23.385 1.00 96.56 282 ASP A C 1
ATOM 2212 O O . ASP A 1 282 ? -5.091 -10.408 23.833 1.00 96.56 282 ASP A O 1
ATOM 2216 N N . LEU A 1 283 ? -6.382 -9.631 22.168 1.00 96.50 283 LEU A N 1
ATOM 2217 C CA . LEU A 1 283 ? -6.050 -10.716 21.243 1.00 96.50 283 LEU A CA 1
ATOM 2218 C C . LEU A 1 283 ? -4.630 -10.596 20.677 1.00 96.50 283 LEU A C 1
ATOM 2220 O O . LEU A 1 283 ? -4.095 -11.616 20.234 1.00 96.50 283 LEU A O 1
ATOM 2224 N N . MET A 1 284 ? -4.026 -9.403 20.695 1.00 95.94 284 MET A N 1
ATOM 2225 C CA . MET A 1 284 ? -2.676 -9.155 20.178 1.00 95.94 284 MET A CA 1
ATOM 2226 C C . MET A 1 284 ? -1.597 -9.658 21.140 1.00 95.94 284 MET A C 1
ATOM 2228 O O . MET A 1 284 ? -0.539 -10.092 20.696 1.00 95.94 284 MET A O 1
ATOM 2232 N N . ALA A 1 285 ? -1.892 -9.710 22.442 1.00 94.69 285 ALA A N 1
ATOM 2233 C CA . ALA A 1 285 ? -1.015 -10.316 23.447 1.00 94.69 285 ALA A CA 1
ATOM 2234 C C . ALA A 1 285 ? -0.900 -11.853 23.330 1.00 94.69 285 ALA A C 1
ATOM 2236 O O . ALA A 1 285 ? -0.010 -12.466 23.927 1.00 94.69 285 ALA A O 1
ATOM 2237 N N . VAL A 1 286 ? -1.796 -12.507 22.581 1.00 94.88 286 VAL A N 1
ATOM 2238 C CA . VAL A 1 286 ? -1.764 -13.961 22.382 1.00 94.88 286 VAL A CA 1
ATOM 2239 C C . VAL A 1 286 ? -0.724 -14.317 21.322 1.00 94.88 286 VAL A C 1
ATOM 2241 O O . VAL A 1 286 ? -0.894 -14.025 20.136 1.00 94.88 286 VAL A O 1
ATOM 2244 N N . LYS A 1 287 ? 0.336 -15.017 21.739 1.00 92.56 287 LYS A N 1
ATOM 2245 C CA . LYS A 1 287 ? 1.354 -15.534 20.820 1.00 92.56 287 LYS A CA 1
ATOM 2246 C C . LYS A 1 287 ? 0.750 -16.584 19.885 1.00 92.56 287 LYS A C 1
ATOM 2248 O O . LYS A 1 287 ? 0.104 -17.527 20.340 1.00 92.56 287 LYS A O 1
ATOM 2253 N N . ARG A 1 288 ? 1.008 -16.428 18.590 1.00 93.75 288 ARG A N 1
ATOM 2254 C CA . ARG A 1 288 ? 0.612 -17.358 17.526 1.00 93.75 288 ARG A CA 1
ATOM 2255 C C . ARG A 1 288 ? 1.860 -17.919 16.853 1.00 93.75 288 ARG A C 1
ATOM 2257 O O . ARG A 1 288 ? 2.906 -17.276 16.850 1.00 93.75 288 ARG A O 1
ATOM 2264 N N . ASP A 1 289 ? 1.748 -19.133 16.338 1.00 95.75 289 ASP A N 1
ATOM 2265 C CA . ASP A 1 289 ? 2.779 -19.847 15.575 1.00 95.75 289 ASP A CA 1
ATOM 2266 C C . ASP A 1 289 ? 2.587 -19.704 14.056 1.00 95.75 289 ASP A C 1
ATOM 2268 O O . ASP A 1 289 ? 3.199 -20.429 13.274 1.00 95.75 289 ASP A O 1
ATOM 2272 N N . TYR A 1 290 ? 1.739 -18.757 13.651 1.00 97.12 290 TYR A N 1
ATOM 2273 C CA . TYR A 1 290 ? 1.472 -18.398 12.270 1.00 97.12 290 TYR A CA 1
ATOM 2274 C C . TYR A 1 290 ? 1.401 -16.881 12.098 1.00 97.12 290 TYR A C 1
ATOM 2276 O O . TYR A 1 290 ? 1.069 -16.136 13.026 1.00 97.12 290 TYR A O 1
ATOM 2284 N N . VAL A 1 291 ? 1.640 -16.461 10.863 1.00 97.38 291 VAL A N 1
ATOM 2285 C CA . VAL A 1 291 ? 1.361 -15.130 10.325 1.00 97.38 291 VAL A CA 1
ATOM 2286 C C . VAL A 1 291 ? 0.374 -15.301 9.176 1.00 97.38 291 VAL A C 1
ATOM 2288 O O . VAL A 1 291 ? 0.366 -16.328 8.494 1.00 97.38 291 VAL A O 1
ATOM 2291 N N . ALA A 1 292 ? -0.486 -14.318 8.964 1.00 98.38 292 ALA A N 1
ATOM 2292 C CA . ALA A 1 292 ? -1.331 -14.238 7.790 1.00 98.38 292 ALA A CA 1
ATOM 2293 C C . ALA A 1 292 ? -1.018 -12.965 7.015 1.00 98.38 292 ALA A C 1
ATOM 2295 O O . ALA A 1 292 ? -0.864 -11.892 7.602 1.00 98.38 292 ALA A O 1
ATOM 2296 N N . THR A 1 293 ? -0.985 -13.094 5.696 1.00 98.25 293 THR A N 1
ATOM 2297 C CA . THR A 1 293 ? -0.799 -11.965 4.791 1.00 98.25 293 THR A CA 1
ATOM 2298 C C . THR A 1 293 ? -2.039 -11.839 3.921 1.00 98.25 293 THR A C 1
ATOM 2300 O O . THR A 1 293 ? -2.535 -12.843 3.419 1.00 98.25 293 THR A O 1
ATOM 2303 N N . LYS A 1 294 ? -2.568 -10.627 3.757 1.00 98.12 294 LYS A N 1
ATOM 2304 C CA . LYS A 1 294 ? -3.624 -10.303 2.791 1.00 98.12 294 LYS A CA 1
ATOM 2305 C C . LYS A 1 294 ? -3.002 -9.490 1.668 1.00 98.12 294 LYS A C 1
ATOM 2307 O O . LYS A 1 294 ? -2.476 -8.422 1.937 1.00 98.12 294 LYS A O 1
ATOM 2312 N N . VAL A 1 295 ? -3.093 -9.966 0.431 1.00 96.94 295 VAL A N 1
ATOM 2313 C CA . VAL A 1 295 ? -2.621 -9.268 -0.775 1.00 96.94 295 VAL A CA 1
ATOM 2314 C C . VAL A 1 295 ? -3.809 -8.745 -1.595 1.00 96.94 295 VAL A C 1
ATOM 2316 O O . VAL A 1 295 ? -4.877 -9.374 -1.609 1.00 96.94 295 VAL A O 1
ATOM 2319 N N . PRO A 1 296 ? -3.667 -7.600 -2.279 1.00 95.75 296 PRO A N 1
ATOM 2320 C CA . PRO A 1 296 ? -4.686 -7.079 -3.189 1.00 95.75 296 PRO A CA 1
ATOM 2321 C C . PRO A 1 296 ? -4.814 -7.926 -4.467 1.00 95.75 296 PRO A C 1
ATOM 2323 O O . PRO A 1 296 ? -3.837 -8.444 -5.004 1.00 95.75 296 PRO A O 1
ATOM 2326 N N . GLN A 1 297 ? -6.026 -8.009 -5.018 1.00 93.94 297 GLN A N 1
ATOM 2327 C CA . GLN A 1 297 ? -6.283 -8.558 -6.351 1.00 93.94 297 GLN A CA 1
ATOM 2328 C C . GLN A 1 297 ? -6.695 -7.441 -7.310 1.00 93.94 297 GLN A C 1
ATOM 2330 O O . GLN A 1 297 ? -7.763 -6.835 -7.172 1.00 93.94 297 GLN A O 1
ATOM 2335 N N . PHE A 1 298 ? -5.889 -7.226 -8.346 1.00 92.56 298 PHE A N 1
ATOM 2336 C CA . PHE A 1 298 ? -6.156 -6.228 -9.380 1.00 92.56 298 PHE A CA 1
ATOM 2337 C C . PHE A 1 298 ? -6.828 -6.827 -10.620 1.00 92.56 298 PHE A C 1
ATOM 2339 O O . PHE A 1 298 ? -6.684 -8.014 -10.921 1.00 92.56 298 PHE A O 1
ATOM 2346 N N . SER A 1 299 ? -7.528 -5.971 -11.370 1.00 91.50 299 SER A N 1
ATOM 2347 C CA . SER A 1 299 ? -8.220 -6.315 -12.623 1.00 91.50 299 SER A CA 1
ATOM 2348 C C . SER A 1 299 ? -7.647 -5.575 -13.840 1.00 91.50 299 SER A C 1
ATOM 2350 O O . SER A 1 299 ? -8.360 -5.311 -14.809 1.00 91.50 299 SER A O 1
ATOM 2352 N N . TRP A 1 300 ? -6.350 -5.250 -13.827 1.00 89.25 300 TRP A N 1
ATOM 2353 C CA . TRP A 1 300 ? -5.687 -4.466 -14.878 1.00 89.25 300 TRP A CA 1
ATOM 2354 C C . TRP A 1 300 ? -5.853 -5.041 -16.291 1.00 89.25 300 TRP A C 1
ATOM 2356 O O . TRP A 1 300 ? -5.913 -4.282 -17.256 1.00 89.25 300 TRP A O 1
ATOM 2366 N N . THR A 1 301 ? -5.968 -6.364 -16.433 1.00 87.31 301 THR A N 1
ATOM 2367 C CA . THR A 1 301 ? -6.204 -7.053 -17.717 1.00 87.31 301 THR A CA 1
ATOM 2368 C C . THR A 1 301 ? -7.564 -6.728 -18.340 1.00 87.31 301 THR A C 1
ATOM 2370 O O . THR A 1 301 ? -7.731 -6.855 -19.550 1.00 87.31 301 THR A O 1
ATOM 2373 N N . ARG A 1 302 ? -8.539 -6.292 -17.533 1.00 86.50 302 ARG A N 1
ATOM 2374 C CA . ARG A 1 302 ? -9.880 -5.883 -17.981 1.00 86.50 302 ARG A CA 1
ATOM 2375 C C . ARG A 1 302 ? -9.979 -4.383 -18.267 1.00 86.50 302 ARG A C 1
ATOM 2377 O O . ARG A 1 302 ? -10.955 -3.948 -18.868 1.00 86.50 302 ARG A O 1
ATOM 2384 N N . LEU A 1 303 ? -8.984 -3.605 -17.842 1.00 85.06 303 LEU A N 1
ATOM 2385 C CA . LEU A 1 303 ? -8.948 -2.147 -17.936 1.00 85.06 303 LEU A CA 1
ATOM 2386 C C . LEU A 1 303 ? -7.930 -1.727 -19.002 1.00 85.06 303 LEU A C 1
ATOM 2388 O O . LEU A 1 303 ? -6.805 -1.329 -18.697 1.00 85.06 303 LEU A O 1
ATOM 2392 N N . ALA A 1 304 ? -8.314 -1.872 -20.271 1.00 80.94 304 ALA A N 1
ATOM 2393 C CA . ALA A 1 304 ? -7.458 -1.505 -21.396 1.00 80.94 304 ALA A CA 1
ATOM 2394 C C . ALA A 1 304 ? -7.094 -0.010 -21.346 1.00 80.94 304 ALA A C 1
ATOM 2396 O O . ALA A 1 304 ? -7.960 0.838 -21.150 1.00 80.94 304 ALA A O 1
ATOM 2397 N N . GLY A 1 305 ? -5.809 0.303 -21.524 1.00 83.12 305 GLY A N 1
ATOM 2398 C CA . GLY A 1 305 ? -5.294 1.678 -21.491 1.00 83.12 305 GLY A CA 1
ATOM 2399 C C . GLY A 1 305 ? -5.109 2.278 -20.092 1.00 83.12 305 GLY A C 1
ATOM 2400 O O . GLY A 1 305 ? -4.503 3.337 -19.976 1.00 83.12 305 GLY A O 1
ATOM 2401 N N . ALA A 1 306 ? -5.571 1.615 -19.026 1.00 86.25 306 ALA A N 1
ATOM 2402 C CA . ALA A 1 306 ? -5.262 2.047 -17.666 1.00 86.25 306 ALA A CA 1
ATOM 2403 C C . ALA A 1 306 ? -3.783 1.785 -17.354 1.00 86.25 306 ALA A C 1
ATOM 2405 O O . ALA A 1 306 ? -3.290 0.696 -17.641 1.00 86.25 306 ALA A O 1
ATOM 2406 N N . ASP A 1 307 ? -3.089 2.740 -16.742 1.00 90.31 307 ASP A N 1
ATOM 2407 C CA . ASP A 1 307 ? -1.723 2.541 -16.247 1.00 90.31 307 ASP A CA 1
ATOM 2408 C C . ASP A 1 307 ? -1.748 1.691 -14.960 1.00 90.31 307 ASP A C 1
ATOM 2410 O O . ASP A 1 307 ? -2.334 2.154 -13.970 1.00 90.31 307 ASP A O 1
ATOM 2414 N N . PRO A 1 308 ? -1.164 0.473 -14.948 1.00 92.38 308 PRO A N 1
ATOM 2415 C CA . PRO A 1 308 ? -1.035 -0.333 -13.739 1.00 92.38 308 PRO A CA 1
ATOM 2416 C C . PRO A 1 308 ? -0.042 0.348 -12.795 1.00 92.38 308 PRO A C 1
ATOM 2418 O O . PRO A 1 308 ? 1.162 0.189 -12.940 1.00 92.38 308 PRO A O 1
ATOM 2421 N N . PHE A 1 309 ? -0.550 1.154 -11.870 1.00 91.06 309 PHE A N 1
ATOM 2422 C CA . PHE A 1 309 ? 0.249 1.953 -10.946 1.00 91.06 309 PHE A CA 1
ATOM 2423 C C . PHE A 1 309 ? -0.541 2.172 -9.655 1.00 91.06 309 PHE A C 1
ATOM 2425 O O . PHE A 1 309 ? -1.743 2.461 -9.713 1.00 91.06 309 PHE A O 1
ATOM 2432 N N . LEU A 1 310 ? 0.131 2.040 -8.511 1.00 90.00 310 LEU A N 1
ATOM 2433 C CA . LEU A 1 310 ? -0.470 2.184 -7.185 1.00 90.00 310 LEU A CA 1
ATOM 2434 C C . LEU A 1 310 ? -0.369 3.628 -6.691 1.00 90.00 310 LEU A C 1
ATOM 2436 O O . LEU A 1 310 ? 0.596 4.327 -6.977 1.00 90.00 310 LEU A O 1
ATOM 2440 N N . GLY A 1 311 ? -1.358 4.088 -5.933 1.00 85.75 311 GLY A N 1
ATOM 2441 C CA . GLY A 1 311 ? -1.331 5.423 -5.344 1.00 85.75 311 GLY A CA 1
ATOM 2442 C C . GLY A 1 311 ? -2.387 5.593 -4.263 1.00 85.75 311 GLY A C 1
ATOM 2443 O O . GLY A 1 311 ? -2.885 4.615 -3.710 1.00 85.75 311 GLY A O 1
ATOM 2444 N N . VAL A 1 312 ? -2.749 6.846 -3.986 1.00 80.50 312 VAL A N 1
ATOM 2445 C CA . VAL A 1 312 ? -3.679 7.207 -2.900 1.00 80.50 312 VAL A CA 1
ATOM 2446 C C . VAL A 1 312 ? -5.138 6.827 -3.174 1.00 80.50 312 VAL A C 1
ATOM 2448 O O . VAL A 1 312 ? -5.957 6.834 -2.260 1.00 80.50 312 VAL A O 1
ATOM 2451 N N . GLU A 1 313 ? -5.469 6.485 -4.419 1.00 73.50 313 GLU A N 1
ATOM 2452 C CA . GLU A 1 313 ? -6.779 5.966 -4.808 1.00 73.50 313 GLU A CA 1
ATOM 2453 C C . GLU A 1 313 ? -6.717 4.446 -4.964 1.00 73.50 313 GLU A C 1
ATOM 2455 O O . GLU A 1 313 ? -5.797 3.914 -5.585 1.00 73.50 313 GLU A O 1
ATOM 2460 N N . MET A 1 314 ? -7.725 3.759 -4.423 1.00 83.56 314 MET A N 1
ATOM 2461 C CA . MET A 1 314 ? -7.859 2.307 -4.522 1.00 83.56 314 MET A CA 1
ATOM 2462 C C . MET A 1 314 ? -8.160 1.865 -5.957 1.00 83.56 314 MET A C 1
ATOM 2464 O O . MET A 1 314 ? -9.131 2.332 -6.556 1.00 83.56 314 MET A O 1
ATOM 2468 N N . ALA A 1 315 ? -7.406 0.897 -6.467 1.00 88.88 315 ALA A N 1
ATOM 2469 C CA . ALA A 1 315 ? -7.616 0.279 -7.774 1.00 88.88 315 ALA A CA 1
ATOM 2470 C C . ALA A 1 315 ? -7.882 -1.236 -7.712 1.00 88.88 315 ALA A C 1
ATOM 2472 O O . ALA A 1 315 ? -8.325 -1.835 -8.700 1.00 88.88 315 ALA A O 1
ATOM 2473 N N . SER A 1 316 ? -7.607 -1.886 -6.582 1.00 92.12 316 SER A N 1
ATOM 2474 C CA . SER A 1 316 ? -7.878 -3.309 -6.395 1.00 92.12 316 SER A CA 1
ATOM 2475 C C . SER A 1 316 ? -9.380 -3.610 -6.388 1.00 92.12 316 SER A C 1
ATOM 2477 O O . SER A 1 316 ? -10.232 -2.801 -6.025 1.00 92.12 316 SER A O 1
ATOM 2479 N N . THR A 1 317 ? -9.713 -4.819 -6.829 1.00 92.38 317 THR A N 1
ATOM 2480 C CA . THR A 1 317 ? -11.095 -5.306 -6.993 1.00 92.38 317 THR A CA 1
ATOM 2481 C C . THR A 1 317 ? -11.445 -6.441 -6.036 1.00 92.38 317 THR A C 1
ATOM 2483 O O . THR A 1 317 ? -12.572 -6.932 -6.032 1.00 92.38 317 THR A O 1
ATOM 2486 N N . GLY A 1 318 ? -10.475 -6.886 -5.246 1.00 93.56 318 GLY A N 1
ATOM 2487 C CA . GLY A 1 318 ? -10.621 -7.977 -4.302 1.00 93.56 318 GLY A CA 1
ATOM 2488 C C . GLY A 1 318 ? -9.343 -8.180 -3.507 1.00 93.56 318 GLY A C 1
ATOM 2489 O O . GLY A 1 318 ? -8.394 -7.403 -3.614 1.00 93.56 318 GLY A O 1
ATOM 2490 N N . GLU A 1 319 ? -9.323 -9.251 -2.731 1.00 95.50 319 GLU A N 1
ATOM 2491 C CA . GLU A 1 319 ? -8.226 -9.587 -1.837 1.00 95.50 319 GLU A CA 1
ATOM 2492 C C . GLU A 1 319 ? -8.127 -11.098 -1.662 1.00 95.50 319 GLU A C 1
ATOM 2494 O O . GLU A 1 319 ? -9.122 -11.822 -1.771 1.00 95.50 319 GLU A O 1
ATOM 2499 N N . ILE A 1 320 ? -6.918 -11.562 -1.381 1.00 96.44 320 ILE A N 1
ATOM 2500 C CA . ILE A 1 320 ? -6.623 -12.952 -1.056 1.00 96.44 320 ILE A CA 1
ATOM 2501 C C . ILE A 1 320 ? -5.774 -12.953 0.201 1.00 96.44 320 ILE A C 1
ATOM 2503 O O . ILE A 1 320 ? -4.894 -12.112 0.347 1.00 96.44 320 ILE A O 1
ATOM 2507 N N . ALA A 1 321 ? -6.034 -13.892 1.104 1.00 97.69 321 ALA A N 1
ATOM 2508 C CA . ALA A 1 321 ? -5.243 -14.040 2.309 1.00 97.69 321 ALA A CA 1
ATOM 2509 C C . ALA A 1 321 ? -4.850 -15.494 2.531 1.00 97.69 321 ALA A C 1
ATOM 2511 O O . ALA A 1 321 ? -5.684 -16.397 2.399 1.00 97.69 321 ALA A O 1
ATOM 2512 N N . CYS A 1 322 ? -3.593 -15.716 2.892 1.00 98.25 322 CYS A N 1
ATOM 2513 C CA . CYS A 1 322 ? -3.076 -17.023 3.270 1.00 98.25 322 CYS A CA 1
ATOM 2514 C C . CYS A 1 322 ? -2.319 -16.943 4.593 1.00 98.25 322 CYS A C 1
ATOM 2516 O O . CYS A 1 322 ? -1.813 -15.895 4.990 1.00 98.25 322 CYS A O 1
ATOM 2518 N N . PHE A 1 323 ? -2.268 -18.087 5.269 1.00 98.44 323 PHE A N 1
ATOM 2519 C CA . PHE A 1 323 ? -1.478 -18.294 6.475 1.00 98.44 323 PHE A CA 1
ATOM 2520 C C . PHE A 1 323 ? -0.128 -18.911 6.101 1.00 98.44 323 PHE A C 1
ATOM 2522 O O . PHE A 1 323 ? -0.047 -19.689 5.150 1.00 98.44 323 PHE A O 1
ATOM 2529 N N . GLY A 1 324 ? 0.898 -18.615 6.887 1.00 97.81 324 GLY A N 1
ATOM 2530 C CA . GLY A 1 324 ? 2.215 -19.243 6.835 1.00 97.81 324 GLY A CA 1
ATOM 2531 C C . GLY A 1 324 ? 2.846 -19.279 8.224 1.00 97.81 324 GLY A C 1
ATOM 2532 O O . GLY A 1 324 ? 2.352 -18.636 9.152 1.00 97.81 324 GLY A O 1
ATOM 2533 N N . LYS A 1 325 ? 3.925 -20.044 8.397 1.00 96.88 325 LYS A N 1
ATOM 2534 C CA . LYS A 1 325 ? 4.669 -20.109 9.670 1.00 96.88 325 LYS A CA 1
ATOM 2535 C C . LYS A 1 325 ? 5.453 -18.831 9.941 1.00 96.88 325 LYS A C 1
ATOM 2537 O O . LYS A 1 325 ? 5.712 -18.493 11.091 1.00 96.88 325 LYS A O 1
ATOM 2542 N N . ASP A 1 326 ? 5.828 -18.137 8.875 1.00 95.81 326 ASP A N 1
ATOM 2543 C CA . ASP A 1 326 ? 6.501 -16.850 8.897 1.00 95.81 326 ASP A CA 1
ATOM 2544 C C . ASP A 1 326 ? 5.942 -15.929 7.801 1.00 95.81 326 ASP A C 1
ATOM 2546 O O . ASP A 1 326 ? 5.083 -16.320 7.001 1.00 95.81 326 ASP A O 1
ATOM 2550 N N . LEU A 1 327 ? 6.421 -14.682 7.789 1.00 95.31 327 LEU A N 1
ATOM 2551 C CA . LEU A 1 327 ? 6.020 -13.665 6.819 1.00 95.31 327 LEU A CA 1
ATOM 2552 C C . LEU A 1 327 ? 6.277 -14.111 5.373 1.00 95.31 327 LEU A C 1
ATOM 2554 O O . LEU A 1 327 ? 5.456 -13.845 4.499 1.00 95.31 327 LEU A O 1
ATOM 2558 N N . VAL A 1 328 ? 7.398 -14.790 5.121 1.00 94.62 328 VAL A N 1
ATOM 2559 C CA . VAL A 1 328 ? 7.811 -15.187 3.773 1.00 94.62 328 VAL A CA 1
ATOM 2560 C C . VAL A 1 328 ? 6.857 -16.248 3.234 1.00 94.62 328 VAL A C 1
ATOM 2562 O O . VAL A 1 328 ? 6.340 -16.090 2.130 1.00 94.62 328 VAL A O 1
ATOM 2565 N N . GLU A 1 329 ? 6.560 -17.289 4.014 1.00 97.19 329 GLU A N 1
ATOM 2566 C CA . GLU A 1 329 ? 5.603 -18.335 3.636 1.00 97.19 329 GLU A CA 1
ATOM 2567 C C . GLU A 1 329 ? 4.190 -17.762 3.441 1.00 97.19 329 GLU A C 1
ATOM 2569 O O . GLU A 1 329 ? 3.543 -18.057 2.434 1.00 97.19 329 GLU A O 1
ATOM 2574 N N . ALA A 1 330 ? 3.725 -16.906 4.358 1.00 97.75 330 ALA A N 1
ATOM 2575 C CA . ALA A 1 330 ? 2.390 -16.312 4.290 1.00 97.75 330 ALA A CA 1
ATOM 2576 C C . ALA A 1 330 ? 2.228 -15.390 3.070 1.00 97.75 330 ALA A C 1
ATOM 2578 O O . ALA A 1 330 ? 1.227 -15.474 2.349 1.00 97.75 330 ALA A O 1
ATOM 2579 N N . TYR A 1 331 ? 3.225 -14.540 2.803 1.00 95.75 331 TYR A N 1
ATOM 2580 C CA . TYR A 1 331 ? 3.242 -13.655 1.642 1.00 95.75 331 TYR A CA 1
ATOM 2581 C C . TYR A 1 331 ? 3.311 -14.447 0.335 1.00 95.75 331 TYR A C 1
ATOM 2583 O O . TYR A 1 331 ? 2.472 -14.233 -0.540 1.00 95.75 331 TYR A O 1
ATOM 2591 N N . TRP A 1 332 ? 4.220 -15.422 0.220 1.00 94.06 332 TRP A N 1
ATOM 2592 C CA . TRP A 1 332 ? 4.338 -16.249 -0.985 1.00 94.06 332 TRP A CA 1
ATOM 2593 C C . TRP A 1 332 ? 3.069 -17.036 -1.287 1.00 94.06 332 TRP A C 1
ATOM 2595 O O . TRP A 1 332 ? 2.627 -17.057 -2.436 1.00 94.06 332 TRP A O 1
ATOM 2605 N N . ALA A 1 333 ? 2.461 -17.658 -0.275 1.00 96.44 333 ALA A N 1
ATOM 2606 C CA . ALA A 1 333 ? 1.204 -18.379 -0.447 1.00 96.44 333 ALA A CA 1
ATOM 2607 C C . ALA A 1 333 ? 0.079 -17.445 -0.924 1.00 96.44 333 ALA A C 1
ATOM 2609 O O . ALA A 1 333 ? -0.698 -17.808 -1.811 1.00 96.44 333 ALA A O 1
ATOM 2610 N N . SER A 1 334 ? 0.026 -16.226 -0.381 1.00 96.56 334 SER A N 1
ATOM 2611 C CA . SER A 1 334 ? -0.970 -15.218 -0.754 1.00 96.56 334 SER A CA 1
ATOM 2612 C C . SER A 1 334 ? -0.763 -14.720 -2.183 1.00 96.56 334 SER A C 1
ATOM 2614 O O . SER A 1 334 ? -1.710 -14.710 -2.969 1.00 96.56 334 SER A O 1
ATOM 2616 N N . LEU A 1 335 ? 0.474 -14.375 -2.550 1.00 93.19 335 LEU A N 1
ATOM 2617 C CA . LEU A 1 335 ? 0.824 -13.878 -3.879 1.00 93.19 335 LEU A CA 1
ATOM 2618 C C . LEU A 1 335 ? 0.602 -14.943 -4.962 1.00 93.19 335 LEU A C 1
ATOM 2620 O O . LEU A 1 335 ? -0.020 -14.657 -5.981 1.00 93.19 335 LEU A O 1
ATOM 2624 N N . GLN A 1 336 ? 1.013 -16.192 -4.718 1.00 93.25 336 GLN A N 1
ATOM 2625 C CA . GLN A 1 336 ? 0.776 -17.317 -5.638 1.00 93.25 336 GLN A CA 1
ATOM 2626 C C . GLN A 1 336 ? -0.709 -17.638 -5.824 1.00 93.25 336 GLN A C 1
ATOM 2628 O O . GLN A 1 336 ? -1.102 -18.211 -6.838 1.00 93.25 336 GLN A O 1
ATOM 2633 N N . SER A 1 337 ? -1.544 -17.270 -4.854 1.00 94.62 337 SER A N 1
ATOM 2634 C CA . SER A 1 337 ? -2.991 -17.442 -4.942 1.00 94.62 337 SER A CA 1
ATOM 2635 C C . SER A 1 337 ? -3.671 -16.340 -5.769 1.00 94.62 337 SER A C 1
ATOM 2637 O O . SER A 1 337 ? -4.864 -16.456 -6.061 1.00 94.62 337 SER A O 1
ATOM 2639 N N . THR A 1 338 ? -2.944 -15.285 -6.166 1.00 91.56 338 THR A N 1
ATOM 2640 C CA . THR A 1 338 ? -3.475 -14.235 -7.047 1.00 91.56 338 THR A CA 1
ATOM 2641 C C . THR A 1 338 ? -3.700 -14.747 -8.464 1.00 91.56 338 THR A C 1
ATOM 2643 O O . THR A 1 338 ? -3.016 -15.636 -8.977 1.00 91.56 338 THR A O 1
ATOM 2646 N N . MET A 1 339 ? -4.729 -14.207 -9.114 1.00 85.31 339 MET A N 1
ATOM 2647 C CA . MET A 1 339 ? -5.171 -14.705 -10.410 1.00 85.31 339 MET A CA 1
ATOM 2648 C C . MET A 1 339 ? -4.078 -14.540 -11.471 1.00 85.31 339 MET A C 1
ATOM 2650 O O . MET A 1 339 ? -3.634 -13.426 -11.741 1.00 85.31 339 MET A O 1
ATOM 2654 N N . ASN A 1 340 ? -3.736 -15.644 -12.142 1.00 82.12 340 ASN A N 1
ATOM 2655 C CA . ASN A 1 340 ? -2.746 -15.708 -13.223 1.00 82.12 340 ASN A CA 1
ATOM 2656 C C . ASN A 1 340 ? -1.329 -15.273 -12.818 1.00 82.12 340 ASN A C 1
ATOM 2658 O O . ASN A 1 340 ? -0.524 -14.951 -13.693 1.00 82.12 340 ASN A O 1
ATOM 2662 N N . PHE A 1 341 ? -1.009 -15.265 -11.525 1.00 89.81 341 PHE A N 1
ATOM 2663 C CA . PHE A 1 341 ? 0.366 -15.066 -11.102 1.00 89.81 341 PHE A CA 1
ATOM 2664 C C . PHE A 1 341 ? 1.181 -16.332 -11.370 1.00 89.81 341 PHE A C 1
ATOM 2666 O O . PHE A 1 341 ? 0.745 -17.455 -11.113 1.00 89.81 341 PHE A O 1
ATOM 2673 N N . ARG A 1 342 ? 2.372 -16.139 -11.929 1.00 89.25 342 ARG A N 1
ATOM 2674 C CA . ARG A 1 342 ? 3.344 -17.198 -12.177 1.00 89.25 342 ARG A CA 1
ATOM 2675 C C . ARG A 1 342 ? 4.710 -16.654 -11.836 1.00 89.25 342 ARG A C 1
ATOM 2677 O O . ARG A 1 342 ? 5.159 -15.707 -12.468 1.00 89.25 342 ARG A O 1
ATOM 2684 N N . MET A 1 343 ? 5.369 -17.261 -10.864 1.00 89.94 343 MET A N 1
ATOM 2685 C CA . MET A 1 343 ? 6.711 -16.842 -10.496 1.00 89.94 343 MET A CA 1
ATOM 2686 C C . MET A 1 343 ? 7.698 -17.083 -11.657 1.00 89.94 343 MET A C 1
ATOM 2688 O O . MET A 1 343 ? 7.676 -18.179 -12.227 1.00 89.94 343 MET A O 1
ATOM 2692 N N . PRO A 1 344 ? 8.541 -16.096 -12.016 1.00 93.81 344 PRO A N 1
ATOM 2693 C CA . PRO A 1 344 ? 9.646 -16.314 -12.945 1.00 93.81 344 PRO A CA 1
ATOM 2694 C C . PRO A 1 344 ? 10.638 -17.341 -12.386 1.00 93.81 344 PRO A C 1
ATOM 2696 O O . PRO A 1 344 ? 10.909 -17.356 -11.183 1.00 93.81 344 PRO A O 1
ATOM 2699 N N . GLU A 1 345 ? 11.220 -18.163 -13.253 1.00 95.12 345 GLU A N 1
ATOM 2700 C CA . GLU A 1 345 ? 12.187 -19.203 -12.882 1.00 95.12 345 GLU A CA 1
ATOM 2701 C C . GLU A 1 345 ? 13.622 -18.834 -13.312 1.00 95.12 345 GLU A C 1
ATOM 2703 O O . GLU A 1 345 ? 13.810 -18.121 -14.304 1.00 95.12 345 GLU A O 1
ATOM 2708 N N . PRO A 1 346 ? 14.663 -19.304 -12.595 1.00 95.69 346 PRO A N 1
ATOM 2709 C CA . PRO A 1 346 ? 16.050 -19.128 -13.020 1.00 95.69 346 PRO A CA 1
ATOM 2710 C C . PRO A 1 346 ? 16.276 -19.524 -14.487 1.00 95.69 346 PRO A C 1
ATOM 2712 O O . PRO A 1 346 ? 15.825 -20.576 -14.939 1.00 95.69 346 PRO A O 1
ATOM 2715 N N . GLY A 1 347 ? 17.004 -18.691 -15.232 1.00 95.88 347 GLY A N 1
ATOM 2716 C CA . GLY A 1 347 ? 17.216 -18.824 -16.678 1.00 95.88 347 GLY A CA 1
ATOM 2717 C C . GLY A 1 347 ? 16.242 -18.021 -17.552 1.00 95.88 347 GLY A C 1
ATOM 2718 O O . GLY A 1 347 ? 16.543 -17.800 -18.733 1.00 95.88 347 GLY A O 1
ATOM 2719 N N . GLU A 1 348 ? 15.129 -17.546 -16.992 1.00 97.56 348 GLU A N 1
ATOM 2720 C CA . GLU A 1 348 ? 14.178 -16.649 -17.660 1.00 97.56 348 GLU A CA 1
ATOM 2721 C C . GLU A 1 348 ? 14.602 -15.174 -17.550 1.00 97.56 348 GLU A C 1
ATOM 2723 O O . GLU A 1 348 ? 15.487 -14.810 -16.766 1.00 97.56 348 GLU A O 1
ATOM 2728 N N . GLY A 1 349 ? 13.995 -14.321 -18.377 1.00 98.00 349 GLY A N 1
ATOM 2729 C CA . GLY A 1 349 ? 14.281 -12.893 -18.457 1.00 98.00 349 GLY A CA 1
ATOM 2730 C C . GLY A 1 349 ? 13.496 -12.039 -17.465 1.00 98.00 349 GLY A C 1
ATOM 2731 O O . GLY A 1 349 ? 12.280 -12.186 -17.328 1.00 98.00 349 GLY A O 1
ATOM 2732 N N . LEU A 1 350 ? 14.180 -11.087 -16.836 1.00 98.38 350 LEU A N 1
ATOM 2733 C CA . LEU A 1 350 ? 13.600 -10.037 -16.003 1.00 98.38 350 LEU A CA 1
ATOM 2734 C C . LEU A 1 350 ? 13.901 -8.670 -16.612 1.00 98.38 350 LEU A C 1
ATOM 2736 O O . LEU A 1 350 ? 15.054 -8.376 -16.923 1.00 98.38 350 LEU A O 1
ATOM 2740 N N . LEU A 1 351 ? 12.872 -7.842 -16.779 1.00 98.25 351 LEU A N 1
ATOM 2741 C CA . LEU A 1 351 ? 12.999 -6.494 -17.332 1.00 98.25 351 LEU A CA 1
ATOM 2742 C C . LEU A 1 351 ? 12.911 -5.444 -16.220 1.00 98.25 351 LEU A C 1
ATOM 2744 O O . LEU A 1 351 ? 11.917 -5.406 -15.499 1.00 98.25 351 LEU A O 1
ATOM 2748 N N . PHE A 1 352 ? 13.913 -4.572 -16.127 1.00 97.62 352 PHE A N 1
ATOM 2749 C CA . PHE A 1 352 ? 14.024 -3.522 -15.113 1.00 97.62 352 PHE A CA 1
ATOM 2750 C C . PHE A 1 352 ? 13.820 -2.128 -15.720 1.00 97.62 352 PHE A C 1
ATOM 2752 O O . PHE A 1 352 ? 14.289 -1.853 -16.828 1.00 97.62 352 PHE A O 1
ATOM 2759 N N . GLY A 1 353 ? 13.131 -1.252 -14.988 1.00 95.69 353 GLY A N 1
ATOM 2760 C CA . GLY A 1 353 ? 12.913 0.155 -15.335 1.00 95.69 353 GLY A CA 1
ATOM 2761 C C . GLY A 1 353 ? 12.339 0.959 -14.165 1.00 95.69 353 GLY A C 1
ATOM 2762 O O . GLY A 1 353 ? 12.047 0.397 -13.107 1.00 95.69 353 GLY A O 1
ATOM 2763 N N . GLY A 1 354 ? 12.165 2.264 -14.352 1.00 92.88 354 GLY A N 1
ATOM 2764 C CA . GLY A 1 354 ? 11.672 3.185 -13.327 1.00 92.88 354 GLY A CA 1
ATOM 2765 C C . GLY A 1 354 ? 12.737 4.146 -12.793 1.00 92.88 354 GLY A C 1
ATOM 2766 O O . GLY A 1 354 ? 13.655 4.550 -13.504 1.00 92.88 354 GLY A O 1
ATOM 2767 N N . GLU A 1 355 ? 12.584 4.537 -11.529 1.00 89.88 355 GLU A N 1
ATOM 2768 C CA . GLU A 1 355 ? 13.322 5.613 -10.869 1.00 89.88 355 GLU A CA 1
ATOM 2769 C C . GLU A 1 355 ? 14.790 5.245 -10.613 1.00 89.88 355 GLU A C 1
ATOM 2771 O O . GLU A 1 355 ? 15.101 4.200 -10.038 1.00 89.88 355 GLU A O 1
ATOM 2776 N N . LEU A 1 356 ? 15.692 6.147 -11.008 1.00 92.88 356 LEU A N 1
ATOM 2777 C CA . LEU A 1 356 ? 17.145 5.975 -10.888 1.00 92.88 356 LEU A CA 1
ATOM 2778 C C . LEU A 1 356 ? 17.751 6.840 -9.776 1.00 92.88 356 LEU A C 1
ATOM 2780 O O . LEU A 1 356 ? 18.923 6.678 -9.440 1.00 92.88 356 LEU A O 1
ATOM 2784 N N . SER A 1 357 ? 16.981 7.770 -9.203 1.00 90.12 357 SER A N 1
ATOM 2785 C CA . SER A 1 357 ? 17.426 8.561 -8.046 1.00 90.12 357 SER A CA 1
ATOM 2786 C C . SER A 1 357 ? 17.404 7.782 -6.728 1.00 90.12 357 SER A C 1
ATOM 2788 O O . SER A 1 357 ? 17.998 8.230 -5.749 1.00 90.12 357 SER A O 1
ATOM 2790 N N . GLU A 1 358 ? 16.777 6.603 -6.708 1.00 90.12 358 GLU A N 1
ATOM 2791 C CA . GLU A 1 358 ? 16.617 5.759 -5.525 1.00 90.12 358 GLU A CA 1
ATOM 2792 C C . GLU A 1 358 ? 17.295 4.390 -5.697 1.00 90.12 358 GLU A C 1
ATOM 2794 O O . GLU A 1 358 ? 17.332 3.840 -6.800 1.00 90.12 358 GLU A O 1
ATOM 2799 N N . PRO A 1 359 ? 17.785 3.761 -4.613 1.00 92.31 359 PRO A N 1
ATOM 2800 C CA . PRO A 1 359 ? 18.499 2.483 -4.675 1.00 92.31 359 PRO A CA 1
ATOM 2801 C C . PRO A 1 359 ? 17.567 1.266 -4.821 1.00 92.31 359 PRO A C 1
ATOM 2803 O O . PRO A 1 359 ? 17.973 0.132 -4.567 1.00 92.31 359 PRO A O 1
ATOM 2806 N N . TRP A 1 360 ? 16.296 1.464 -5.171 1.00 94.12 360 TRP A N 1
ATOM 2807 C CA . TRP A 1 360 ? 15.296 0.395 -5.177 1.00 94.12 360 TRP A CA 1
ATOM 2808 C C . TRP A 1 360 ? 15.630 -0.693 -6.197 1.00 94.12 360 TRP A C 1
ATOM 2810 O O . TRP A 1 360 ? 15.719 -1.866 -5.841 1.00 94.12 360 TRP A O 1
ATOM 2820 N N . LEU A 1 361 ? 15.900 -0.302 -7.446 1.00 94.31 361 LEU A N 1
ATOM 2821 C CA . LEU A 1 361 ? 16.229 -1.254 -8.510 1.00 94.31 361 LEU A CA 1
ATOM 2822 C C . LEU A 1 361 ? 17.502 -2.042 -8.199 1.00 94.31 361 LEU A C 1
ATOM 2824 O O . LEU A 1 361 ? 17.541 -3.250 -8.408 1.00 94.31 361 LEU A O 1
ATOM 2828 N N . THR A 1 362 ? 18.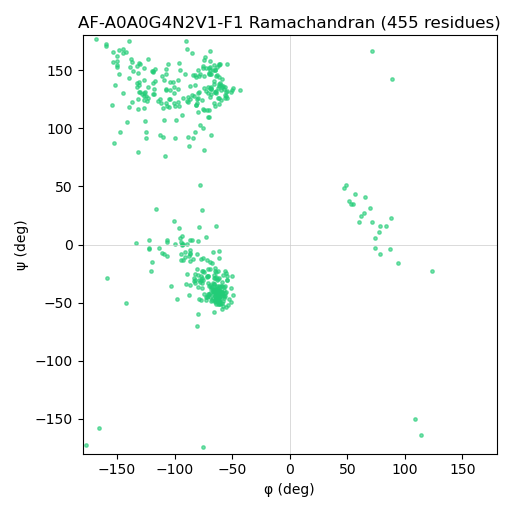532 -1.387 -7.665 1.00 94.44 362 THR A N 1
ATOM 2829 C CA . THR A 1 362 ? 19.794 -2.055 -7.318 1.00 94.44 362 THR A CA 1
ATOM 2830 C C . THR A 1 362 ? 19.630 -2.998 -6.137 1.00 94.44 362 THR A C 1
ATOM 2832 O O . THR A 1 362 ? 20.223 -4.070 -6.144 1.00 94.44 362 THR A O 1
ATOM 2835 N N . THR A 1 363 ? 18.775 -2.660 -5.169 1.00 95.12 363 THR A N 1
ATOM 2836 C CA . THR A 1 363 ? 18.433 -3.556 -4.055 1.00 95.12 363 THR A CA 1
ATOM 2837 C C . THR A 1 363 ? 17.761 -4.830 -4.564 1.00 95.12 363 THR A C 1
ATOM 2839 O O . THR A 1 363 ? 18.177 -5.928 -4.202 1.00 95.12 363 THR A O 1
ATOM 2842 N N . VAL A 1 364 ? 16.778 -4.706 -5.458 1.00 95.06 364 VAL A N 1
ATOM 2843 C CA . VAL A 1 364 ? 16.119 -5.868 -6.075 1.00 95.06 364 VAL A CA 1
ATOM 2844 C C . VAL A 1 364 ? 17.125 -6.695 -6.883 1.00 95.06 364 VAL A C 1
ATOM 2846 O O . VAL A 1 364 ? 17.197 -7.917 -6.743 1.00 95.06 364 VAL A O 1
ATOM 2849 N N . VAL A 1 365 ? 17.956 -6.043 -7.698 1.00 95.56 365 VAL A N 1
ATOM 2850 C CA . VAL A 1 365 ? 18.970 -6.725 -8.512 1.00 95.56 365 VAL A CA 1
ATOM 2851 C C . VAL A 1 365 ? 19.998 -7.460 -7.649 1.00 95.56 365 VAL A C 1
ATOM 2853 O O . VAL A 1 365 ? 20.343 -8.592 -7.979 1.00 95.56 365 VAL A O 1
ATOM 2856 N N . ASP A 1 366 ? 20.436 -6.887 -6.527 1.00 95.12 366 ASP A N 1
ATOM 2857 C CA . ASP A 1 366 ? 21.353 -7.536 -5.578 1.00 95.12 366 ASP A CA 1
ATOM 2858 C C . ASP A 1 366 ? 20.812 -8.883 -5.071 1.00 95.12 366 ASP A C 1
ATOM 2860 O O . ASP A 1 366 ? 21.582 -9.825 -4.861 1.00 95.12 366 ASP A O 1
ATOM 2864 N N . HIS A 1 367 ? 19.494 -8.988 -4.886 1.00 93.19 367 HIS A N 1
ATOM 2865 C CA . HIS A 1 367 ? 18.833 -10.219 -4.458 1.00 93.19 367 HIS A CA 1
ATOM 2866 C C . HIS A 1 367 ? 18.624 -11.215 -5.604 1.00 93.19 367 HIS A C 1
ATOM 2868 O O . HIS A 1 367 ? 18.744 -12.423 -5.387 1.00 93.19 367 HIS A O 1
ATOM 2874 N N . LEU A 1 368 ? 18.324 -10.734 -6.814 1.00 93.88 368 LEU A N 1
ATOM 2875 C CA . LEU A 1 368 ? 17.948 -11.586 -7.947 1.00 93.88 368 LEU A CA 1
ATOM 2876 C C . LEU A 1 368 ? 19.134 -12.044 -8.802 1.00 93.88 368 LEU A C 1
ATOM 2878 O O . LEU A 1 368 ? 19.122 -13.172 -9.297 1.00 93.88 368 LEU A O 1
ATOM 2882 N N . ALA A 1 369 ? 20.170 -11.222 -8.969 1.00 93.44 369 ALA A N 1
ATOM 2883 C CA . ALA A 1 369 ? 21.327 -11.548 -9.807 1.00 93.44 369 ALA A CA 1
ATOM 2884 C C . ALA A 1 369 ? 22.012 -12.878 -9.418 1.00 93.44 369 ALA A C 1
ATOM 2886 O O . ALA A 1 369 ? 22.321 -13.666 -10.317 1.00 93.44 369 ALA A O 1
ATOM 2887 N N . PRO A 1 370 ? 22.184 -13.219 -8.121 1.00 94.50 370 PRO A N 1
ATOM 2888 C CA . PRO A 1 370 ? 22.773 -14.499 -7.719 1.00 94.50 370 PRO A CA 1
ATOM 2889 C C . PRO A 1 370 ? 21.912 -15.728 -8.049 1.00 94.50 370 PRO A C 1
ATOM 2891 O O . PRO A 1 370 ? 22.416 -16.849 -8.002 1.00 94.50 370 PRO A O 1
ATOM 2894 N N . LEU A 1 371 ? 20.625 -15.546 -8.359 1.00 94.38 371 LEU A N 1
ATOM 2895 C CA . LEU A 1 371 ? 19.666 -16.636 -8.566 1.00 94.38 371 LEU A CA 1
ATOM 2896 C C . LEU A 1 371 ? 19.650 -17.166 -10.009 1.00 94.38 371 LEU A C 1
ATOM 2898 O O . LEU A 1 371 ? 18.975 -18.155 -10.277 1.00 94.38 371 LEU A O 1
ATOM 2902 N N . GLY A 1 372 ? 20.405 -16.554 -10.930 1.00 94.25 372 GLY A N 1
ATOM 2903 C CA . GLY A 1 372 ? 20.580 -17.057 -12.299 1.00 94.25 372 GLY A CA 1
ATOM 2904 C C . GLY A 1 372 ? 19.533 -16.583 -13.314 1.00 94.25 372 GLY A C 1
ATOM 2905 O O . GLY A 1 372 ? 19.329 -17.245 -14.331 1.00 94.25 372 GLY A O 1
ATOM 2906 N N . PHE A 1 373 ? 18.861 -15.459 -13.064 1.00 97.31 373 PHE A N 1
ATOM 2907 C CA . PHE A 1 373 ? 17.988 -14.804 -14.046 1.00 97.31 373 PHE A CA 1
ATOM 2908 C C . PHE A 1 373 ? 18.789 -14.063 -15.126 1.00 97.31 373 PHE A C 1
ATOM 2910 O O . PHE A 1 373 ? 19.907 -13.603 -14.883 1.00 97.31 373 PHE A O 1
ATOM 2917 N N . LYS A 1 374 ? 18.204 -13.898 -16.317 1.00 97.69 374 LYS A N 1
ATOM 2918 C CA . LYS A 1 374 ? 18.732 -12.995 -17.351 1.00 97.69 374 LYS A CA 1
ATOM 2919 C C . LYS A 1 374 ? 18.186 -11.592 -17.096 1.00 97.69 374 LYS A C 1
ATOM 2921 O O . LYS A 1 374 ? 16.975 -11.423 -16.994 1.00 97.69 374 LYS A O 1
ATOM 2926 N N . LEU A 1 375 ? 19.059 -10.597 -16.981 1.00 98.00 375 LEU A N 1
ATOM 2927 C CA . LEU A 1 375 ? 18.672 -9.245 -16.579 1.00 98.00 375 LEU A CA 1
ATOM 2928 C C . LEU A 1 375 ? 18.674 -8.305 -17.786 1.00 98.00 375 LEU A C 1
ATOM 2930 O O . LEU A 1 375 ? 19.690 -8.170 -18.472 1.00 98.00 375 LEU A O 1
ATOM 2934 N N . PHE A 1 376 ? 17.547 -7.637 -18.014 1.00 98.25 376 PHE A N 1
ATOM 2935 C CA . PHE A 1 376 ? 17.330 -6.759 -19.157 1.00 98.25 376 PHE A CA 1
ATOM 2936 C C . PHE A 1 376 ? 16.866 -5.366 -18.732 1.00 98.25 376 PHE A C 1
ATOM 2938 O O . PHE A 1 376 ? 16.197 -5.206 -17.714 1.00 98.25 376 PHE A O 1
ATOM 2945 N N . ALA A 1 377 ? 17.170 -4.360 -19.545 1.00 97.31 377 ALA A N 1
ATOM 2946 C CA . ALA A 1 377 ? 16.699 -2.988 -19.377 1.00 97.31 377 ALA A CA 1
ATOM 2947 C C . ALA A 1 377 ? 16.151 -2.431 -20.698 1.00 97.31 377 ALA A C 1
ATOM 2949 O O . ALA A 1 377 ? 16.637 -2.779 -21.777 1.00 97.31 377 ALA A O 1
ATOM 2950 N N . ALA A 1 378 ? 15.145 -1.557 -20.607 1.00 91.81 378 ALA A N 1
ATOM 2951 C CA . ALA A 1 378 ? 14.545 -0.900 -21.773 1.00 91.81 378 ALA A CA 1
ATOM 2952 C C . ALA A 1 378 ? 15.422 0.232 -22.343 1.00 91.81 378 ALA A C 1
ATOM 2954 O O . ALA A 1 378 ? 15.305 0.573 -23.520 1.00 91.81 378 ALA A O 1
ATOM 2955 N N . ASP A 1 379 ? 16.318 0.798 -21.532 1.00 91.94 379 ASP A N 1
ATOM 2956 C CA . ASP A 1 379 ? 17.232 1.860 -21.940 1.00 91.94 379 ASP A CA 1
ATOM 2957 C C . ASP A 1 379 ? 18.632 1.719 -21.309 1.00 91.94 379 ASP A C 1
ATOM 2959 O O . ASP A 1 379 ? 18.881 0.950 -20.375 1.00 91.94 379 ASP A O 1
ATOM 2963 N N . ALA A 1 380 ? 19.584 2.469 -21.868 1.00 94.38 380 ALA A N 1
ATOM 2964 C CA . ALA A 1 380 ? 20.986 2.434 -21.461 1.00 94.38 380 ALA A CA 1
ATOM 2965 C C . ALA A 1 380 ? 21.276 3.192 -20.153 1.00 94.38 380 ALA A C 1
ATOM 2967 O O . ALA A 1 380 ? 22.384 3.076 -19.621 1.00 94.38 380 ALA A O 1
ATOM 2968 N N . GLU A 1 381 ? 20.348 4.003 -19.649 1.00 95.00 381 GLU A N 1
ATOM 2969 C CA . GLU A 1 381 ? 20.489 4.689 -18.362 1.00 95.00 381 GLU A CA 1
ATOM 2970 C C . GLU A 1 381 ? 20.231 3.721 -17.216 1.00 95.00 381 GLU A C 1
ATOM 2972 O O . GLU A 1 381 ? 21.098 3.585 -16.351 1.00 95.00 381 GLU A O 1
ATOM 2977 N N . VAL A 1 382 ? 19.144 2.949 -17.288 1.00 95.38 382 VAL A N 1
ATOM 2978 C CA . VAL A 1 382 ? 18.823 1.884 -16.327 1.00 95.38 382 VAL A CA 1
ATOM 2979 C C . VAL A 1 382 ? 19.961 0.865 -16.251 1.00 95.38 382 VAL A C 1
ATOM 2981 O O . VAL A 1 382 ? 20.425 0.538 -15.158 1.00 95.38 382 VAL A O 1
ATOM 2984 N N . LYS A 1 383 ? 20.488 0.416 -17.402 1.00 96.19 383 LYS A N 1
ATOM 2985 C CA . LYS A 1 383 ? 21.664 -0.471 -17.437 1.00 96.19 383 LYS A CA 1
ATOM 2986 C C . LYS A 1 383 ? 22.847 0.140 -16.684 1.00 96.19 383 LYS A C 1
ATOM 2988 O O . LYS A 1 383 ? 23.410 -0.508 -15.807 1.00 96.19 383 LYS A O 1
ATOM 2993 N N . ARG A 1 384 ? 23.243 1.372 -17.030 1.00 95.75 384 ARG A N 1
ATOM 2994 C CA . ARG A 1 384 ? 24.402 2.033 -16.407 1.00 95.75 384 ARG A CA 1
ATOM 2995 C C . ARG A 1 384 ? 24.207 2.191 -14.904 1.00 95.75 384 ARG A C 1
ATOM 2997 O O . ARG A 1 384 ? 25.147 1.953 -14.150 1.00 95.75 384 ARG A O 1
ATOM 3004 N N . PHE A 1 385 ? 23.009 2.568 -14.470 1.00 95.56 385 PHE A N 1
ATOM 3005 C CA . PHE A 1 385 ? 22.683 2.699 -13.056 1.00 95.56 385 PHE A CA 1
ATOM 3006 C C . PHE A 1 385 ? 22.853 1.367 -12.318 1.00 95.56 385 PHE A C 1
ATOM 3008 O O . PHE A 1 385 ? 23.606 1.303 -11.347 1.00 95.56 385 PHE A O 1
ATOM 3015 N N . ILE A 1 386 ? 22.256 0.288 -12.832 1.00 95.25 386 ILE A N 1
ATOM 3016 C CA . ILE A 1 386 ? 22.354 -1.038 -12.214 1.00 95.25 386 ILE A CA 1
ATOM 3017 C C . ILE A 1 386 ? 23.807 -1.528 -12.196 1.00 95.25 386 ILE A C 1
ATOM 3019 O O . ILE A 1 386 ? 24.308 -1.878 -11.133 1.00 95.25 386 ILE A O 1
ATOM 3023 N N . GLU A 1 387 ? 24.518 -1.511 -13.326 1.00 95.19 387 GLU A N 1
ATOM 3024 C CA . GLU A 1 387 ? 25.895 -2.034 -13.398 1.00 95.19 387 GLU A CA 1
ATOM 3025 C C . GLU A 1 387 ? 26.894 -1.214 -12.557 1.00 95.19 387 GLU A C 1
ATOM 3027 O O . GLU A 1 387 ? 27.890 -1.757 -12.082 1.00 95.19 387 GLU A O 1
ATOM 3032 N N . SER A 1 388 ? 26.645 0.087 -12.356 1.00 93.56 388 SER A N 1
ATOM 3033 C CA . SER A 1 388 ? 27.509 0.948 -11.531 1.00 93.56 388 SER A CA 1
ATOM 3034 C C . SER A 1 388 ? 27.243 0.856 -10.029 1.00 93.56 388 SER A C 1
ATOM 3036 O O . SER A 1 388 ? 28.141 1.158 -9.243 1.00 93.56 388 SER A O 1
ATOM 3038 N N . SER A 1 389 ? 26.029 0.473 -9.628 1.00 91.81 389 SER A N 1
ATOM 3039 C CA . SER A 1 389 ? 25.565 0.623 -8.244 1.00 91.81 389 SER A CA 1
ATOM 3040 C C . SER A 1 389 ? 25.179 -0.696 -7.573 1.00 91.81 389 SER A C 1
ATOM 3042 O O . SER A 1 389 ? 25.199 -0.777 -6.344 1.00 91.81 389 SER A O 1
ATOM 3044 N N . ALA A 1 390 ? 24.845 -1.733 -8.344 1.00 91.12 390 ALA A N 1
ATOM 3045 C CA . ALA A 1 390 ? 24.576 -3.062 -7.812 1.00 91.12 390 ALA A CA 1
ATOM 3046 C C . ALA A 1 390 ? 25.875 -3.770 -7.405 1.00 91.12 390 ALA A C 1
ATOM 3048 O O . ALA A 1 390 ? 26.961 -3.554 -7.956 1.00 91.12 390 ALA A O 1
ATOM 3049 N N . LYS A 1 391 ? 25.766 -4.658 -6.425 1.00 90.31 391 LYS A N 1
ATOM 3050 C CA . LYS A 1 391 ? 26.874 -5.477 -5.944 1.00 90.31 391 LYS A CA 1
ATOM 3051 C C . LYS A 1 391 ? 27.202 -6.577 -6.958 1.00 90.31 391 LYS A C 1
ATOM 3053 O O . LYS A 1 391 ? 26.414 -6.942 -7.828 1.00 90.31 391 LYS A O 1
ATOM 3058 N N . GLY A 1 392 ? 28.409 -7.129 -6.832 1.00 79.62 392 GLY A N 1
ATOM 3059 C CA . GLY A 1 392 ? 28.788 -8.375 -7.505 1.00 79.62 392 GLY A CA 1
ATOM 3060 C C . GLY A 1 392 ? 29.134 -8.277 -8.995 1.00 79.62 392 GLY A C 1
ATOM 3061 O O . GLY A 1 392 ? 29.301 -9.319 -9.618 1.00 79.62 392 GLY A O 1
ATOM 3062 N N . GLY A 1 393 ? 29.286 -7.073 -9.564 1.00 78.81 393 GLY A N 1
ATOM 3063 C CA . GLY A 1 393 ? 29.640 -6.913 -10.984 1.00 78.81 393 GLY A CA 1
ATOM 3064 C C . GLY A 1 393 ? 28.543 -7.424 -11.919 1.00 78.81 393 GLY A C 1
ATOM 3065 O O . GLY A 1 393 ? 28.828 -8.112 -12.899 1.00 78.81 393 GLY A O 1
ATOM 3066 N N . THR A 1 394 ? 27.290 -7.132 -11.567 1.00 89.31 394 THR A N 1
ATOM 3067 C CA . THR A 1 394 ? 26.101 -7.570 -12.301 1.00 89.31 394 THR A CA 1
ATOM 3068 C C . THR A 1 394 ? 26.118 -7.039 -13.734 1.00 89.31 394 THR A C 1
ATOM 3070 O O . THR A 1 394 ? 26.439 -5.875 -13.951 1.00 89.31 394 THR A O 1
ATOM 3073 N N . SER A 1 395 ? 25.760 -7.883 -14.707 1.00 91.75 395 SER A N 1
ATOM 3074 C CA . SER A 1 395 ? 25.634 -7.490 -16.112 1.00 91.75 395 SER A CA 1
ATOM 3075 C C . SER A 1 395 ? 24.167 -7.426 -16.519 1.00 91.75 395 SER A C 1
ATOM 3077 O O . SER A 1 395 ? 23.404 -8.352 -16.239 1.00 91.75 395 SER A O 1
ATOM 3079 N N . VAL A 1 396 ? 23.791 -6.338 -17.190 1.00 96.12 396 VAL A N 1
ATOM 3080 C CA . VAL A 1 396 ? 22.435 -6.113 -17.705 1.00 96.12 396 VAL A CA 1
ATOM 3081 C C . VAL A 1 396 ? 22.508 -5.865 -19.208 1.00 96.12 396 VAL A C 1
ATOM 3083 O O . VAL A 1 396 ? 23.357 -5.106 -19.685 1.00 96.12 396 VAL A O 1
ATOM 3086 N N . GLU A 1 397 ? 21.624 -6.486 -19.982 1.00 97.44 397 GLU A N 1
ATOM 3087 C CA . GLU A 1 397 ? 21.535 -6.275 -21.430 1.00 97.44 397 GLU A CA 1
ATOM 3088 C C . GLU A 1 397 ? 20.437 -5.253 -21.764 1.00 97.44 397 GLU A C 1
ATOM 3090 O O . GLU A 1 397 ? 19.329 -5.317 -21.240 1.00 97.44 397 GLU A O 1
ATOM 3095 N N . VAL A 1 398 ? 20.738 -4.290 -22.641 1.00 97.44 398 VAL A N 1
ATOM 3096 C CA . VAL A 1 398 ? 19.710 -3.383 -23.176 1.00 97.44 398 VAL A CA 1
ATOM 3097 C C . VAL A 1 398 ? 19.050 -4.068 -24.360 1.00 97.44 398 VAL A C 1
ATOM 3099 O O . VAL A 1 398 ? 19.749 -4.501 -25.278 1.00 97.44 398 VAL A O 1
ATOM 3102 N N . ILE A 1 399 ? 17.724 -4.132 -24.349 1.00 96.69 399 ILE A N 1
ATOM 3103 C CA . ILE A 1 399 ? 16.934 -4.750 -25.418 1.00 96.69 399 ILE A CA 1
ATOM 3104 C C . ILE A 1 399 ? 16.244 -3.687 -26.267 1.00 96.69 399 ILE A C 1
ATOM 3106 O O . ILE A 1 399 ? 15.984 -2.576 -25.804 1.00 96.69 399 ILE A O 1
ATOM 3110 N N . GLU A 1 400 ? 15.919 -4.014 -27.517 1.00 95.12 400 GLU A N 1
ATOM 3111 C CA . GLU A 1 400 ? 15.077 -3.132 -28.319 1.00 95.12 400 GLU A CA 1
ATOM 3112 C C . GLU A 1 400 ? 13.684 -2.964 -27.685 1.00 95.12 400 GLU A C 1
ATOM 3114 O O . GLU A 1 400 ? 13.058 -3.935 -27.271 1.00 95.12 400 GLU A O 1
ATOM 3119 N N . PHE A 1 401 ? 13.181 -1.728 -27.612 1.00 95.00 401 PHE A N 1
ATOM 3120 C CA . PHE A 1 401 ? 11.919 -1.428 -26.926 1.00 95.00 401 PHE A CA 1
ATOM 3121 C C . PHE A 1 401 ? 10.996 -0.554 -27.799 1.00 95.00 401 PHE A C 1
ATOM 3123 O O . PHE A 1 401 ? 10.943 0.670 -27.642 1.00 95.00 401 PHE A O 1
ATOM 3130 N N . PRO A 1 402 ? 10.286 -1.150 -28.779 1.00 93.69 402 PRO A N 1
ATOM 3131 C CA . PRO A 1 402 ? 9.449 -0.420 -29.732 1.00 93.69 402 PRO A CA 1
ATOM 3132 C C . PRO A 1 402 ? 8.144 0.061 -29.076 1.00 93.69 402 PRO A C 1
ATOM 3134 O O . PRO A 1 402 ? 7.084 -0.539 -29.233 1.00 93.69 402 PRO A O 1
ATOM 3137 N N . LYS A 1 403 ? 8.219 1.180 -28.349 1.00 92.00 403 LYS A N 1
ATOM 3138 C CA . LYS A 1 403 ? 7.106 1.770 -27.580 1.00 92.00 403 LYS A CA 1
ATOM 3139 C C . LYS A 1 403 ? 5.826 2.055 -28.380 1.00 92.00 403 LYS A C 1
ATOM 3141 O O . LYS A 1 403 ? 4.750 2.109 -27.797 1.00 92.00 403 LYS A O 1
ATOM 3146 N N . GLU A 1 404 ? 5.938 2.242 -29.695 1.00 90.31 404 GLU A N 1
ATOM 3147 C CA . GLU A 1 404 ? 4.810 2.582 -30.579 1.00 90.31 404 GLU A CA 1
ATOM 3148 C C . GLU A 1 404 ? 4.168 1.364 -31.248 1.00 90.31 404 GLU A C 1
ATOM 3150 O O . GLU A 1 404 ? 3.066 1.466 -31.783 1.00 90.31 404 GLU A O 1
ATOM 3155 N N . ASP A 1 405 ? 4.822 0.201 -31.195 1.00 92.50 405 ASP A N 1
ATOM 3156 C CA . ASP A 1 405 ? 4.354 -1.015 -31.850 1.00 92.50 405 ASP A CA 1
ATOM 3157 C C . ASP A 1 405 ? 4.240 -2.156 -30.838 1.00 92.50 405 ASP A C 1
ATOM 3159 O O . ASP A 1 405 ? 5.188 -2.882 -30.536 1.00 92.50 405 ASP A O 1
ATOM 3163 N N . LYS A 1 406 ? 3.015 -2.349 -30.345 1.00 91.69 406 LYS A N 1
ATOM 3164 C CA . LYS A 1 406 ? 2.679 -3.415 -29.398 1.00 91.69 406 LYS A CA 1
ATOM 3165 C C . LYS A 1 406 ? 2.988 -4.815 -29.935 1.00 91.69 406 LYS A C 1
ATOM 3167 O O . LYS A 1 406 ? 3.292 -5.714 -29.149 1.00 91.69 406 LYS A O 1
ATOM 3172 N N . ARG A 1 407 ? 2.879 -5.037 -31.248 1.00 94.56 407 ARG A N 1
ATOM 3173 C CA . ARG A 1 407 ? 3.167 -6.345 -31.846 1.00 94.56 407 ARG A CA 1
ATOM 3174 C C . ARG A 1 407 ? 4.667 -6.596 -31.838 1.00 94.56 407 ARG A C 1
ATOM 3176 O O . ARG A 1 407 ? 5.077 -7.653 -31.366 1.00 94.56 407 ARG A O 1
ATOM 3183 N N . ALA A 1 408 ? 5.456 -5.617 -32.272 1.00 96.19 408 ALA A N 1
ATOM 3184 C CA . ALA A 1 408 ? 6.910 -5.698 -32.193 1.00 96.19 408 ALA A CA 1
ATOM 3185 C C . ALA A 1 408 ? 7.372 -5.869 -30.736 1.00 96.19 408 ALA A C 1
ATOM 3187 O O . ALA A 1 408 ? 8.198 -6.727 -30.447 1.00 96.19 408 ALA A O 1
ATOM 3188 N N . LEU A 1 409 ? 6.768 -5.146 -29.787 1.00 96.25 409 LEU A N 1
ATOM 3189 C CA . LEU A 1 409 ? 7.099 -5.278 -28.366 1.00 96.25 409 LEU A CA 1
ATOM 3190 C C . LEU A 1 409 ? 6.787 -6.680 -27.822 1.00 96.25 409 LEU A C 1
ATOM 3192 O O . LEU A 1 409 ? 7.538 -7.223 -27.015 1.00 96.25 409 LEU A O 1
ATOM 3196 N N . ARG A 1 410 ? 5.710 -7.313 -28.297 1.00 96.44 410 ARG A N 1
ATOM 3197 C CA . ARG A 1 410 ? 5.409 -8.706 -27.950 1.00 96.44 410 ARG A CA 1
ATOM 3198 C C 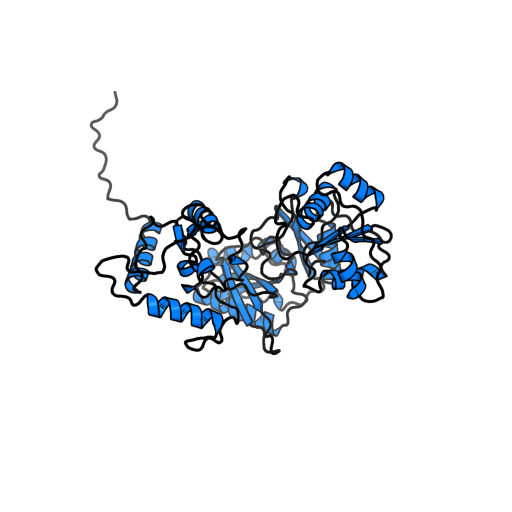. ARG A 1 410 ? 6.467 -9.674 -28.478 1.00 96.44 410 ARG A C 1
ATOM 3200 O O . ARG A 1 410 ? 6.815 -10.624 -27.779 1.00 96.44 410 ARG A O 1
ATOM 3207 N N . GLU A 1 411 ? 6.970 -9.442 -29.687 1.00 97.25 411 GLU A N 1
ATOM 3208 C CA . GLU A 1 411 ? 8.054 -10.236 -30.277 1.00 97.25 411 GLU A CA 1
ATOM 3209 C C . GLU A 1 411 ? 9.352 -10.082 -29.467 1.00 97.25 411 GLU A C 1
ATOM 3211 O O . GLU A 1 411 ? 10.036 -11.076 -29.235 1.00 97.25 411 GLU A O 1
ATOM 3216 N N . VAL A 1 412 ? 9.633 -8.889 -28.929 1.00 97.38 412 VAL A N 1
ATOM 3217 C CA . VAL A 1 412 ? 10.748 -8.654 -27.992 1.00 97.38 412 VAL A CA 1
ATOM 3218 C C . VAL A 1 412 ? 10.585 -9.474 -26.712 1.00 97.38 412 VAL A C 1
ATOM 3220 O O . VAL A 1 412 ? 11.496 -10.213 -26.341 1.00 97.38 412 VAL A O 1
ATOM 3223 N N . PHE A 1 413 ? 9.421 -9.408 -26.056 1.00 97.81 413 PHE A N 1
ATOM 3224 C CA . PHE A 1 413 ? 9.161 -10.184 -24.833 1.00 97.81 413 PHE A CA 1
ATOM 3225 C C . PHE A 1 413 ? 9.344 -11.692 -25.063 1.00 97.81 413 PHE A C 1
ATOM 3227 O O . PHE A 1 413 ? 9.854 -12.389 -24.191 1.00 97.81 4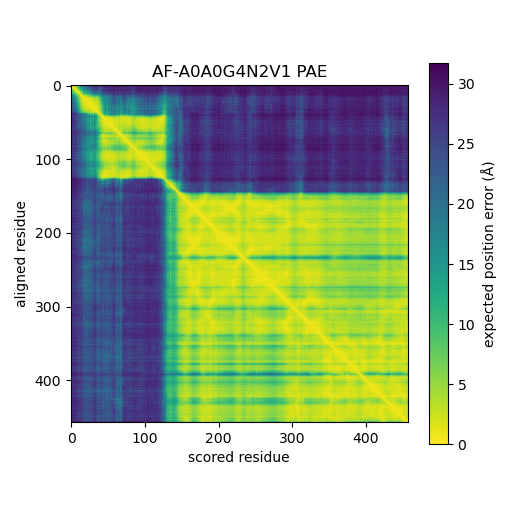13 PHE A O 1
ATOM 3234 N N . GLN A 1 414 ? 8.969 -12.194 -26.244 1.00 97.31 414 GLN A N 1
ATOM 3235 C CA . GLN A 1 414 ? 9.181 -13.593 -26.626 1.00 97.31 414 GLN A CA 1
ATOM 3236 C C . GLN A 1 414 ? 10.651 -13.908 -26.924 1.00 97.31 414 GLN A C 1
ATOM 3238 O O . GLN A 1 414 ? 11.158 -14.922 -26.451 1.00 97.31 414 GLN A O 1
ATOM 3243 N N . LYS A 1 415 ? 11.341 -13.050 -27.686 1.00 97.69 415 LYS A N 1
ATOM 3244 C CA . LYS A 1 415 ? 12.752 -13.216 -28.072 1.00 97.69 415 LYS A CA 1
ATOM 3245 C C . LYS A 1 415 ? 13.670 -13.305 -26.852 1.00 97.69 415 LYS A C 1
ATOM 3247 O O . LYS A 1 415 ? 14.568 -14.143 -26.835 1.00 97.69 415 LYS A O 1
ATOM 3252 N N . TYR A 1 416 ? 13.435 -12.458 -25.853 1.00 97.69 416 TYR A N 1
ATOM 3253 C CA . TYR A 1 416 ? 14.238 -12.389 -24.628 1.00 97.69 416 TYR A CA 1
ATOM 3254 C C . TYR A 1 416 ? 13.674 -13.224 -23.470 1.00 97.69 416 TYR A C 1
ATOM 3256 O O . TYR A 1 416 ? 14.260 -13.237 -22.390 1.00 97.69 416 TYR A O 1
ATOM 3264 N N . ASP A 1 417 ? 12.565 -13.938 -23.702 1.00 97.62 417 ASP A N 1
ATOM 3265 C CA . ASP A 1 417 ? 11.848 -14.739 -22.704 1.00 97.62 417 ASP A CA 1
ATOM 3266 C C . ASP A 1 417 ? 11.594 -13.952 -21.407 1.00 97.62 417 ASP A C 1
ATOM 3268 O O . ASP A 1 417 ? 11.939 -14.388 -20.310 1.00 97.62 417 ASP A O 1
ATOM 3272 N N . ILE A 1 418 ? 11.031 -12.746 -21.541 1.00 98.12 418 ILE A N 1
ATOM 3273 C CA . ILE A 1 418 ? 10.717 -11.868 -20.409 1.00 98.12 418 ILE A CA 1
ATOM 3274 C C . ILE A 1 418 ? 9.530 -12.446 -19.636 1.00 98.12 418 ILE A C 1
ATOM 3276 O O . ILE A 1 418 ? 8.411 -12.523 -20.153 1.00 98.12 418 ILE A O 1
ATOM 3280 N N . ARG A 1 419 ? 9.776 -12.839 -18.384 1.00 97.31 419 ARG A N 1
ATOM 3281 C CA . ARG A 1 419 ? 8.812 -13.502 -17.492 1.00 97.31 419 ARG A CA 1
ATOM 3282 C C . ARG A 1 419 ? 8.556 -12.772 -16.188 1.00 97.31 419 ARG A C 1
ATOM 3284 O O . ARG A 1 419 ? 7.642 -13.173 -15.481 1.00 97.31 419 ARG A O 1
ATOM 3291 N N . GLY A 1 420 ? 9.256 -11.675 -15.922 1.00 97.00 420 GLY A N 1
ATOM 3292 C CA . GLY A 1 420 ? 8.919 -10.722 -14.866 1.00 97.00 420 GLY A CA 1
ATOM 3293 C C . GLY A 1 420 ? 9.330 -9.307 -15.258 1.00 97.00 420 GLY A C 1
ATOM 3294 O O . GLY A 1 420 ? 10.323 -9.117 -15.963 1.00 97.00 420 GLY A O 1
ATOM 3295 N N . VAL A 1 421 ? 8.561 -8.316 -14.816 1.00 97.75 421 VAL A N 1
ATOM 3296 C CA . VAL A 1 421 ? 8.873 -6.897 -15.014 1.00 97.75 421 VAL A CA 1
ATOM 3297 C C . VAL A 1 421 ? 8.940 -6.213 -13.658 1.00 97.75 421 VAL A C 1
ATOM 3299 O O . VAL A 1 421 ? 7.987 -6.283 -12.888 1.00 97.75 421 VAL A O 1
ATOM 3302 N N . PHE A 1 422 ? 10.049 -5.532 -13.398 1.00 97.44 422 PHE A N 1
ATOM 3303 C CA . PHE A 1 422 ? 10.255 -4.665 -12.246 1.00 97.44 422 PHE A CA 1
ATOM 3304 C C . PHE A 1 422 ? 10.273 -3.225 -12.743 1.00 97.44 422 PHE A C 1
ATOM 3306 O O . PHE A 1 422 ? 11.217 -2.803 -13.412 1.00 97.44 422 PHE A O 1
ATOM 3313 N N . ASN A 1 423 ? 9.210 -2.483 -12.457 1.00 96.88 423 ASN A N 1
ATOM 3314 C CA . ASN A 1 423 ? 9.103 -1.076 -12.820 1.00 96.88 423 ASN A CA 1
ATOM 3315 C C . ASN A 1 423 ? 8.798 -0.235 -11.578 1.00 96.88 423 ASN A C 1
ATOM 3317 O O . ASN A 1 423 ? 7.639 -0.076 -11.200 1.00 96.88 423 ASN A O 1
ATOM 3321 N N . LEU A 1 424 ? 9.851 0.260 -10.929 1.00 94.88 424 LEU A N 1
ATOM 3322 C CA . LEU A 1 424 ? 9.772 0.935 -9.631 1.00 94.88 424 LEU A CA 1
ATOM 3323 C C . LEU A 1 424 ? 9.813 2.447 -9.839 1.00 94.88 424 LEU A C 1
ATOM 3325 O O . LEU A 1 424 ? 10.889 3.031 -9.904 1.00 94.88 424 LEU A O 1
ATOM 3329 N N . ALA A 1 425 ? 8.652 3.082 -9.979 1.00 89.38 425 ALA A N 1
ATOM 3330 C CA . ALA A 1 425 ? 8.544 4.504 -10.305 1.00 89.38 425 ALA A CA 1
ATOM 3331 C C . ALA A 1 425 ? 7.797 5.291 -9.217 1.00 89.38 425 ALA A C 1
ATOM 3333 O O . ALA A 1 425 ? 6.884 4.779 -8.576 1.00 89.38 425 ALA A O 1
ATOM 3334 N N . ARG A 1 426 ? 8.154 6.570 -9.042 1.00 83.69 426 ARG A N 1
ATOM 3335 C CA . ARG A 1 426 ? 7.468 7.495 -8.115 1.00 83.69 426 ARG A CA 1
ATOM 3336 C C . ARG A 1 426 ? 6.187 8.094 -8.682 1.00 83.69 426 ARG A C 1
ATOM 3338 O O . ARG A 1 426 ? 5.341 8.572 -7.932 1.00 83.69 426 ARG A O 1
ATOM 3345 N N . ALA A 1 427 ? 6.058 8.093 -10.003 1.00 83.25 427 ALA A N 1
ATOM 3346 C CA . ALA A 1 427 ? 4.945 8.700 -10.708 1.00 83.25 427 ALA A CA 1
ATOM 3347 C C . ALA A 1 427 ? 4.463 7.808 -11.855 1.00 83.25 427 ALA A C 1
ATOM 3349 O O . ALA A 1 427 ? 5.182 6.944 -12.365 1.00 83.25 427 ALA A O 1
ATOM 3350 N N . ARG A 1 428 ? 3.223 8.062 -12.276 1.00 83.94 428 ARG A N 1
ATOM 3351 C CA . ARG A 1 428 ? 2.663 7.499 -13.506 1.00 83.94 428 ARG A CA 1
ATOM 3352 C C . ARG A 1 428 ? 3.473 7.972 -14.710 1.00 83.94 428 ARG A C 1
ATOM 3354 O O . ARG A 1 428 ? 4.089 9.037 -14.675 1.00 83.94 428 ARG A O 1
ATOM 3361 N N . GLY A 1 429 ? 3.429 7.192 -15.788 1.00 78.94 429 GLY A N 1
ATOM 3362 C CA . GLY A 1 429 ? 4.042 7.627 -17.041 1.00 78.94 429 GLY A CA 1
ATOM 3363 C C . GLY A 1 429 ? 3.361 8.903 -17.534 1.00 78.94 429 GLY A C 1
ATOM 3364 O O . GLY A 1 429 ? 2.133 9.012 -17.478 1.00 78.94 429 GLY A O 1
ATOM 3365 N N . LYS A 1 430 ? 4.140 9.872 -18.025 1.00 78.38 430 LYS A N 1
ATOM 3366 C CA . LYS A 1 430 ? 3.597 11.185 -18.432 1.00 78.38 430 LYS A CA 1
ATOM 3367 C C . LYS A 1 430 ? 2.633 11.077 -19.610 1.00 78.38 430 LYS A C 1
ATOM 3369 O O . LYS A 1 430 ? 1.751 11.910 -19.795 1.00 78.38 430 LYS A O 1
ATOM 3374 N N . THR A 1 431 ? 2.830 10.058 -20.440 1.00 84.69 431 THR A N 1
ATOM 3375 C CA . THR A 1 431 ? 2.017 9.775 -21.621 1.00 84.69 431 THR A CA 1
ATOM 3376 C C . THR A 1 431 ? 1.887 8.269 -21.816 1.00 84.69 431 THR A C 1
ATOM 3378 O O . THR A 1 431 ? 2.657 7.489 -21.262 1.00 84.69 431 THR A O 1
ATOM 3381 N N . VAL A 1 432 ? 0.987 7.848 -22.705 1.00 83.94 432 VAL A N 1
ATOM 3382 C CA . VAL A 1 432 ? 0.884 6.439 -23.127 1.00 83.94 432 VAL A CA 1
ATOM 3383 C C . VAL A 1 432 ? 2.105 5.933 -23.915 1.00 83.94 432 VAL A C 1
ATOM 3385 O O . VAL A 1 432 ? 2.189 4.749 -24.228 1.00 83.94 432 VAL A O 1
ATOM 3388 N N . MET A 1 433 ? 3.037 6.830 -24.247 1.00 86.94 433 MET A N 1
ATOM 3389 C CA . MET A 1 433 ? 4.294 6.544 -24.943 1.00 86.94 433 MET A CA 1
ATOM 3390 C C . MET A 1 433 ? 5.506 6.634 -24.011 1.00 86.94 433 MET A C 1
ATOM 3392 O O . MET A 1 433 ? 6.646 6.518 -24.466 1.00 86.94 433 MET A O 1
ATOM 3396 N N . ASP A 1 434 ? 5.270 6.903 -22.730 1.00 91.06 434 ASP A N 1
ATOM 3397 C CA . ASP A 1 434 ? 6.288 6.873 -21.693 1.00 91.06 434 ASP A CA 1
ATOM 3398 C C . ASP A 1 434 ? 6.794 5.435 -21.513 1.00 91.06 434 ASP A C 1
ATOM 3400 O O . ASP A 1 434 ? 6.005 4.487 -21.555 1.00 91.06 434 ASP A O 1
ATOM 3404 N N . VAL A 1 435 ? 8.109 5.266 -21.353 1.00 92.88 435 VAL A N 1
ATOM 3405 C CA . VAL A 1 435 ? 8.731 3.939 -21.260 1.00 92.88 435 VAL A CA 1
ATOM 3406 C C . VAL A 1 435 ? 8.168 3.152 -20.081 1.00 92.88 435 VAL A C 1
ATOM 3408 O O . VAL A 1 435 ? 7.831 1.979 -20.245 1.00 92.88 435 VAL A O 1
ATOM 3411 N N . ASP A 1 436 ? 7.946 3.809 -18.944 1.00 93.94 436 ASP A N 1
ATOM 3412 C CA . ASP A 1 436 ? 7.468 3.161 -17.731 1.00 93.94 436 ASP A CA 1
ATOM 3413 C C . ASP A 1 436 ? 6.008 2.730 -17.871 1.00 93.94 436 ASP A C 1
ATOM 3415 O O . ASP A 1 436 ? 5.653 1.594 -17.543 1.00 93.94 436 ASP A O 1
ATOM 3419 N N . TYR A 1 437 ? 5.163 3.590 -18.453 1.00 94.50 437 TYR A N 1
ATOM 3420 C CA . TYR A 1 437 ? 3.787 3.215 -18.790 1.00 94.50 437 TYR A CA 1
ATOM 3421 C C . TYR A 1 437 ? 3.769 2.002 -19.725 1.00 94.50 437 TYR A C 1
ATOM 3423 O O . TYR A 1 437 ? 3.054 1.029 -19.474 1.00 94.50 437 TYR A O 1
ATOM 3431 N N . VAL A 1 438 ? 4.564 2.035 -20.800 1.00 95.62 438 VAL A N 1
ATOM 3432 C CA . VAL A 1 438 ? 4.601 0.956 -21.793 1.00 95.62 438 VAL A CA 1
ATOM 3433 C C . VAL A 1 438 ? 5.085 -0.344 -21.150 1.00 95.62 438 VAL A C 1
ATOM 3435 O O . VAL A 1 438 ? 4.482 -1.388 -21.407 1.00 95.62 438 VAL A O 1
ATOM 3438 N N . MET A 1 439 ? 6.103 -0.301 -20.288 1.00 96.44 439 MET A N 1
ATOM 3439 C CA . MET A 1 439 ? 6.586 -1.462 -19.535 1.00 96.44 439 MET A CA 1
ATOM 3440 C C . MET A 1 439 ? 5.489 -2.065 -18.656 1.00 96.44 439 MET A C 1
ATOM 3442 O O . MET A 1 439 ? 5.163 -3.245 -18.811 1.00 96.44 439 MET A O 1
ATOM 3446 N N . ARG A 1 440 ? 4.874 -1.264 -17.776 1.00 96.25 440 ARG A N 1
ATOM 3447 C CA . ARG A 1 440 ? 3.835 -1.736 -16.844 1.00 96.25 440 ARG A CA 1
ATOM 3448 C C . ARG A 1 440 ? 2.614 -2.267 -17.580 1.00 96.25 440 ARG A C 1
ATOM 3450 O O . ARG A 1 440 ? 2.144 -3.376 -17.313 1.00 96.25 440 ARG A O 1
ATOM 3457 N N . ARG A 1 441 ? 2.115 -1.504 -18.553 1.00 95.12 441 ARG A N 1
ATOM 3458 C CA . ARG A 1 441 ? 0.914 -1.856 -19.314 1.00 95.12 441 ARG A CA 1
ATOM 3459 C C . ARG A 1 441 ? 1.093 -3.147 -20.102 1.00 95.12 441 ARG A C 1
ATOM 3461 O O . ARG A 1 441 ? 0.187 -3.983 -20.112 1.00 95.12 441 ARG A O 1
ATOM 3468 N N . ASN A 1 442 ? 2.245 -3.322 -20.748 1.00 95.06 442 ASN A N 1
ATOM 3469 C CA . ASN A 1 442 ? 2.494 -4.505 -21.565 1.00 95.06 442 ASN A CA 1
ATOM 3470 C C . ASN A 1 442 ? 2.889 -5.731 -20.739 1.00 95.06 442 ASN A C 1
ATOM 3472 O O . ASN A 1 442 ? 2.548 -6.833 -21.157 1.00 95.06 442 ASN A O 1
ATOM 3476 N N . ALA A 1 443 ? 3.480 -5.569 -19.548 1.00 95.50 443 ALA A N 1
ATOM 3477 C CA . ALA A 1 443 ? 3.622 -6.677 -18.600 1.00 95.50 443 ALA A CA 1
ATOM 3478 C C . ALA A 1 443 ? 2.253 -7.321 -18.329 1.00 95.50 443 ALA A C 1
ATOM 3480 O O . ALA A 1 443 ? 2.050 -8.509 -18.584 1.00 95.50 443 ALA A O 1
ATOM 3481 N N . VAL A 1 444 ? 1.263 -6.503 -17.958 1.00 94.12 444 VAL A N 1
ATOM 3482 C CA . VAL A 1 444 ? -0.106 -6.977 -17.722 1.00 94.12 444 VAL A CA 1
ATOM 3483 C C . VAL A 1 444 ? -0.738 -7.564 -18.988 1.00 94.12 444 VAL A C 1
ATOM 3485 O O . VAL A 1 444 ? -1.310 -8.653 -18.940 1.00 94.12 444 VAL A O 1
ATOM 3488 N N . ASP A 1 445 ? -0.649 -6.873 -20.127 1.00 93.06 445 ASP A N 1
ATOM 3489 C CA . ASP A 1 445 ? -1.299 -7.314 -21.370 1.00 93.06 445 ASP A CA 1
ATOM 3490 C C . ASP A 1 445 ? -0.710 -8.616 -21.928 1.00 93.06 445 ASP A C 1
ATOM 3492 O O . ASP A 1 445 ? -1.393 -9.357 -22.644 1.00 93.06 445 ASP A O 1
ATOM 3496 N N . PHE A 1 446 ? 0.554 -8.900 -21.618 1.00 94.19 446 PHE A N 1
ATOM 3497 C CA . PHE A 1 446 ? 1.234 -10.128 -22.017 1.00 94.19 446 PHE A CA 1
ATOM 3498 C C . PHE A 1 446 ? 1.148 -11.233 -20.959 1.00 94.19 446 PHE A C 1
ATOM 3500 O O . PHE A 1 446 ? 1.635 -12.334 -21.214 1.00 94.19 446 PHE A O 1
ATOM 3507 N N . GLY A 1 447 ? 0.480 -10.985 -19.827 1.00 92.38 447 GLY A N 1
ATOM 3508 C CA . GLY A 1 447 ? 0.336 -11.959 -18.742 1.00 92.38 447 GLY A CA 1
ATOM 3509 C C . GLY A 1 447 ? 1.647 -12.224 -18.003 1.00 92.38 447 GLY A C 1
ATOM 3510 O O . GLY A 1 447 ? 1.886 -13.344 -17.561 1.00 92.38 447 GLY A O 1
ATOM 3511 N N . VAL A 1 448 ? 2.506 -11.210 -17.918 1.00 95.12 448 VAL A N 1
ATOM 3512 C CA . VAL A 1 448 ? 3.781 -11.236 -17.203 1.00 95.12 448 VAL A CA 1
ATOM 3513 C C . VAL A 1 448 ? 3.600 -10.537 -15.848 1.00 95.12 448 VAL A C 1
ATOM 3515 O O . VAL A 1 448 ? 3.067 -9.424 -15.819 1.00 95.12 448 VAL A O 1
ATOM 3518 N N . PRO A 1 449 ? 4.023 -11.153 -14.726 1.00 94.69 449 PRO A N 1
ATOM 3519 C CA . PRO A 1 449 ? 4.028 -10.509 -13.418 1.00 94.69 449 PRO A CA 1
ATOM 3520 C C . PRO A 1 449 ? 4.714 -9.142 -13.444 1.00 94.69 449 PRO A C 1
ATOM 3522 O O . PRO A 1 449 ? 5.828 -9.001 -13.957 1.00 94.69 449 PRO A O 1
ATOM 3525 N N . LEU A 1 450 ? 4.038 -8.155 -12.862 1.00 95.31 450 LEU A N 1
ATOM 3526 C CA . LEU A 1 450 ? 4.534 -6.798 -12.698 1.00 95.31 450 LEU A CA 1
ATOM 3527 C C . LEU A 1 450 ? 4.773 -6.518 -11.214 1.00 95.31 450 LEU A C 1
ATOM 3529 O O . LEU A 1 450 ? 3.835 -6.561 -10.419 1.00 95.31 450 LEU A O 1
ATOM 3533 N N . PHE A 1 451 ? 6.007 -6.163 -10.885 1.00 94.50 451 PHE A N 1
ATOM 3534 C CA . PHE A 1 451 ? 6.435 -5.676 -9.583 1.00 94.50 451 PHE A CA 1
ATOM 3535 C C . PHE A 1 451 ? 6.689 -4.172 -9.701 1.00 94.50 451 PHE A C 1
ATOM 3537 O O . PHE A 1 451 ? 7.484 -3.735 -10.536 1.00 94.50 451 PHE A O 1
ATOM 3544 N N . MET A 1 452 ? 5.951 -3.372 -8.933 1.00 92.50 452 MET A N 1
ATOM 3545 C CA . MET A 1 452 ? 5.936 -1.909 -9.079 1.00 92.50 452 MET A CA 1
ATOM 3546 C C . MET A 1 452 ? 6.060 -1.148 -7.758 1.00 92.50 452 MET A C 1
ATOM 3548 O O . MET A 1 452 ? 6.031 0.078 -7.758 1.00 92.50 452 MET A O 1
ATOM 3552 N N . GLU A 1 453 ? 6.201 -1.862 -6.641 1.00 92.12 453 GLU A N 1
ATOM 3553 C CA . GLU A 1 453 ? 6.352 -1.269 -5.314 1.00 92.12 453 GLU A CA 1
ATOM 3554 C C . GLU A 1 453 ? 7.657 -1.788 -4.669 1.00 92.12 453 GLU A C 1
ATOM 3556 O O . GLU A 1 453 ? 7.851 -3.005 -4.608 1.00 92.12 453 GLU A O 1
ATOM 3561 N N . PRO A 1 454 ? 8.581 -0.899 -4.252 1.00 90.31 454 PRO A N 1
ATOM 3562 C CA . PRO A 1 454 ? 9.917 -1.278 -3.783 1.00 90.31 454 PRO A CA 1
ATOM 3563 C C . PRO A 1 454 ? 10.008 -2.184 -2.549 1.00 90.31 454 PRO A C 1
ATOM 3565 O O . PRO A 1 454 ? 11.015 -2.865 -2.401 1.00 90.31 454 PRO A O 1
ATOM 3568 N N . LYS A 1 455 ? 9.045 -2.153 -1.623 1.00 89.50 455 LYS A N 1
ATOM 3569 C CA . LYS A 1 455 ? 9.026 -3.012 -0.423 1.00 89.50 455 LYS A CA 1
ATOM 3570 C C . LYS A 1 455 ? 8.463 -4.401 -0.714 1.00 89.50 455 LYS A C 1
ATOM 3572 O O . LYS A 1 455 ? 8.846 -5.359 -0.049 1.00 89.50 455 LYS A O 1
ATOM 3577 N N . VAL A 1 456 ? 7.547 -4.487 -1.673 1.00 88.25 456 VAL A N 1
ATOM 3578 C CA . VAL A 1 456 ? 6.912 -5.723 -2.155 1.00 88.25 456 VAL A CA 1
ATOM 3579 C C . VAL A 1 456 ? 7.830 -6.508 -3.105 1.00 88.25 456 VAL A C 1
ATOM 3581 O O . VAL A 1 456 ? 7.741 -7.739 -3.155 1.00 88.25 456 VAL A O 1
ATOM 3584 N N . SER A 1 457 ? 8.661 -5.791 -3.872 1.00 83.50 457 SER A N 1
ATOM 3585 C CA . SER A 1 457 ? 9.606 -6.317 -4.877 1.00 83.50 457 SER A CA 1
ATOM 3586 C C . SER A 1 457 ? 10.887 -6.842 -4.248 1.00 83.50 457 SER A C 1
ATOM 3588 O O . SER A 1 457 ? 11.369 -7.892 -4.731 1.00 83.50 457 SER A O 1
#

Radius of gyration: 27.68 Å; Cα contacts (8 Å, |Δi|>4): 770; chains: 1; bounding box: 96×72×61 Å